Protein AF-A0A0R0GFP1-F1 (afdb_monomer_lite)

Radius of gyration: 33.97 Å; chains: 1; bounding box: 86×68×86 Å

Foldseek 3Di:
DVVVVVVVVVVVVVVVVVVVVLVVQVVPPVSVVVVLVVQLVVLVVVCVVDPDPVSNVVSVVVNVVSVVVVVVVVVVVVVVVVVVVVCVVVCVVVVVVVVVVCVVPVPDDDDDDDDDDDDDDDDDDDDPDPPPDPPDPDPVLVVLLVVLVVVVVVLLVVQLVCCLVPFDKDALDDDRSLVSSLVSLLLLLLQCLVRIDGDDPVNVVVSVVSSVVSVVSSLSSLLSVVVVVLVVLVVVVLVVQDPDVRSVVVCVQQAVPVVRDGDLVVSLVSLVVQLVVLLVVQLVCCCVQVVDDSVVSSVCSNSLLLSVNPNPDDQSDSVSSVCSSVSSSRRSSSNVSSVVSVVVVVVVVVVVVVVVCVVPDDQDVVNVCVLPPVNPPDHDPVSNVVSVD

Secondary structure (DSSP, 8-state):
-HHHHHHHHHHHHHHHHHHHHHHHHHT-TTTHHHHHHHHHHHHHHHHHH---HHHHHHHHHHHHHHHHHHHHHHHHHHHHHHHHHHHHHHHHHHHHHHHHHHHHH--S------PPPPPP----------------S-HHHHHHHHHHHHHHHHHHHHHHHHHHHH--EEES---HHHHHHHHHHHHHTT---SSEEE-SHHHHHHHHHHHHHHHHHHHHHHHHHHHHHHHHHHHHHHHHS-TTHHHHHHHHHHEETTTTEE-HHHHHHHHHHHHHHHHHHHHHHHHHHS---HHHHHHHHHHHHTT---SSS---SHHHHHHHHHHHHHHHHHHHHHHHHHHHHHHHHHHHHHHHHHHHPPPPHHHHHHH-SS-SSS--HHHHHHHH-

Sequence (389 aa):
MFMNRRNHEDLHLFTIILNQEIRRLSTQVIRVKWSLHAREEIVFELLQQLRGNAAIVLLEGVMKSTRQMIEEQEAVRGKKQTHQTDSSHHVTNEAKTSMHLIANLAFNKGKIILRSCSAPSLLFTDTGVDFQEPSEPHKSSTSIVKLSFLGVFLYVATGVTVYMTSGSFRGSTTFRPVDAVYFTMVTLCNIGYVDIVPDSTFTKIFTCAFILVGFGFLGFLLNGLVAYICDIQEAFLLSMVDENRYKKILRTYMVDEEKGRMRIRTKFCLALAVVIDCIAIGTVTVHLVEDLNWDDSIYLSITSVTTVGYGDFSLRTVTGRCFAIIWLLVSTPAVARASIYLTEYSIQKRNCKMAQWVLQKKITLSDLAAADLDNDGSISKSDFVIYKL

Structure (mmCIF, N/CA/C/O backbone):
data_AF-A0A0R0GFP1-F1
#
_entry.id   AF-A0A0R0GFP1-F1
#
loop_
_atom_site.group_PDB
_atom_site.id
_atom_site.type_symbol
_atom_site.label_atom_id
_atom_site.label_alt_id
_atom_site.label_comp_id
_atom_site.label_asym_id
_atom_site.label_entity_id
_atom_site.label_seq_id
_atom_site.pdbx_PDB_ins_code
_atom_site.Cartn_x
_atom_site.Cartn_y
_atom_site.Cartn_z
_atom_site.occupancy
_atom_site.B_iso_or_equiv
_atom_site.auth_seq_id
_atom_site.auth_comp_id
_atom_site.auth_asym_id
_atom_site.auth_atom_id
_atom_site.pdbx_PDB_model_num
ATOM 1 N N . MET A 1 1 ? 8.687 -0.672 -60.309 1.00 44.50 1 MET A N 1
ATOM 2 C CA . MET A 1 1 ? 8.594 0.743 -59.873 1.00 44.50 1 MET A CA 1
ATOM 3 C C . MET A 1 1 ? 8.451 0.910 -58.352 1.00 44.50 1 MET A C 1
ATOM 5 O O . MET A 1 1 ? 9.046 1.832 -57.818 1.00 44.50 1 MET A O 1
ATOM 9 N N . PHE A 1 2 ? 7.769 0.009 -57.625 1.00 43.06 2 PHE A N 1
ATOM 10 C CA . PHE A 1 2 ? 7.634 0.079 -56.153 1.00 43.06 2 PHE A CA 1
ATOM 11 C C . PHE A 1 2 ? 8.946 -0.061 -55.350 1.00 43.06 2 PHE A C 1
ATOM 13 O O . PHE A 1 2 ? 9.068 0.523 -54.279 1.00 43.06 2 PHE A O 1
ATOM 20 N N . MET A 1 3 ? 9.937 -0.799 -55.861 1.00 46.66 3 MET A N 1
ATOM 21 C CA . MET A 1 3 ? 11.181 -1.088 -55.127 1.00 46.66 3 MET A CA 1
ATOM 22 C C . MET A 1 3 ? 12.144 0.110 -55.048 1.00 46.66 3 MET A C 1
ATOM 24 O O . MET A 1 3 ? 12.926 0.203 -54.114 1.00 46.66 3 MET A O 1
ATOM 28 N N . ASN A 1 4 ? 12.047 1.065 -55.982 1.00 43.03 4 ASN A N 1
ATOM 29 C CA . ASN A 1 4 ? 12.935 2.234 -56.001 1.00 43.03 4 ASN A CA 1
ATOM 30 C C . ASN A 1 4 ? 12.460 3.360 -55.061 1.00 43.03 4 ASN A C 1
ATOM 32 O O . ASN A 1 4 ? 13.259 4.176 -54.620 1.00 43.03 4 ASN A O 1
ATOM 36 N N . ARG A 1 5 ? 11.160 3.394 -54.724 1.00 46.72 5 ARG A N 1
ATOM 37 C CA . ARG A 1 5 ? 10.597 4.398 -53.806 1.00 46.72 5 ARG A CA 1
ATOM 38 C C . ARG A 1 5 ? 10.969 4.112 -52.349 1.00 46.72 5 ARG A C 1
ATOM 40 O O . ARG A 1 5 ? 11.379 5.028 -51.649 1.00 46.72 5 ARG A O 1
ATOM 47 N N . ARG A 1 6 ? 10.913 2.838 -51.938 1.00 48.94 6 ARG A N 1
ATOM 48 C CA . ARG A 1 6 ? 11.260 2.404 -50.573 1.00 48.94 6 ARG A CA 1
ATOM 49 C C . ARG A 1 6 ? 12.725 2.701 -50.229 1.00 48.94 6 ARG A C 1
ATOM 51 O O . ARG A 1 6 ? 12.996 3.310 -49.207 1.00 48.94 6 ARG A O 1
ATOM 58 N N . ASN A 1 7 ? 13.643 2.419 -51.159 1.00 51.12 7 ASN A N 1
ATOM 59 C CA . ASN A 1 7 ? 15.067 2.721 -50.976 1.00 51.12 7 ASN A CA 1
ATOM 60 C C . ASN A 1 7 ? 15.351 4.223 -50.802 1.00 51.12 7 ASN A C 1
ATOM 62 O O . ASN A 1 7 ? 16.313 4.587 -50.132 1.00 51.12 7 ASN A O 1
ATOM 66 N N . HIS A 1 8 ? 14.546 5.101 -51.410 1.00 50.59 8 HIS A N 1
ATOM 67 C CA . HIS A 1 8 ? 14.738 6.544 -51.273 1.00 50.59 8 HIS A CA 1
ATOM 68 C C . HIS A 1 8 ? 14.202 7.073 -49.935 1.00 50.59 8 HIS A C 1
ATOM 70 O O . HIS A 1 8 ? 14.837 7.928 -49.321 1.00 50.59 8 HIS A O 1
ATOM 76 N N . GLU A 1 9 ? 13.079 6.528 -49.457 1.00 57.50 9 GLU A N 1
ATOM 77 C CA . GLU A 1 9 ? 12.513 6.855 -48.141 1.00 57.50 9 GLU A CA 1
ATOM 78 C C . GLU A 1 9 ? 13.429 6.381 -47.000 1.00 57.50 9 GLU A C 1
ATOM 80 O O . GLU A 1 9 ? 13.716 7.161 -46.090 1.00 57.50 9 GLU A O 1
ATOM 85 N N . ASP A 1 10 ? 13.982 5.166 -47.102 1.00 56.38 10 ASP A N 1
ATOM 86 C CA . ASP A 1 10 ? 14.911 4.616 -46.105 1.00 56.38 10 ASP A CA 1
ATOM 87 C C . ASP A 1 10 ? 16.220 5.425 -46.035 1.00 56.38 10 ASP A C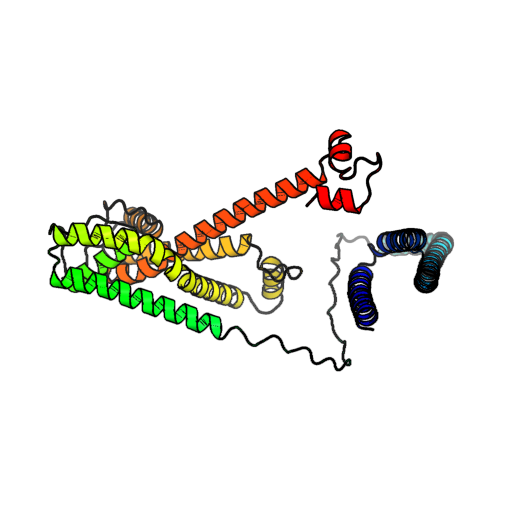 1
ATOM 89 O O . ASP A 1 10 ? 16.712 5.738 -44.947 1.00 56.38 10 ASP A O 1
ATOM 93 N N . LEU A 1 11 ? 16.759 5.848 -47.188 1.00 59.62 11 LEU A N 1
ATOM 94 C CA . LEU A 1 11 ? 17.973 6.672 -47.245 1.00 59.62 11 LEU A CA 1
ATOM 95 C C . LEU A 1 11 ? 17.737 8.083 -46.679 1.00 59.62 11 LEU A C 1
ATOM 97 O O . LEU A 1 11 ? 18.608 8.649 -46.010 1.00 59.62 11 LEU A O 1
ATOM 101 N N . HIS A 1 12 ? 16.553 8.653 -46.917 1.00 58.72 12 HIS A N 1
ATOM 102 C CA . HIS A 1 12 ? 16.179 9.959 -46.380 1.00 58.72 12 HIS A CA 1
ATOM 103 C C . HIS A 1 12 ? 16.020 9.911 -44.853 1.00 58.72 12 HIS A C 1
ATOM 105 O O . HIS A 1 12 ? 16.552 10.777 -44.154 1.00 58.72 12 HIS A O 1
ATOM 111 N N . LEU A 1 13 ? 15.376 8.865 -44.319 1.00 60.66 13 LEU A N 1
ATOM 112 C CA . LEU A 1 13 ? 15.241 8.657 -42.875 1.00 60.66 13 LEU A CA 1
ATOM 113 C C . LEU A 1 13 ? 16.613 8.488 -42.202 1.00 60.66 13 LEU A C 1
ATOM 115 O O . LEU A 1 13 ? 16.887 9.126 -41.184 1.00 60.66 13 LEU A O 1
ATOM 119 N N . PHE A 1 14 ? 17.501 7.696 -42.809 1.00 60.66 14 PHE A N 1
ATOM 120 C CA . PHE A 1 14 ? 18.864 7.493 -42.316 1.00 60.66 14 PHE A CA 1
ATOM 121 C C . PHE A 1 14 ? 19.662 8.806 -42.284 1.00 60.66 14 PHE A C 1
ATOM 123 O O . PHE A 1 14 ? 20.347 9.102 -41.304 1.00 60.66 14 PHE A O 1
ATOM 130 N N . THR A 1 15 ? 19.503 9.642 -43.315 1.00 60.03 15 THR A N 1
ATOM 131 C CA . THR A 1 15 ? 20.150 10.961 -43.397 1.00 60.03 15 THR A CA 1
ATOM 132 C C . THR A 1 15 ? 19.647 11.914 -42.310 1.00 60.03 15 THR A C 1
ATOM 134 O O . THR A 1 15 ? 20.446 12.647 -41.724 1.00 60.03 15 THR A O 1
ATOM 137 N N . ILE A 1 16 ? 18.345 11.895 -41.998 1.00 69.06 16 ILE A N 1
ATOM 138 C CA . ILE A 1 16 ? 17.764 12.716 -40.924 1.00 69.06 16 ILE A CA 1
ATOM 139 C C . ILE A 1 16 ? 18.318 12.295 -39.559 1.00 69.06 16 ILE A C 1
ATOM 141 O O . ILE A 1 16 ? 18.780 13.156 -38.807 1.00 69.06 16 ILE A O 1
ATOM 145 N N . ILE A 1 17 ? 18.323 10.992 -39.257 1.00 68.00 17 ILE A N 1
ATOM 146 C CA . ILE A 1 17 ? 18.816 10.458 -37.977 1.00 68.00 17 ILE A CA 1
ATOM 147 C C . ILE A 1 17 ? 20.293 10.825 -37.782 1.00 68.00 17 ILE A C 1
ATOM 149 O O . ILE A 1 17 ? 20.657 11.393 -36.748 1.00 68.00 17 ILE A O 1
ATOM 153 N N . LEU A 1 18 ? 21.124 10.606 -38.808 1.00 57.88 18 LEU A N 1
ATOM 154 C CA . LEU A 1 18 ? 22.547 10.952 -38.774 1.00 57.88 18 LEU A CA 1
ATOM 155 C C . LEU A 1 18 ? 22.779 12.451 -38.587 1.00 57.88 18 LEU A C 1
ATOM 157 O O . LEU A 1 18 ? 23.598 12.842 -37.758 1.00 57.88 18 LEU A O 1
ATOM 161 N N . ASN A 1 19 ? 22.056 13.313 -39.309 1.00 59.97 19 ASN A N 1
ATOM 162 C CA . ASN A 1 19 ? 22.211 14.762 -39.147 1.00 59.97 19 ASN A CA 1
ATOM 163 C C . ASN A 1 19 ? 21.804 15.236 -37.747 1.00 59.97 19 ASN A C 1
ATOM 165 O O . ASN A 1 19 ? 22.427 16.149 -37.192 1.00 59.97 19 ASN A O 1
ATOM 169 N N . GLN A 1 20 ? 20.781 14.618 -37.158 1.00 60.91 20 GLN A N 1
ATOM 170 C CA . GLN A 1 20 ? 20.307 14.954 -35.821 1.00 60.91 20 GLN A CA 1
ATOM 171 C C . GLN A 1 20 ? 21.302 14.504 -34.739 1.00 60.91 20 GLN A C 1
ATOM 173 O O . GLN A 1 20 ? 21.567 15.253 -33.794 1.00 60.91 20 GLN A O 1
ATOM 178 N N . GLU A 1 21 ? 21.920 13.332 -34.902 1.00 58.75 21 GLU A N 1
ATOM 179 C CA . GLU A 1 21 ? 22.997 12.854 -34.027 1.00 58.75 21 GLU A CA 1
ATOM 180 C C . GLU A 1 21 ? 24.280 13.674 -34.173 1.00 58.75 21 GLU A C 1
ATOM 182 O O . GLU A 1 21 ? 24.878 14.055 -33.166 1.00 58.75 21 GLU A O 1
ATOM 187 N N . ILE A 1 22 ? 24.661 14.045 -35.397 1.00 47.84 22 ILE A N 1
ATOM 188 C CA . ILE A 1 22 ? 25.822 14.906 -35.655 1.00 47.84 22 ILE A CA 1
ATOM 189 C C . ILE A 1 22 ? 25.624 16.290 -35.015 1.00 47.84 22 ILE A C 1
ATOM 191 O O . ILE A 1 22 ? 26.551 16.799 -34.381 1.00 47.84 22 ILE A O 1
ATOM 195 N N . ARG A 1 23 ? 24.418 16.879 -35.080 1.00 49.59 23 ARG A N 1
ATOM 196 C CA . ARG A 1 23 ? 24.105 18.131 -34.353 1.00 49.59 23 ARG A CA 1
ATOM 197 C C . ARG A 1 23 ? 24.089 17.961 -32.835 1.00 49.59 23 ARG A C 1
ATOM 199 O O . ARG A 1 23 ? 24.516 18.862 -32.114 1.00 49.59 23 ARG A O 1
ATOM 206 N N . ARG A 1 24 ? 23.613 16.823 -32.321 1.00 53.53 24 ARG A N 1
ATOM 207 C CA . ARG A 1 24 ? 23.704 16.503 -30.883 1.00 53.53 24 ARG A CA 1
ATOM 208 C C . ARG A 1 24 ? 25.153 16.389 -30.415 1.00 53.53 24 ARG A C 1
ATOM 210 O O . ARG A 1 24 ? 25.456 16.764 -29.286 1.00 53.53 24 ARG A O 1
ATOM 217 N N . LEU A 1 25 ? 26.042 15.890 -31.269 1.00 50.19 25 LEU A N 1
ATOM 218 C CA . LEU A 1 25 ? 27.466 15.755 -30.973 1.00 50.19 25 LEU A CA 1
ATOM 219 C C . LEU A 1 25 ? 28.219 17.089 -31.110 1.00 50.19 25 LEU A C 1
ATOM 221 O O . LEU A 1 25 ? 29.153 17.336 -30.344 1.00 50.19 25 LEU A O 1
ATOM 225 N N . SER A 1 26 ? 27.791 17.985 -32.010 1.00 46.88 26 SER A N 1
ATOM 226 C CA . SER A 1 26 ? 28.464 19.271 -32.247 1.00 46.88 26 SER A CA 1
ATOM 227 C C . SER A 1 26 ? 28.410 20.241 -31.061 1.00 46.88 26 SER A C 1
ATOM 229 O O . SER A 1 26 ? 29.286 21.090 -30.930 1.00 46.88 26 SER A O 1
ATOM 231 N N . THR A 1 27 ? 27.423 20.129 -30.166 1.00 46.78 27 THR A N 1
ATOM 232 C CA . THR A 1 27 ? 27.292 21.012 -28.987 1.00 46.78 27 THR A CA 1
ATOM 233 C C . THR A 1 27 ? 28.250 20.671 -27.841 1.00 46.78 27 THR A C 1
ATOM 235 O O . THR A 1 27 ? 28.423 21.468 -26.920 1.00 46.78 27 THR A O 1
ATOM 238 N N . GLN A 1 28 ? 28.942 19.531 -27.890 1.00 47.56 28 GLN A N 1
ATOM 239 C CA . GLN A 1 28 ? 29.886 19.110 -26.853 1.00 47.56 28 GLN A CA 1
ATOM 240 C C . GLN A 1 28 ? 31.325 19.352 -27.322 1.00 47.56 28 GLN A C 1
ATOM 242 O O . GLN A 1 28 ? 32.030 18.428 -27.709 1.00 47.56 28 GLN A O 1
ATOM 247 N N . VAL A 1 29 ? 31.770 20.611 -27.279 1.00 45.81 29 VAL A N 1
ATOM 248 C CA . VAL A 1 29 ? 32.999 21.140 -27.921 1.00 45.81 29 VAL A CA 1
ATOM 249 C C . VAL A 1 29 ? 34.299 20.358 -27.626 1.00 45.81 29 VAL A C 1
ATOM 251 O O . VAL A 1 29 ? 35.194 20.331 -28.463 1.00 45.81 29 VAL A O 1
ATOM 254 N N . ILE A 1 30 ? 34.417 19.642 -26.501 1.00 46.72 30 ILE A N 1
ATOM 255 C CA . ILE A 1 30 ? 35.605 18.806 -26.195 1.00 46.72 30 ILE A CA 1
ATOM 256 C C . ILE A 1 30 ? 35.488 17.379 -26.783 1.00 46.72 30 ILE A C 1
ATOM 258 O O . ILE A 1 30 ? 36.485 16.699 -27.014 1.00 46.72 30 ILE A O 1
ATOM 262 N N . ARG A 1 31 ? 34.271 16.942 -27.109 1.00 45.41 31 ARG A N 1
ATOM 263 C CA . ARG A 1 31 ? 33.946 15.657 -27.746 1.00 45.41 31 ARG A CA 1
ATOM 264 C C . ARG A 1 31 ? 34.066 15.714 -29.281 1.00 45.41 31 ARG A C 1
ATOM 266 O O . ARG A 1 31 ? 34.226 14.676 -29.920 1.00 45.41 31 ARG A O 1
ATOM 273 N N . VAL A 1 32 ? 34.073 16.922 -29.861 1.00 46.94 32 VAL A N 1
ATOM 274 C CA . VAL A 1 32 ? 34.056 17.160 -31.317 1.00 46.94 32 VAL A CA 1
ATOM 275 C C . VAL A 1 32 ? 35.266 16.563 -32.034 1.00 46.94 32 VAL A C 1
ATOM 277 O O . VAL A 1 32 ? 35.086 15.942 -33.077 1.00 46.94 32 VAL A O 1
ATOM 280 N N . LYS A 1 33 ? 36.479 16.658 -31.470 1.00 47.19 33 LYS A N 1
ATOM 281 C CA . LYS A 1 33 ? 37.686 16.143 -32.143 1.00 47.19 33 LYS A CA 1
ATOM 282 C C . LYS A 1 33 ? 37.624 14.629 -32.370 1.00 47.19 33 LYS A C 1
ATOM 284 O O . LYS A 1 33 ? 37.897 14.165 -33.471 1.00 47.19 33 LYS A O 1
ATOM 289 N N . TRP A 1 34 ? 37.194 13.879 -31.355 1.00 42.94 34 TRP A N 1
ATOM 290 C CA . TRP A 1 34 ? 37.004 12.431 -31.463 1.00 42.94 34 TRP A CA 1
ATOM 291 C C . TRP A 1 34 ? 35.841 12.077 -32.387 1.00 42.94 34 TRP A C 1
ATOM 293 O O . TRP A 1 34 ? 35.958 11.139 -33.164 1.00 42.94 34 TRP A O 1
ATOM 303 N N . SER A 1 35 ? 34.748 12.849 -32.358 1.00 57.50 35 SER A N 1
ATOM 304 C CA . SER A 1 35 ? 33.620 12.616 -33.267 1.00 57.50 35 SER A CA 1
ATOM 305 C C . SER A 1 35 ? 33.959 12.912 -34.728 1.00 57.50 35 SER A C 1
ATOM 307 O O . SER A 1 35 ? 33.444 12.234 -35.605 1.00 57.50 35 SER A O 1
ATOM 309 N N . LEU A 1 3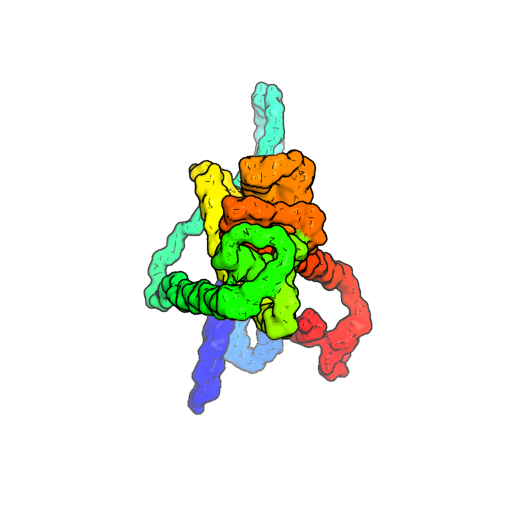6 ? 34.835 13.887 -34.999 1.00 59.66 36 LEU A N 1
ATOM 310 C CA . LEU A 1 36 ? 35.257 14.233 -36.355 1.00 59.66 36 LEU A CA 1
ATOM 311 C C . LEU A 1 36 ? 36.191 13.189 -36.941 1.00 59.66 36 LEU A C 1
ATOM 313 O O . LEU A 1 36 ? 35.964 12.769 -38.067 1.00 59.66 36 LEU A O 1
ATOM 317 N N . HIS A 1 37 ? 37.173 12.732 -36.159 1.00 63.38 37 HIS A N 1
ATOM 318 C CA . HIS A 1 37 ? 37.996 11.587 -36.548 1.00 63.38 37 HIS A CA 1
ATOM 319 C C . HIS A 1 37 ? 37.136 10.340 -36.757 1.00 63.38 37 HIS A C 1
ATOM 321 O O . HIS A 1 37 ? 37.252 9.688 -37.783 1.00 63.38 37 HIS A O 1
ATOM 327 N N . ALA A 1 38 ? 36.199 10.056 -35.844 1.00 63.66 38 ALA A N 1
ATOM 328 C CA . ALA A 1 38 ? 35.273 8.941 -36.020 1.00 63.66 38 ALA A CA 1
ATOM 329 C C . ALA A 1 38 ? 34.401 9.102 -37.277 1.00 63.66 38 ALA A C 1
ATOM 331 O O . ALA A 1 38 ? 34.107 8.115 -37.939 1.00 63.66 38 ALA A O 1
ATOM 332 N N . ARG A 1 39 ? 33.992 10.330 -37.623 1.00 60.53 39 ARG A N 1
ATOM 333 C CA . ARG A 1 39 ? 33.213 10.604 -38.836 1.00 60.53 39 ARG A CA 1
ATOM 334 C C . ARG A 1 39 ? 34.054 10.438 -40.099 1.00 60.53 39 ARG A C 1
ATOM 336 O O . ARG A 1 39 ? 33.534 9.897 -41.063 1.00 60.53 39 ARG A O 1
ATOM 343 N N . GLU A 1 40 ? 35.313 10.873 -40.101 1.00 61.94 40 GLU A N 1
ATOM 344 C CA . GLU A 1 40 ? 36.235 10.644 -41.222 1.00 61.94 40 GLU A CA 1
ATOM 345 C C . GLU A 1 40 ? 36.470 9.143 -41.430 1.00 61.94 40 GLU A C 1
ATOM 347 O O . GLU A 1 40 ? 36.320 8.667 -42.552 1.00 61.94 40 GLU A O 1
ATOM 352 N N . GLU A 1 41 ? 36.691 8.392 -40.347 1.00 60.25 41 GLU A N 1
ATOM 353 C CA . GLU A 1 41 ? 36.885 6.937 -40.386 1.00 60.25 41 GLU A CA 1
ATOM 354 C C . GLU A 1 41 ? 35.635 6.205 -40.903 1.00 60.25 41 GLU A C 1
ATOM 356 O O . GLU A 1 41 ? 35.713 5.400 -41.823 1.00 60.25 41 GLU A O 1
ATOM 361 N N . ILE A 1 42 ? 34.447 6.521 -40.370 1.00 64.25 42 ILE A N 1
ATOM 362 C CA . ILE A 1 42 ? 33.186 5.886 -40.799 1.00 64.25 42 ILE A CA 1
ATOM 363 C C . ILE A 1 42 ? 32.904 6.169 -42.278 1.00 64.25 42 ILE A C 1
ATOM 365 O O . ILE A 1 42 ? 32.434 5.293 -42.998 1.00 64.25 42 ILE A O 1
ATOM 369 N N . VAL A 1 43 ? 33.164 7.393 -42.738 1.00 63.31 43 VAL A N 1
ATOM 370 C CA . VAL A 1 43 ? 32.968 7.784 -44.140 1.00 63.31 43 VAL A CA 1
ATOM 371 C C . VAL A 1 43 ? 33.978 7.076 -45.047 1.00 63.31 43 VAL A C 1
ATOM 373 O O . VAL A 1 43 ? 33.599 6.640 -46.131 1.00 63.31 43 VAL A O 1
ATOM 376 N N . PHE A 1 44 ? 35.228 6.917 -44.606 1.00 64.44 44 PHE A N 1
ATOM 377 C CA . PHE A 1 44 ? 36.251 6.157 -45.326 1.00 64.44 44 PHE A CA 1
ATOM 378 C C . PHE A 1 44 ? 35.859 4.678 -45.485 1.00 64.44 44 PHE A C 1
ATOM 380 O O . PHE A 1 44 ? 35.878 4.151 -46.596 1.00 64.44 44 PHE A O 1
ATOM 387 N N . GLU A 1 45 ? 35.391 4.041 -44.412 1.00 54.06 45 GLU A N 1
ATOM 388 C CA . GLU A 1 45 ? 34.934 2.644 -44.441 1.00 54.06 45 GLU A CA 1
ATOM 389 C C . GLU A 1 45 ? 33.689 2.450 -45.320 1.00 54.06 45 GLU A C 1
ATOM 391 O O . GLU A 1 45 ? 33.603 1.518 -46.124 1.00 54.06 45 GLU A O 1
ATOM 396 N N . LEU A 1 46 ? 32.724 3.373 -45.239 1.00 54.06 46 LEU A N 1
ATOM 397 C CA . LEU A 1 46 ? 31.540 3.334 -46.099 1.00 54.06 46 LEU A CA 1
ATOM 398 C C . LEU A 1 46 ? 31.910 3.502 -47.587 1.00 54.06 46 LEU A C 1
ATOM 400 O O . LEU A 1 46 ? 31.269 2.877 -48.434 1.00 54.06 46 LEU A O 1
ATOM 404 N N . LEU A 1 47 ? 32.948 4.287 -47.920 1.00 56.50 47 LEU A N 1
ATOM 405 C CA . LEU A 1 47 ? 33.436 4.441 -49.301 1.00 56.50 47 LEU A CA 1
ATOM 406 C C . LEU A 1 47 ? 33.986 3.119 -49.830 1.00 56.50 47 LEU A C 1
ATOM 408 O O . LEU A 1 47 ? 33.786 2.800 -51.001 1.00 56.50 47 LEU A O 1
ATOM 412 N N . GLN A 1 48 ? 34.631 2.340 -48.965 1.00 60.00 48 GLN A N 1
ATOM 413 C CA . GLN A 1 48 ? 35.182 1.039 -49.319 1.00 60.00 48 GLN A CA 1
ATOM 414 C C . GLN A 1 48 ? 34.091 -0.029 -49.521 1.00 60.00 48 GLN A C 1
ATOM 416 O O . GLN A 1 48 ? 34.241 -0.901 -50.378 1.00 60.00 48 GLN A O 1
ATOM 421 N N . GLN A 1 49 ? 32.972 0.046 -48.786 1.00 53.69 49 GLN A N 1
ATOM 422 C CA . GLN A 1 49 ? 31.855 -0.903 -48.919 1.00 53.69 49 GLN A CA 1
ATOM 423 C C . GLN A 1 49 ? 30.881 -0.588 -50.068 1.00 53.69 49 GLN A C 1
ATOM 425 O O . GLN A 1 49 ? 30.258 -1.498 -50.626 1.00 53.69 49 GLN A O 1
ATOM 430 N N . LEU A 1 50 ? 30.697 0.683 -50.431 1.00 51.09 50 LEU A N 1
ATOM 431 C CA . LEU A 1 50 ? 29.673 1.081 -51.398 1.00 51.09 50 LEU A CA 1
ATOM 432 C C . LEU A 1 50 ? 30.159 0.907 -52.845 1.00 51.09 50 LEU A C 1
ATOM 434 O O . LEU A 1 50 ? 30.893 1.726 -53.375 1.00 51.09 50 LEU A O 1
ATOM 438 N N . ARG A 1 51 ? 29.657 -0.122 -53.544 1.00 58.84 51 ARG A N 1
ATOM 439 C CA . ARG A 1 51 ? 29.909 -0.353 -54.989 1.00 58.84 51 ARG A CA 1
ATOM 440 C C . ARG A 1 51 ? 29.189 0.619 -55.943 1.00 58.84 51 ARG A C 1
ATOM 442 O O . ARG A 1 51 ? 29.415 0.569 -57.149 1.00 58.84 51 ARG A O 1
ATOM 449 N N . GLY A 1 52 ? 28.267 1.450 -55.453 1.00 62.53 52 GLY A N 1
ATOM 450 C CA . GLY A 1 52 ? 27.415 2.297 -56.296 1.00 62.53 52 GLY A CA 1
ATOM 451 C C . GLY A 1 52 ? 28.003 3.686 -56.559 1.00 62.53 52 GLY A C 1
ATOM 452 O O . GLY A 1 52 ? 28.177 4.452 -55.615 1.00 62.53 52 GLY A O 1
ATOM 453 N N . ASN A 1 53 ? 28.194 4.062 -57.832 1.00 65.56 53 ASN A N 1
ATOM 454 C CA . ASN A 1 53 ? 28.770 5.359 -58.240 1.00 65.56 53 ASN A CA 1
ATOM 455 C C . ASN A 1 53 ? 28.116 6.582 -57.567 1.00 65.56 53 ASN A C 1
ATOM 457 O O . ASN A 1 53 ? 28.811 7.507 -57.163 1.00 65.56 53 ASN A O 1
ATOM 461 N N . ALA A 1 54 ? 26.786 6.599 -57.421 1.00 58.72 54 ALA A N 1
ATOM 462 C CA . ALA A 1 54 ? 26.081 7.725 -56.799 1.00 58.72 54 ALA A CA 1
ATOM 463 C C . ALA A 1 54 ? 26.347 7.834 -55.286 1.00 58.72 54 ALA A C 1
ATOM 465 O O . ALA A 1 54 ? 26.456 8.937 -54.754 1.00 58.72 54 ALA A O 1
ATOM 466 N N . ALA A 1 55 ? 26.479 6.694 -54.602 1.00 58.56 55 ALA A N 1
ATOM 467 C CA . ALA A 1 55 ? 26.774 6.648 -53.175 1.00 58.56 55 ALA A CA 1
ATOM 468 C C . ALA A 1 55 ? 28.235 7.042 -52.902 1.00 58.56 55 ALA A C 1
ATOM 470 O O . ALA A 1 55 ? 28.488 7.809 -51.978 1.00 58.56 55 ALA A O 1
ATOM 471 N N . ILE A 1 56 ? 29.164 6.609 -53.765 1.00 66.19 56 ILE A N 1
ATOM 472 C CA . ILE A 1 56 ? 30.580 7.007 -53.722 1.00 66.19 56 ILE A CA 1
ATOM 473 C C . ILE A 1 56 ? 30.718 8.531 -53.850 1.00 66.19 56 ILE A C 1
ATOM 475 O O . ILE A 1 56 ? 31.354 9.152 -53.006 1.00 66.19 56 ILE A O 1
ATOM 479 N N . VAL A 1 57 ? 30.062 9.164 -54.833 1.00 71.19 57 VAL A N 1
ATOM 480 C CA . VAL A 1 57 ? 30.166 10.623 -55.053 1.00 71.19 57 VAL A CA 1
ATOM 481 C C . VAL A 1 57 ? 29.637 11.435 -53.864 1.00 71.19 57 VAL A C 1
ATOM 483 O O . VAL A 1 57 ? 30.264 12.415 -53.455 1.00 71.19 57 VAL A O 1
ATOM 486 N N . LEU A 1 58 ? 28.496 11.043 -53.283 1.00 63.22 58 LEU A N 1
ATOM 487 C CA . LEU A 1 58 ? 27.961 11.721 -52.095 1.00 63.22 58 LEU A CA 1
ATOM 488 C C . LEU A 1 58 ? 28.920 11.603 -50.910 1.00 63.22 58 LEU A C 1
ATOM 490 O O . LEU A 1 58 ? 29.145 12.572 -50.182 1.00 63.22 58 LEU A O 1
ATOM 494 N N . LEU A 1 59 ? 29.508 10.425 -50.737 1.00 63.78 59 LEU A N 1
ATOM 495 C CA . LEU A 1 59 ? 30.365 10.121 -49.608 1.00 63.78 59 LEU A CA 1
ATOM 496 C C . LEU A 1 59 ? 31.759 10.758 -49.744 1.00 63.78 59 LEU A C 1
ATOM 498 O O . LEU A 1 59 ? 32.283 11.278 -48.760 1.00 63.78 59 LEU A O 1
ATOM 502 N N . GLU A 1 60 ? 32.300 10.868 -50.961 1.00 73.69 60 GLU A N 1
ATOM 503 C CA . GLU A 1 60 ? 33.470 11.706 -51.264 1.00 73.69 60 GLU A CA 1
ATOM 504 C C . GLU A 1 60 ? 33.219 13.181 -50.917 1.00 73.69 60 GLU A C 1
ATOM 506 O O . GLU A 1 60 ? 34.100 13.857 -50.376 1.00 73.69 60 GLU A O 1
ATOM 511 N N . GLY A 1 61 ? 32.008 13.683 -51.186 1.00 70.94 61 GLY A N 1
ATOM 512 C CA . GLY A 1 61 ? 31.589 15.028 -50.790 1.00 70.94 61 GLY A CA 1
ATOM 513 C C . GLY A 1 61 ? 31.615 15.223 -49.270 1.00 70.94 61 GLY A C 1
ATOM 514 O O . GLY A 1 61 ? 32.175 16.206 -48.773 1.00 70.94 61 GLY A O 1
ATOM 515 N N . VAL A 1 62 ? 31.080 14.256 -48.518 1.00 69.69 62 VAL A N 1
ATOM 516 C CA . VAL A 1 62 ? 31.106 14.265 -47.044 1.00 69.69 62 VAL A CA 1
ATOM 517 C C . VAL A 1 62 ? 32.537 14.149 -46.507 1.00 69.69 62 VAL A C 1
ATOM 519 O O . VAL A 1 62 ? 32.881 14.834 -45.538 1.00 69.69 62 VAL A O 1
ATOM 522 N N . MET A 1 63 ? 33.392 13.344 -47.141 1.00 71.94 63 MET A N 1
ATOM 523 C CA . MET A 1 63 ? 34.801 13.196 -46.767 1.00 71.94 63 MET A CA 1
ATOM 524 C C . MET A 1 63 ? 35.563 14.515 -46.944 1.00 71.94 63 MET A C 1
ATOM 526 O O . MET A 1 63 ? 36.239 14.959 -46.016 1.00 71.94 63 MET A O 1
ATOM 530 N N . LYS A 1 64 ? 35.398 15.193 -48.089 1.00 73.88 64 LYS A N 1
ATOM 531 C CA . LYS A 1 64 ? 36.002 16.515 -48.339 1.00 73.88 64 LYS A CA 1
ATOM 532 C C . LYS A 1 64 ? 35.546 17.552 -47.317 1.00 73.88 64 LYS A C 1
ATOM 534 O O . LYS A 1 64 ? 36.380 18.248 -46.746 1.00 73.88 64 LYS A O 1
ATOM 539 N N . SER A 1 65 ? 34.243 17.611 -47.039 1.00 68.38 65 SER A N 1
ATOM 540 C CA . SER A 1 65 ? 33.696 18.536 -46.040 1.00 68.38 65 SER A CA 1
ATOM 541 C C . SER A 1 65 ? 34.231 18.245 -44.631 1.00 68.38 65 SER A C 1
ATOM 543 O O . SER A 1 65 ? 34.558 19.166 -43.888 1.00 68.38 65 SER A O 1
ATOM 545 N N . THR A 1 66 ? 34.385 16.967 -44.269 1.00 66.50 66 THR A N 1
ATOM 546 C CA . THR A 1 66 ? 34.948 16.555 -42.972 1.00 66.50 66 THR A CA 1
ATOM 547 C C . THR A 1 66 ? 36.423 16.937 -42.847 1.00 66.50 66 THR A C 1
ATOM 549 O O . THR A 1 66 ? 36.803 17.503 -41.823 1.00 66.50 66 THR A O 1
ATOM 552 N N . ARG A 1 67 ? 37.221 16.722 -43.901 1.00 75.06 67 ARG A N 1
ATOM 553 C CA . ARG A 1 67 ? 38.635 17.120 -43.957 1.00 75.06 67 ARG A CA 1
ATOM 554 C C . ARG A 1 67 ? 38.806 18.635 -43.826 1.00 75.06 67 ARG A C 1
ATOM 556 O O . ARG A 1 67 ? 39.575 19.082 -42.983 1.00 75.06 67 ARG A O 1
ATOM 563 N N . GLN A 1 68 ? 38.018 19.418 -44.566 1.00 70.25 68 GLN A N 1
ATOM 564 C CA . GLN A 1 68 ? 38.040 20.882 -44.473 1.00 70.25 68 GLN A CA 1
ATOM 565 C C . GLN A 1 68 ? 37.714 21.367 -43.052 1.00 70.25 68 GLN A C 1
ATOM 567 O O . GLN A 1 68 ? 38.374 22.258 -42.523 1.00 70.25 68 GLN A O 1
ATOM 572 N N . MET A 1 69 ? 36.732 20.745 -42.393 1.00 69.50 69 MET A N 1
ATOM 573 C CA . MET A 1 69 ? 36.364 21.105 -41.023 1.00 69.50 69 MET A CA 1
ATOM 574 C C . MET A 1 69 ? 37.480 20.780 -40.018 1.00 69.50 69 MET A C 1
ATOM 576 O O . MET A 1 69 ? 37.648 21.503 -39.039 1.00 69.50 69 MET A O 1
ATOM 580 N N . ILE A 1 70 ? 38.255 19.712 -40.242 1.00 70.44 70 ILE A N 1
ATOM 581 C CA . ILE A 1 70 ? 39.435 19.377 -39.429 1.00 70.44 70 ILE A CA 1
ATOM 582 C C . ILE A 1 70 ? 40.546 20.409 -39.652 1.00 70.44 70 ILE A C 1
ATOM 584 O O . ILE A 1 70 ? 41.080 20.932 -38.674 1.00 70.44 70 ILE A O 1
ATOM 588 N N . GLU A 1 71 ? 40.839 20.761 -40.904 1.00 75.25 71 GLU A N 1
ATOM 589 C CA . GLU A 1 71 ? 41.844 21.775 -41.254 1.00 75.25 71 GLU A CA 1
ATOM 590 C C . GLU A 1 71 ? 41.511 23.148 -40.651 1.00 75.25 71 GLU A C 1
ATOM 592 O O . GLU A 1 71 ? 42.385 23.808 -40.088 1.00 75.25 71 GLU A O 1
ATOM 597 N N . GLU A 1 72 ? 40.242 23.567 -40.674 1.00 71.19 72 GLU A N 1
ATOM 598 C CA . GLU A 1 72 ? 39.799 24.804 -40.018 1.00 71.19 72 GLU A CA 1
ATOM 599 C C . GLU A 1 72 ? 40.047 24.770 -38.502 1.00 71.19 72 GLU A C 1
ATOM 601 O O . GLU A 1 72 ? 40.505 25.757 -37.917 1.00 71.19 72 GLU A O 1
ATOM 606 N N . GLN A 1 73 ? 39.807 23.629 -37.849 1.00 61.72 73 GLN A N 1
ATOM 607 C CA . GLN A 1 73 ? 40.096 23.465 -36.421 1.00 61.72 73 GLN A CA 1
ATOM 608 C C . GLN A 1 73 ? 41.604 23.504 -36.134 1.00 61.72 73 GLN A C 1
ATOM 610 O O . GLN A 1 73 ? 42.030 24.095 -35.135 1.00 61.72 73 GLN A O 1
ATOM 615 N N . GLU A 1 74 ? 42.424 22.913 -37.002 1.00 70.88 74 GLU A N 1
ATOM 616 C CA . GLU A 1 74 ? 43.883 22.968 -36.897 1.00 70.88 74 GLU A CA 1
ATOM 617 C C . GLU A 1 74 ? 44.421 24.380 -37.133 1.00 70.88 74 GLU A C 1
ATOM 619 O O . GLU A 1 74 ? 45.272 24.834 -36.366 1.00 70.88 74 GLU A O 1
ATOM 624 N N . ALA A 1 75 ? 43.860 25.128 -38.085 1.00 71.94 75 ALA A N 1
ATOM 625 C CA . ALA A 1 75 ? 44.192 26.529 -38.324 1.00 71.94 75 ALA A CA 1
ATOM 626 C C . ALA A 1 75 ? 43.826 27.420 -37.123 1.00 71.94 75 ALA A C 1
ATOM 628 O O . ALA A 1 75 ? 44.622 28.266 -36.705 1.00 71.94 75 ALA A O 1
ATOM 629 N N . VAL A 1 76 ? 42.655 27.211 -36.508 1.00 67.81 76 VAL A N 1
ATOM 630 C CA . VAL A 1 76 ? 42.242 27.929 -35.285 1.00 67.81 76 VAL A CA 1
ATOM 631 C C . VAL A 1 76 ? 43.162 27.593 -34.108 1.00 67.81 76 VAL A C 1
ATOM 633 O O . VAL A 1 76 ? 43.521 28.481 -33.327 1.00 67.81 76 VAL A O 1
ATOM 636 N N . ARG A 1 77 ? 43.588 26.331 -33.976 1.00 61.91 77 ARG A N 1
ATOM 637 C CA . ARG A 1 77 ? 44.555 25.920 -32.949 1.00 61.91 77 ARG A CA 1
ATOM 638 C C . ARG A 1 77 ? 45.937 26.516 -33.202 1.00 61.91 77 ARG A C 1
ATOM 640 O O . ARG A 1 77 ? 46.535 27.020 -32.257 1.00 61.91 77 ARG A O 1
ATOM 647 N N . GLY A 1 78 ? 46.407 26.503 -34.448 1.00 56.97 78 GLY A N 1
ATOM 648 C CA . GLY A 1 78 ? 47.654 27.138 -34.866 1.00 56.97 78 GLY A CA 1
ATOM 649 C C . GLY A 1 78 ? 47.670 28.616 -34.491 1.00 56.97 78 GLY A C 1
ATOM 650 O O . GLY A 1 78 ? 48.596 29.048 -33.816 1.00 56.97 78 GLY A O 1
ATOM 651 N N . LYS A 1 79 ? 46.584 29.348 -34.782 1.00 64.69 79 LYS A N 1
ATOM 652 C CA . LYS A 1 79 ? 46.416 30.754 -34.370 1.00 64.69 79 LYS A CA 1
ATOM 653 C C . LYS A 1 79 ? 46.422 30.947 -32.854 1.00 64.69 79 LYS A C 1
ATOM 655 O O . LYS A 1 79 ? 47.019 31.898 -32.361 1.00 64.69 79 LYS A O 1
ATOM 660 N N . LYS A 1 80 ? 45.778 30.060 -32.084 1.00 47.75 80 LYS A N 1
ATOM 661 C CA . LYS A 1 80 ? 45.850 30.110 -30.611 1.00 47.75 80 LYS A CA 1
ATOM 662 C C . LYS A 1 80 ? 47.265 29.863 -30.100 1.00 47.75 80 LYS A C 1
ATOM 664 O O . LYS A 1 80 ? 47.664 30.491 -29.129 1.00 47.75 80 LYS A O 1
ATOM 669 N N . GLN A 1 81 ? 48.013 28.972 -30.740 1.00 48.34 81 GLN A N 1
ATOM 670 C CA . GLN A 1 81 ? 49.364 28.620 -30.323 1.00 48.34 81 GLN A CA 1
ATOM 671 C C . GLN A 1 81 ? 50.379 29.695 -30.730 1.00 48.34 81 GLN A C 1
ATOM 673 O O . GLN A 1 81 ? 51.229 30.026 -29.915 1.00 48.34 81 GLN A O 1
ATOM 678 N N . THR A 1 82 ? 50.232 30.332 -31.897 1.00 50.97 82 THR A N 1
ATOM 679 C CA . THR A 1 82 ? 51.008 31.532 -32.255 1.00 50.97 82 THR A CA 1
ATOM 680 C C . THR A 1 82 ? 50.658 32.705 -31.348 1.00 50.97 82 THR A C 1
ATOM 682 O O . THR A 1 82 ? 51.568 33.333 -30.835 1.00 50.97 82 THR A O 1
ATOM 685 N N . HIS A 1 83 ? 49.381 32.930 -31.008 1.00 45.69 83 HIS A N 1
ATOM 686 C CA . HIS A 1 83 ? 49.030 33.922 -29.985 1.00 45.69 83 HIS A CA 1
ATOM 687 C C . HIS A 1 83 ? 49.603 33.574 -28.602 1.00 45.69 83 HIS A C 1
ATOM 689 O O . HIS A 1 83 ? 49.977 34.485 -27.871 1.00 45.69 83 HIS A O 1
ATOM 695 N N . GLN A 1 84 ? 49.724 32.293 -28.232 1.00 38.00 84 GLN A N 1
ATOM 696 C CA . GLN A 1 84 ? 50.371 31.854 -26.986 1.00 38.00 84 GLN A CA 1
ATOM 697 C C . GLN A 1 84 ? 51.900 32.053 -27.020 1.00 38.00 84 GLN A C 1
ATOM 699 O O . GLN A 1 84 ? 52.493 32.401 -26.001 1.00 38.00 84 GLN A O 1
ATOM 704 N N . THR A 1 85 ? 52.550 31.865 -28.172 1.00 41.19 85 THR A N 1
ATOM 705 C CA . THR A 1 85 ? 54.001 32.056 -28.338 1.00 41.19 85 THR A CA 1
ATOM 706 C C . THR A 1 85 ? 54.365 33.538 -28.472 1.00 41.19 85 THR A C 1
ATOM 708 O O . THR A 1 85 ? 55.285 33.996 -27.798 1.00 41.19 85 THR A O 1
ATOM 711 N N . ASP A 1 86 ? 53.591 34.322 -29.226 1.00 40.12 86 ASP A N 1
ATOM 712 C CA . ASP A 1 86 ? 53.755 35.778 -29.341 1.00 40.12 86 ASP A CA 1
ATOM 713 C C . ASP A 1 86 ? 53.436 36.469 -28.014 1.00 40.12 86 ASP A C 1
ATOM 715 O O . ASP A 1 86 ? 54.169 37.361 -27.583 1.00 40.12 86 ASP A O 1
ATOM 719 N N . SER A 1 87 ? 52.413 35.993 -27.292 1.00 39.59 87 SER A N 1
ATOM 720 C CA . SER A 1 87 ? 52.199 36.426 -25.912 1.00 39.59 87 SER A CA 1
ATOM 721 C C . SER A 1 87 ? 53.309 35.935 -24.992 1.00 39.59 87 SER A C 1
ATOM 723 O O . SER A 1 87 ? 53.677 36.691 -24.120 1.00 39.59 87 SER A O 1
ATOM 725 N N . SER A 1 88 ? 53.949 34.779 -25.188 1.00 34.34 88 SER A N 1
ATOM 726 C CA . SER A 1 88 ? 55.104 34.393 -24.351 1.00 34.34 88 SER A CA 1
ATOM 727 C C . SER A 1 88 ? 56.319 35.307 -24.557 1.00 34.34 88 SER A C 1
ATOM 729 O O . SER A 1 88 ? 57.007 35.621 -23.586 1.00 34.34 88 SER A O 1
ATOM 731 N N . HIS A 1 89 ? 56.547 35.807 -25.777 1.00 33.19 89 HIS A N 1
ATOM 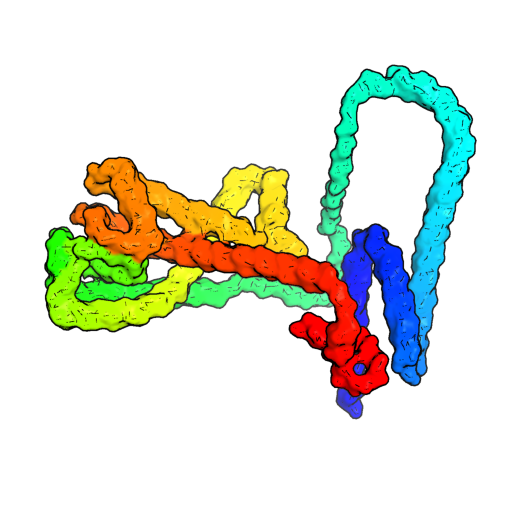732 C CA . HIS A 1 89 ? 57.615 36.775 -26.057 1.00 33.19 89 HIS A CA 1
ATOM 733 C C . HIS A 1 89 ? 57.272 38.205 -25.599 1.00 33.19 89 HIS A C 1
ATOM 735 O O . HIS A 1 89 ? 58.148 38.914 -25.095 1.00 33.19 89 HIS A O 1
ATOM 741 N N . HIS A 1 90 ? 56.003 38.621 -25.672 1.00 34.50 90 HIS A N 1
ATOM 742 C CA . HIS A 1 90 ? 55.559 39.917 -25.136 1.00 34.50 90 HIS A CA 1
ATOM 743 C C . HIS A 1 90 ? 55.434 39.899 -23.596 1.00 34.50 90 HIS A C 1
ATOM 745 O O . HIS A 1 90 ? 55.787 40.865 -22.917 1.00 34.50 90 HIS A O 1
ATOM 751 N N . VAL A 1 91 ? 55.050 38.755 -23.018 1.00 38.91 91 VAL A N 1
ATOM 752 C CA . VAL A 1 91 ? 54.931 38.514 -21.571 1.00 38.91 91 VAL A CA 1
ATOM 753 C C . VAL A 1 91 ? 56.302 38.446 -20.907 1.00 38.91 91 VAL A C 1
ATOM 755 O O . VAL A 1 91 ? 56.405 38.861 -19.764 1.00 38.91 91 VAL A O 1
ATOM 758 N N . THR A 1 92 ? 57.396 38.059 -21.572 1.00 37.38 92 THR A N 1
ATOM 759 C CA . THR A 1 92 ? 58.731 38.194 -20.945 1.00 37.38 92 THR A CA 1
ATOM 760 C C . THR A 1 92 ? 59.132 39.644 -20.645 1.00 37.38 92 THR A C 1
ATOM 762 O O . THR A 1 92 ? 59.867 39.877 -19.681 1.00 37.38 92 THR A O 1
ATOM 765 N N . ASN A 1 93 ? 58.620 40.621 -21.404 1.00 33.41 93 ASN A N 1
ATOM 766 C CA . ASN A 1 93 ? 58.862 42.043 -21.146 1.00 33.41 93 ASN A CA 1
ATOM 767 C C . ASN A 1 93 ? 57.786 42.666 -20.249 1.00 33.41 93 ASN A C 1
ATOM 769 O O . ASN A 1 93 ? 58.123 43.416 -19.334 1.00 33.41 93 ASN A O 1
ATOM 773 N N . GLU A 1 94 ? 56.513 42.307 -20.426 1.00 36.25 94 GLU A N 1
ATOM 774 C CA . GLU A 1 94 ? 55.437 42.832 -19.578 1.00 36.25 94 GLU A CA 1
ATOM 775 C C . GLU A 1 94 ? 55.368 42.168 -18.199 1.00 36.25 94 GLU A C 1
ATOM 777 O O . GLU A 1 94 ? 54.987 42.834 -17.237 1.00 36.25 94 GLU A O 1
ATOM 782 N N . ALA A 1 95 ? 55.792 40.908 -18.038 1.00 37.88 95 ALA A N 1
ATOM 783 C CA . ALA A 1 95 ? 55.819 40.231 -16.740 1.00 37.88 95 ALA A CA 1
ATOM 784 C C . ALA A 1 95 ? 56.808 40.886 -15.776 1.00 37.88 95 ALA A C 1
ATOM 786 O O . ALA A 1 95 ? 56.558 40.873 -14.580 1.00 37.88 95 ALA A O 1
ATOM 787 N N . LYS A 1 96 ? 57.886 41.528 -16.246 1.00 36.12 96 LYS A N 1
ATOM 788 C CA . LYS A 1 96 ? 58.779 42.286 -15.350 1.00 36.12 96 LYS A CA 1
ATOM 789 C C . LYS A 1 96 ? 58.090 43.526 -14.774 1.00 36.12 96 LYS A C 1
ATOM 791 O O . LYS A 1 96 ? 58.273 43.834 -13.600 1.00 36.12 96 LYS A O 1
ATOM 796 N N . THR A 1 97 ? 57.247 44.185 -15.564 1.00 40.81 97 THR A N 1
ATOM 797 C CA . THR A 1 97 ? 56.546 45.414 -15.162 1.00 40.81 97 THR A CA 1
ATOM 798 C C . THR A 1 97 ? 55.267 45.114 -14.374 1.00 40.81 97 THR A C 1
ATOM 800 O O . THR A 1 97 ? 54.978 45.768 -13.374 1.00 40.81 97 THR A O 1
ATOM 803 N N . SER A 1 98 ? 54.526 44.073 -14.764 1.00 38.16 98 SER A N 1
ATOM 804 C CA . SER A 1 98 ? 53.290 43.650 -14.102 1.00 38.16 98 SER A CA 1
ATOM 805 C C . SER A 1 98 ? 53.528 42.768 -12.877 1.00 38.16 98 SER A C 1
ATOM 807 O O . SER A 1 98 ? 52.733 42.851 -11.948 1.00 38.16 98 SER A O 1
ATOM 809 N N . MET A 1 99 ? 54.639 42.025 -12.761 1.00 36.06 99 MET A N 1
ATOM 810 C CA . MET A 1 99 ? 55.004 41.372 -11.487 1.00 36.06 99 MET A CA 1
ATOM 811 C C . MET A 1 99 ? 55.239 42.404 -10.380 1.00 36.06 99 MET A C 1
ATOM 813 O O . MET A 1 99 ? 54.855 42.157 -9.242 1.00 36.06 99 MET A O 1
ATOM 817 N N . HIS A 1 100 ? 55.774 43.587 -10.703 1.00 35.47 100 HIS A N 1
ATOM 818 C CA . HIS A 1 100 ? 55.983 44.648 -9.713 1.00 35.47 100 HIS A CA 1
ATOM 819 C C . HIS A 1 100 ? 54.668 45.320 -9.264 1.00 35.47 100 HIS A C 1
ATOM 821 O O . HIS A 1 100 ? 54.591 45.877 -8.170 1.00 35.47 100 HIS A O 1
ATOM 827 N N . LEU A 1 101 ? 53.612 45.245 -10.084 1.00 34.97 101 LEU A N 1
ATOM 828 C CA . LEU A 1 101 ? 52.304 45.852 -9.805 1.00 34.97 101 LEU A CA 1
ATOM 829 C C . LEU A 1 101 ? 51.313 44.834 -9.200 1.00 34.97 101 LEU A C 1
ATOM 831 O O . LEU A 1 101 ? 50.575 45.161 -8.273 1.00 34.97 101 LEU A O 1
ATOM 835 N N . ILE A 1 102 ? 51.368 43.572 -9.640 1.00 34.78 102 ILE A N 1
ATOM 836 C CA . ILE A 1 102 ? 50.577 42.446 -9.116 1.00 34.78 102 ILE A CA 1
ATOM 837 C C . ILE A 1 102 ? 51.094 42.002 -7.738 1.00 34.78 102 ILE A C 1
ATOM 839 O O . ILE A 1 102 ? 50.278 41.682 -6.872 1.00 34.78 102 ILE A O 1
ATOM 843 N N . ALA A 1 103 ? 52.408 42.062 -7.477 1.00 36.78 103 ALA A N 1
ATOM 844 C CA . ALA A 1 103 ? 52.956 41.786 -6.143 1.00 36.78 103 ALA A CA 1
ATOM 845 C C . ALA A 1 103 ? 52.435 42.764 -5.073 1.00 36.78 103 ALA A C 1
ATOM 847 O O . ALA A 1 103 ? 52.263 42.368 -3.923 1.00 36.78 103 ALA A O 1
ATOM 848 N N . ASN A 1 104 ? 52.110 44.004 -5.459 1.00 34.88 104 ASN A N 1
ATOM 849 C CA . ASN A 1 104 ? 51.574 45.015 -4.544 1.00 34.88 104 ASN A CA 1
ATOM 850 C C . ASN A 1 104 ? 50.052 44.941 -4.337 1.00 34.88 104 ASN A C 1
ATOM 852 O O . ASN A 1 104 ? 49.560 45.491 -3.356 1.00 34.88 104 ASN A O 1
ATOM 856 N N . LEU A 1 105 ? 49.296 44.264 -5.212 1.00 39.00 105 LEU A N 1
ATOM 857 C CA . LEU A 1 105 ? 47.825 44.214 -5.124 1.00 39.00 105 LEU A CA 1
ATOM 858 C C . LEU A 1 105 ? 47.246 42.837 -4.768 1.00 39.00 105 LEU A C 1
ATOM 860 O O . LEU A 1 105 ? 46.090 42.762 -4.360 1.00 39.00 105 LEU A O 1
ATOM 864 N N . ALA A 1 106 ? 48.012 41.748 -4.864 1.00 33.09 106 ALA A N 1
ATOM 865 C CA . ALA A 1 106 ? 47.480 40.393 -4.674 1.00 33.09 106 ALA A CA 1
ATOM 866 C C . ALA A 1 106 ? 47.754 39.770 -3.290 1.00 33.09 106 ALA A C 1
ATOM 868 O O . ALA A 1 106 ? 47.570 38.564 -3.108 1.00 33.09 106 ALA A O 1
ATOM 869 N N . PHE A 1 107 ? 48.125 40.569 -2.284 1.00 30.88 107 PHE A N 1
ATOM 870 C CA . PHE A 1 107 ? 48.167 40.125 -0.885 1.00 30.88 107 PHE A CA 1
ATOM 871 C C . PHE A 1 107 ? 46.751 40.092 -0.275 1.00 30.88 107 PHE A C 1
ATOM 873 O O . PHE A 1 107 ? 46.475 40.737 0.732 1.00 30.88 107 PHE A O 1
ATOM 880 N N . ASN A 1 108 ? 45.814 39.350 -0.881 1.00 31.70 108 ASN A N 1
ATOM 881 C CA . ASN A 1 108 ? 44.603 38.931 -0.176 1.00 31.70 108 ASN A CA 1
ATOM 882 C C . ASN A 1 108 ? 44.013 37.619 -0.720 1.00 31.70 108 ASN A C 1
ATOM 884 O O . ASN A 1 108 ? 44.016 37.336 -1.914 1.00 31.70 108 ASN A O 1
ATOM 888 N N . LYS A 1 109 ? 43.562 36.791 0.219 1.00 28.89 109 LYS A N 1
ATOM 889 C CA . LYS A 1 109 ? 43.317 35.345 0.134 1.00 28.89 109 LYS A CA 1
ATOM 890 C C . LYS A 1 109 ? 42.163 34.932 -0.796 1.00 28.89 109 LYS A C 1
ATOM 892 O O . LYS A 1 109 ? 41.099 35.534 -0.768 1.00 28.89 109 LYS A O 1
ATOM 897 N N . GLY A 1 110 ? 42.315 33.753 -1.417 1.00 31.34 110 GLY A N 1
ATOM 898 C CA . GLY A 1 110 ? 41.208 32.805 -1.634 1.00 31.34 110 GLY A CA 1
ATOM 899 C C . GLY A 1 110 ? 40.892 32.428 -3.086 1.00 31.34 110 GLY A C 1
ATOM 900 O O . GLY A 1 110 ? 40.244 33.175 -3.806 1.00 31.34 110 GLY A O 1
ATOM 901 N N . LYS A 1 111 ? 41.267 31.201 -3.484 1.00 31.59 111 LYS A N 1
ATOM 902 C CA . LYS A 1 111 ? 40.775 30.493 -4.683 1.00 31.59 111 LYS A CA 1
ATOM 903 C C . LYS A 1 111 ? 39.238 30.477 -4.708 1.00 31.59 111 LYS A C 1
ATOM 905 O O . LYS A 1 111 ? 38.632 29.713 -3.960 1.00 31.59 111 LYS A O 1
ATOM 910 N N . ILE A 1 112 ? 38.613 31.227 -5.612 1.00 32.88 112 ILE A N 1
ATOM 911 C CA . ILE A 1 112 ? 37.200 31.040 -5.970 1.00 32.88 112 ILE A CA 1
ATOM 912 C C . ILE A 1 112 ? 37.162 30.256 -7.285 1.00 32.88 112 ILE A C 1
ATOM 914 O O . ILE A 1 112 ? 37.461 30.780 -8.354 1.00 32.88 112 ILE A O 1
ATOM 918 N N . ILE A 1 113 ? 36.831 28.965 -7.196 1.00 35.72 113 ILE A N 1
ATOM 919 C CA . ILE A 1 113 ? 36.561 28.107 -8.354 1.00 35.72 113 ILE A CA 1
ATOM 920 C C . ILE A 1 113 ? 35.188 28.512 -8.903 1.00 35.72 113 ILE A C 1
ATOM 922 O O . ILE A 1 113 ? 34.151 28.149 -8.346 1.00 35.72 113 ILE A O 1
ATOM 926 N N . LEU A 1 114 ? 35.188 29.293 -9.982 1.00 29.59 114 LEU A N 1
ATOM 927 C CA . LEU A 1 114 ? 33.985 29.685 -10.711 1.00 29.59 114 LEU A CA 1
ATOM 928 C C . LEU A 1 114 ? 33.433 28.458 -11.464 1.00 29.59 114 LEU A C 1
ATOM 930 O O . LEU A 1 114 ? 34.025 27.997 -12.439 1.00 29.59 114 LEU A O 1
ATOM 934 N N . ARG A 1 115 ? 32.305 27.904 -11.006 1.00 34.16 115 ARG A N 1
ATOM 935 C CA . ARG A 1 115 ? 31.514 26.932 -11.778 1.00 34.16 115 ARG A CA 1
ATOM 936 C C . ARG A 1 115 ? 30.723 27.682 -12.849 1.00 34.16 115 ARG A C 1
ATOM 938 O O . ARG A 1 115 ? 29.963 28.592 -12.533 1.00 34.16 115 ARG A O 1
ATOM 945 N N . SER A 1 116 ? 30.912 27.290 -14.102 1.00 33.81 116 SER A N 1
ATOM 946 C CA . SER A 1 116 ? 30.286 27.879 -15.282 1.00 33.81 116 SER A CA 1
ATOM 947 C C . SER A 1 116 ? 28.801 27.514 -15.385 1.00 33.81 116 SER A C 1
ATOM 949 O O . SER A 1 116 ? 28.421 26.344 -15.397 1.00 33.81 116 SER A O 1
ATOM 951 N N . CYS A 1 117 ? 27.969 28.551 -15.464 1.00 33.81 117 CYS A N 1
ATOM 952 C CA . CYS A 1 117 ? 26.536 28.488 -15.717 1.00 33.81 117 CYS A CA 1
ATOM 953 C C . CYS A 1 117 ? 26.262 28.100 -17.178 1.00 33.81 117 CYS A C 1
ATOM 955 O O . CYS A 1 117 ? 26.708 28.782 -18.098 1.00 33.81 117 CYS A O 1
ATOM 957 N N . SER A 1 118 ? 25.496 27.034 -17.397 1.00 33.56 118 SER A N 1
ATOM 958 C CA . SER A 1 118 ? 24.928 26.689 -18.702 1.00 33.56 118 SER A CA 1
ATOM 959 C C . SER A 1 118 ? 23.789 27.658 -19.058 1.00 33.56 118 SER A C 1
ATOM 961 O O . SER A 1 118 ? 22.781 27.728 -18.349 1.00 33.56 118 SER A O 1
ATOM 963 N N . ALA A 1 119 ? 23.994 28.426 -20.131 1.00 34.12 119 ALA A N 1
ATOM 964 C CA . ALA A 1 119 ? 23.068 29.408 -20.701 1.00 34.12 119 ALA A CA 1
ATOM 965 C C . ALA A 1 119 ? 21.928 28.741 -21.519 1.00 34.12 119 ALA A C 1
ATOM 967 O O . ALA A 1 119 ? 22.071 27.582 -21.914 1.00 34.12 119 ALA A O 1
ATOM 968 N N . PRO A 1 120 ? 20.787 29.430 -21.736 1.00 36.41 120 PRO A N 1
ATOM 969 C CA . PRO A 1 120 ? 19.501 28.814 -22.062 1.00 36.41 120 PRO A CA 1
ATOM 970 C C . PRO A 1 120 ? 19.247 28.646 -23.569 1.00 36.41 120 PRO A C 1
ATOM 972 O O . PRO A 1 120 ? 19.715 29.428 -24.392 1.00 36.41 120 PRO A O 1
ATOM 975 N N . SER A 1 121 ? 18.443 27.634 -23.903 1.00 32.78 121 SER A N 1
ATOM 976 C CA . SER A 1 121 ? 17.923 27.354 -25.245 1.00 32.78 121 SER A CA 1
ATOM 977 C C . SER A 1 121 ? 16.809 28.343 -25.599 1.00 32.78 121 SER A C 1
ATOM 979 O O . SER A 1 121 ? 15.706 28.242 -25.063 1.00 32.78 121 SER A O 1
ATOM 981 N N . LEU A 1 122 ? 17.083 29.267 -26.516 1.00 31.48 122 LEU A N 1
ATOM 982 C CA . LEU A 1 122 ? 16.086 30.115 -27.162 1.00 31.48 122 LEU A CA 1
ATOM 983 C C . LEU A 1 122 ? 16.353 30.072 -28.674 1.00 31.48 122 LEU A C 1
ATOM 985 O O . LEU A 1 122 ? 17.491 30.258 -29.097 1.00 31.48 122 LEU A O 1
ATOM 989 N N . LEU A 1 123 ? 15.274 29.880 -29.440 1.00 27.94 123 LEU A N 1
ATOM 990 C CA . LEU A 1 123 ? 15.114 30.226 -30.859 1.00 27.94 123 LEU A CA 1
ATOM 991 C C . LEU A 1 123 ? 15.484 29.158 -31.913 1.00 27.94 123 LEU A C 1
ATOM 993 O O . LEU A 1 123 ? 16.568 29.155 -32.482 1.00 27.94 123 LEU A O 1
ATOM 997 N N . PHE A 1 124 ? 14.495 28.328 -32.263 1.00 36.53 124 PHE A N 1
ATOM 998 C CA . PHE A 1 124 ? 14.237 27.964 -33.661 1.00 36.53 124 PHE A CA 1
ATOM 999 C C . PHE A 1 124 ? 12.751 28.195 -33.950 1.00 36.53 124 PHE A C 1
ATOM 1001 O O . PHE A 1 124 ? 11.903 27.341 -33.709 1.00 36.53 124 PHE A O 1
ATOM 1008 N N . THR A 1 125 ? 12.465 29.414 -34.398 1.00 30.17 125 THR A N 1
ATOM 1009 C CA . THR A 1 125 ? 11.320 29.760 -35.238 1.00 30.17 125 THR A CA 1
ATOM 1010 C C . THR A 1 125 ? 11.540 29.212 -36.650 1.00 30.17 125 THR A C 1
ATOM 1012 O O . THR A 1 125 ? 12.679 29.122 -37.109 1.00 30.17 125 THR A O 1
ATOM 1015 N N . ASP A 1 126 ? 10.435 28.892 -37.318 1.00 34.28 126 ASP A N 1
ATOM 1016 C CA . ASP A 1 126 ? 10.296 28.596 -38.747 1.00 34.28 126 ASP A CA 1
ATOM 1017 C C . ASP A 1 126 ? 10.997 27.352 -39.299 1.00 34.28 126 ASP A C 1
ATOM 1019 O O . ASP A 1 126 ? 11.998 27.416 -40.002 1.00 34.28 126 ASP A O 1
ATOM 1023 N N . THR A 1 127 ? 10.344 26.204 -39.121 1.00 31.36 127 THR A N 1
ATOM 1024 C CA . THR A 1 127 ? 9.970 25.383 -40.285 1.00 31.36 127 THR A CA 1
ATOM 1025 C C . THR A 1 127 ? 8.595 24.786 -40.006 1.00 31.36 127 THR A C 1
ATOM 1027 O O . THR A 1 127 ? 8.423 24.080 -39.017 1.00 31.36 127 THR A O 1
ATOM 1030 N N . GLY A 1 128 ? 7.615 25.133 -40.846 1.00 35.66 128 GLY A N 1
ATOM 1031 C CA . GLY A 1 128 ? 6.215 24.702 -40.778 1.00 35.66 128 GLY A CA 1
ATOM 1032 C C . GLY A 1 128 ? 6.033 23.213 -41.056 1.00 35.66 128 GLY A C 1
ATOM 1033 O O . GLY A 1 128 ? 5.416 22.821 -42.041 1.00 35.66 128 GLY A O 1
ATOM 1034 N N . VAL A 1 129 ? 6.602 22.386 -40.191 1.00 31.47 129 VAL A N 1
ATOM 1035 C CA . VAL A 1 129 ? 6.177 21.011 -39.995 1.00 31.47 129 VAL A CA 1
ATOM 1036 C C . VAL A 1 129 ? 5.209 21.087 -38.831 1.00 31.47 129 VAL A C 1
ATOM 1038 O O . VAL A 1 129 ? 5.626 21.433 -37.726 1.00 31.47 129 VAL A O 1
ATOM 1041 N N . ASP A 1 130 ? 3.929 20.823 -39.095 1.00 28.59 130 ASP A N 1
ATOM 1042 C CA . ASP A 1 130 ? 2.934 20.567 -38.057 1.00 28.59 130 ASP A CA 1
ATOM 1043 C C . ASP A 1 130 ? 3.463 19.423 -37.190 1.00 28.59 130 ASP A C 1
ATOM 1045 O O . ASP A 1 130 ? 3.286 18.235 -37.473 1.00 28.59 130 ASP A O 1
ATOM 1049 N N . PHE A 1 131 ? 4.193 19.779 -36.136 1.00 32.50 131 PHE A N 1
ATOM 1050 C CA . PHE A 1 131 ? 4.388 18.893 -35.017 1.00 32.50 131 PHE A CA 1
ATOM 1051 C C . PHE A 1 131 ? 2.990 18.682 -34.480 1.00 32.50 131 PHE A C 1
ATOM 1053 O O . PHE A 1 131 ? 2.404 19.607 -33.922 1.00 32.50 131 PHE A O 1
ATOM 1060 N N . GLN A 1 132 ? 2.461 17.476 -34.697 1.00 27.59 132 GLN A N 1
ATOM 1061 C CA . GLN A 1 132 ? 1.353 16.953 -33.922 1.00 27.59 132 GLN A CA 1
ATOM 1062 C C . GLN A 1 132 ? 1.658 17.309 -32.468 1.00 27.59 132 GLN A C 1
ATOM 1064 O O . GLN A 1 132 ? 2.580 16.755 -31.860 1.00 27.59 132 GLN A O 1
ATOM 1069 N N . GLU A 1 133 ? 0.953 18.320 -31.974 1.00 28.92 133 GLU A N 1
ATOM 1070 C CA . GLU A 1 133 ? 1.108 18.830 -30.628 1.00 28.92 133 GLU A CA 1
ATOM 1071 C C . GLU A 1 133 ? 0.981 17.621 -29.692 1.00 28.92 133 GLU A C 1
ATOM 1073 O O . GLU A 1 133 ? 0.130 16.756 -29.953 1.00 28.92 133 GLU A O 1
ATOM 1078 N N . PRO A 1 134 ? 1.867 17.462 -28.687 1.00 32.78 134 PRO A N 1
ATOM 1079 C CA . PRO A 1 134 ? 1.847 16.295 -27.822 1.00 32.78 134 PRO A CA 1
ATOM 1080 C C . PRO A 1 134 ? 0.425 16.125 -27.313 1.00 32.78 134 PRO A C 1
ATOM 1082 O O . PRO A 1 134 ? -0.101 17.020 -26.656 1.00 32.78 134 PRO A O 1
ATOM 1085 N N . SER A 1 135 ? -0.197 15.005 -27.683 1.00 29.19 135 SER A N 1
ATOM 1086 C CA . SER A 1 135 ? -1.568 14.684 -27.310 1.00 29.19 135 SER A CA 1
ATOM 1087 C C . SER A 1 135 ? -1.783 15.032 -25.842 1.00 29.19 135 SER A C 1
ATOM 1089 O O . SER A 1 135 ? -1.045 14.531 -24.986 1.00 29.19 135 SER A O 1
ATOM 1091 N N . GLU A 1 136 ? -2.762 15.899 -25.582 1.00 31.00 136 GLU A N 1
ATOM 1092 C CA . GLU A 1 136 ? -3.164 16.326 -24.246 1.00 31.00 136 GLU A CA 1
ATOM 1093 C C . GLU A 1 136 ? -3.210 15.137 -23.270 1.00 31.00 136 GLU A C 1
ATOM 1095 O O . GLU A 1 136 ? -3.579 14.021 -23.667 1.00 31.00 136 GLU A O 1
ATOM 1100 N N . PRO A 1 137 ? -2.819 15.340 -21.997 1.00 40.38 137 PRO A N 1
ATOM 1101 C CA . PRO A 1 137 ? -2.529 14.257 -21.070 1.00 40.38 137 PRO A CA 1
ATOM 1102 C C . PRO A 1 137 ? -3.699 13.279 -21.003 1.00 40.38 137 PRO A C 1
ATOM 1104 O O . PRO A 1 137 ? -4.824 13.634 -20.664 1.00 40.38 137 PRO A O 1
ATOM 1107 N N . HIS A 1 138 ? -3.389 12.035 -21.366 1.00 41.91 138 HIS A N 1
ATOM 1108 C CA . HIS A 1 138 ? -4.236 10.850 -21.384 1.00 41.91 138 HIS A CA 1
ATOM 1109 C C . HIS A 1 138 ? -5.546 10.955 -20.577 1.00 41.91 138 HIS A C 1
ATOM 1111 O O . HIS A 1 138 ? -5.638 10.468 -19.448 1.00 41.91 138 HIS A O 1
ATOM 1117 N N . LYS A 1 139 ? -6.624 11.421 -21.224 1.00 36.69 139 LYS A N 1
ATOM 1118 C CA . LYS A 1 139 ? -8.019 11.246 -20.759 1.00 36.69 139 LYS A CA 1
ATOM 1119 C C . LYS A 1 139 ? -8.379 9.761 -20.526 1.00 36.69 139 LYS A C 1
ATOM 1121 O O . LYS A 1 139 ? -9.304 9.446 -19.783 1.00 36.69 139 LYS A O 1
ATOM 1126 N N . SER A 1 140 ? -7.596 8.847 -21.111 1.00 48.62 140 SER A N 1
ATOM 1127 C CA . SER A 1 140 ? -7.616 7.396 -20.868 1.00 48.62 140 SER A CA 1
ATOM 1128 C C . SER A 1 140 ? -7.275 7.014 -19.414 1.00 48.62 140 SER A C 1
ATOM 1130 O O . SER A 1 140 ? -7.968 6.182 -18.823 1.00 48.62 140 SER A O 1
ATOM 1132 N N . SER A 1 141 ? -6.285 7.668 -18.790 1.00 55.72 141 SER A N 1
ATOM 1133 C CA . SER A 1 141 ? -5.808 7.316 -17.441 1.00 55.72 141 SER A CA 1
ATOM 1134 C C . SER A 1 141 ? -6.898 7.516 -16.380 1.00 55.72 141 SER A C 1
ATOM 1136 O O . SER A 1 141 ? -7.140 6.647 -15.542 1.00 55.72 141 SER A O 1
ATOM 1138 N N . THR A 1 142 ? -7.659 8.611 -16.477 1.00 61.22 142 THR A N 1
ATOM 1139 C CA . THR A 1 142 ? -8.747 8.914 -15.537 1.00 61.22 142 THR A CA 1
ATOM 1140 C C . THR A 1 142 ? -9.872 7.878 -15.584 1.00 61.22 142 THR A C 1
ATOM 1142 O O . THR A 1 142 ? -10.455 7.567 -14.546 1.00 61.22 142 THR A O 1
ATOM 1145 N N . SER A 1 143 ? -10.191 7.327 -16.761 1.00 66.25 143 SER A N 1
ATOM 1146 C CA . SER A 1 143 ? -11.247 6.313 -16.885 1.00 66.25 143 SER A CA 1
ATOM 1147 C C . SER A 1 143 ? -10.838 4.986 -16.249 1.00 66.25 143 SER A C 1
ATOM 1149 O O . SER A 1 143 ? -11.659 4.354 -15.587 1.00 66.25 143 SER A O 1
ATOM 1151 N N . ILE A 1 144 ? -9.572 4.588 -16.407 1.00 71.50 144 ILE A N 1
ATOM 1152 C CA . ILE A 1 144 ? -9.028 3.362 -15.804 1.00 71.50 144 ILE A CA 1
ATOM 1153 C C . ILE A 1 144 ? -9.055 3.480 -14.279 1.00 71.50 144 ILE A C 1
ATOM 1155 O O . ILE A 1 144 ? -9.548 2.586 -13.600 1.00 71.50 144 ILE A O 1
ATOM 1159 N N . VAL A 1 145 ? -8.613 4.619 -13.742 1.00 72.31 145 VAL A N 1
ATOM 1160 C CA . VAL A 1 145 ? -8.611 4.875 -12.296 1.00 72.31 145 VAL A CA 1
ATOM 1161 C C . VAL A 1 145 ? -10.036 4.863 -11.723 1.00 72.31 145 VAL A C 1
ATOM 1163 O O . VAL A 1 145 ? -10.281 4.215 -10.707 1.00 72.31 145 VAL A O 1
ATOM 1166 N N . LYS A 1 146 ? -11.002 5.512 -12.391 1.00 77.06 146 LYS A N 1
ATOM 1167 C CA . LYS A 1 146 ? -12.420 5.493 -11.981 1.00 77.06 146 LYS A CA 1
ATOM 1168 C C . LYS A 1 146 ? -13.016 4.085 -11.995 1.00 77.06 146 LYS A C 1
ATOM 1170 O O . LYS A 1 146 ? -13.741 3.732 -11.068 1.00 77.06 146 LYS A O 1
ATOM 1175 N N . LEU A 1 147 ? -12.704 3.287 -13.018 1.00 80.06 147 LEU A N 1
ATOM 1176 C CA . LEU A 1 147 ? -13.145 1.896 -13.102 1.00 80.06 147 LEU A CA 1
ATOM 1177 C C . LEU A 1 147 ? -12.567 1.061 -11.953 1.00 80.06 147 LEU A C 1
ATOM 1179 O O . LEU A 1 147 ? -13.301 0.283 -11.346 1.00 80.06 147 LEU A O 1
ATOM 1183 N N . SER A 1 148 ? -11.295 1.272 -11.602 1.00 74.06 148 SER A N 1
ATOM 1184 C CA . SER A 1 148 ? -10.681 0.637 -10.435 1.00 74.06 148 SER A CA 1
ATOM 1185 C C . SER A 1 148 ? -11.409 1.018 -9.146 1.00 74.06 148 SER A C 1
ATOM 1187 O O . SER A 1 148 ? -11.809 0.129 -8.402 1.00 74.06 148 SER A O 1
ATOM 1189 N N . PHE A 1 149 ? -11.668 2.308 -8.902 1.00 79.19 149 PHE A N 1
ATOM 1190 C CA . PHE A 1 149 ? -12.414 2.755 -7.717 1.00 79.19 149 PHE A CA 1
ATOM 1191 C C . PHE A 1 149 ? -13.815 2.139 -7.626 1.00 79.19 149 PHE A C 1
ATOM 1193 O O . PHE A 1 149 ? -14.214 1.676 -6.557 1.00 79.19 149 PHE A O 1
ATOM 1200 N N . LEU A 1 150 ? -14.546 2.092 -8.744 1.00 84.94 150 LEU A N 1
ATOM 1201 C CA . LEU A 1 150 ? -15.865 1.462 -8.795 1.00 84.94 150 LEU A CA 1
ATOM 1202 C C . LEU A 1 150 ? -15.777 -0.040 -8.490 1.00 84.94 150 LEU A C 1
ATOM 1204 O O . LEU A 1 150 ? -16.578 -0.556 -7.715 1.00 84.94 150 LEU A O 1
ATOM 1208 N N . GLY A 1 151 ? -14.775 -0.725 -9.042 1.00 83.06 151 GLY A N 1
ATOM 1209 C CA . GLY A 1 151 ? -14.503 -2.129 -8.755 1.00 83.06 151 GLY A CA 1
ATOM 1210 C C . GLY A 1 151 ? -14.216 -2.395 -7.272 1.00 83.06 151 GLY A C 1
ATOM 1211 O O . GLY A 1 151 ? -14.789 -3.329 -6.714 1.00 83.06 151 GLY A O 1
ATOM 1212 N N . VAL A 1 152 ? -13.397 -1.557 -6.613 1.00 80.44 152 VAL A N 1
ATOM 1213 C CA . VAL A 1 152 ? -13.148 -1.635 -5.153 1.00 80.44 152 VAL A CA 1
ATOM 1214 C C . VAL A 1 152 ? -14.458 -1.525 -4.398 1.00 80.44 152 VAL A C 1
ATOM 1216 O O . VAL A 1 152 ? -14.757 -2.361 -3.548 1.00 80.44 152 VAL A O 1
ATOM 1219 N N . PHE A 1 153 ? -15.227 -0.480 -4.702 1.00 86.81 153 PHE A N 1
ATOM 1220 C CA . PHE A 1 153 ? -16.449 -0.172 -3.981 1.00 86.81 153 PHE A CA 1
ATOM 1221 C C . PHE A 1 153 ? -17.444 -1.330 -4.073 1.00 86.81 153 PHE A C 1
ATOM 1223 O O . PHE A 1 153 ? -17.983 -1.754 -3.054 1.00 86.81 153 PHE A O 1
ATOM 1230 N N . LEU A 1 154 ? -17.620 -1.898 -5.270 1.00 89.62 154 LEU A N 1
ATOM 1231 C CA . LEU A 1 154 ? -18.470 -3.068 -5.475 1.00 89.62 154 LEU A CA 1
ATOM 1232 C C . LEU A 1 154 ? -17.940 -4.296 -4.725 1.00 89.62 154 LEU A C 1
ATOM 1234 O O . LEU A 1 154 ? -18.718 -4.978 -4.066 1.00 89.62 154 LEU A O 1
ATOM 1238 N N . TYR A 1 155 ? -16.632 -4.558 -4.753 1.00 89.62 155 TYR A N 1
ATOM 1239 C CA . TYR A 1 155 ? -16.048 -5.705 -4.053 1.00 89.62 155 TYR A CA 1
ATOM 1240 C C . TYR A 1 155 ? -16.198 -5.600 -2.529 1.00 89.62 155 TYR A C 1
ATOM 1242 O O . TYR A 1 155 ? -16.669 -6.534 -1.877 1.00 89.62 155 TYR A O 1
ATOM 1250 N N . VAL A 1 156 ? -15.897 -4.433 -1.957 1.00 90.50 156 VAL A N 1
ATOM 1251 C CA . VAL A 1 156 ? -16.132 -4.143 -0.536 1.00 90.50 156 VAL A CA 1
ATOM 1252 C C . VAL A 1 156 ? -17.615 -4.293 -0.204 1.00 90.50 156 VAL A C 1
ATOM 1254 O O . VAL A 1 156 ? -17.952 -4.967 0.766 1.00 90.50 156 VAL A O 1
ATOM 1257 N N . ALA A 1 157 ? -18.511 -3.730 -1.021 1.00 92.44 157 ALA A N 1
ATOM 1258 C CA . ALA A 1 157 ? -19.951 -3.831 -0.808 1.00 92.44 157 ALA A CA 1
ATOM 1259 C C . ALA A 1 157 ? -20.437 -5.289 -0.827 1.00 92.44 157 ALA A C 1
ATOM 1261 O O . ALA A 1 157 ? -21.270 -5.655 0.004 1.00 92.44 157 ALA A O 1
ATOM 1262 N N . THR A 1 158 ? -19.896 -6.141 -1.709 1.00 91.88 158 THR A N 1
ATOM 1263 C CA . THR A 1 158 ? -20.220 -7.578 -1.708 1.00 91.88 158 THR A CA 1
ATOM 1264 C C . THR A 1 158 ? -19.777 -8.260 -0.415 1.00 91.88 158 THR A C 1
ATOM 1266 O O . THR A 1 158 ? -20.588 -8.952 0.199 1.00 91.88 158 THR A O 1
ATOM 1269 N N . GLY A 1 159 ? -18.551 -8.003 0.060 1.00 92.69 159 GLY A N 1
ATOM 1270 C CA . GLY A 1 159 ? -18.059 -8.538 1.334 1.00 92.69 159 GLY A CA 1
ATOM 1271 C C . GLY A 1 159 ? -18.927 -8.097 2.513 1.00 92.69 159 GLY A C 1
ATOM 1272 O O . GLY A 1 159 ? -19.441 -8.930 3.258 1.00 92.69 159 GLY A O 1
ATOM 1273 N N . VAL A 1 160 ? -19.186 -6.792 2.623 1.00 93.62 160 VAL A N 1
ATOM 1274 C CA . VAL A 1 160 ? -20.012 -6.205 3.690 1.00 93.62 160 VAL A CA 1
ATOM 1275 C C . VAL A 1 160 ? -21.430 -6.766 3.672 1.00 93.62 160 VAL A C 1
ATOM 1277 O O . VAL A 1 160 ? -21.950 -7.125 4.722 1.00 93.62 160 VAL A O 1
ATOM 1280 N N . THR A 1 161 ? -22.054 -6.897 2.499 1.00 93.38 161 THR A N 1
ATOM 1281 C CA . THR A 1 161 ? -23.420 -7.435 2.382 1.00 93.38 161 THR A CA 1
ATOM 1282 C C . THR A 1 161 ? -23.496 -8.884 2.867 1.00 93.38 161 THR A C 1
ATOM 1284 O O . THR A 1 161 ? -24.426 -9.250 3.590 1.00 93.38 161 THR A O 1
ATOM 1287 N N . VAL A 1 162 ? -22.500 -9.710 2.533 1.00 92.81 162 VAL A N 1
ATOM 1288 C CA . VAL A 1 162 ? -22.441 -11.106 2.994 1.00 92.81 162 VAL A CA 1
ATOM 1289 C C . VAL A 1 162 ? -22.227 -11.179 4.508 1.00 92.81 162 VAL A C 1
ATOM 1291 O O . VAL A 1 162 ? -22.948 -11.909 5.190 1.00 92.81 162 VAL A O 1
ATOM 1294 N N . TYR A 1 163 ? -21.311 -10.384 5.066 1.00 92.31 163 TYR A N 1
ATOM 1295 C CA . TYR A 1 163 ? -21.088 -10.359 6.516 1.00 92.31 163 TYR A CA 1
ATOM 1296 C C . TYR A 1 163 ? -22.259 -9.750 7.297 1.00 92.31 163 TYR A C 1
ATOM 1298 O O . TYR A 1 163 ? -22.528 -10.176 8.413 1.00 92.31 163 TYR A O 1
ATOM 1306 N N . MET A 1 164 ? -23.007 -8.814 6.715 1.00 91.56 164 MET A N 1
ATOM 1307 C CA . MET A 1 164 ? -24.199 -8.239 7.347 1.00 91.56 164 MET A CA 1
ATOM 1308 C C . MET A 1 164 ? -25.380 -9.207 7.397 1.00 91.56 164 MET A C 1
ATOM 1310 O O . MET A 1 164 ? -26.139 -9.194 8.363 1.00 91.56 164 MET A O 1
ATOM 1314 N N . THR A 1 165 ? -25.553 -10.027 6.360 1.00 89.62 165 THR A N 1
ATOM 1315 C CA . THR A 1 165 ? -26.691 -10.955 6.241 1.00 89.62 165 THR A CA 1
ATOM 1316 C C . THR A 1 165 ? -26.432 -12.298 6.915 1.00 89.62 165 THR A C 1
ATOM 1318 O O . THR A 1 165 ? -27.337 -12.861 7.523 1.00 89.62 165 THR A O 1
ATOM 1321 N N . SER A 1 166 ? -25.203 -12.809 6.813 1.00 84.31 166 SER A N 1
ATOM 1322 C CA . SER A 1 166 ? -24.838 -14.169 7.238 1.00 84.31 166 SER A CA 1
ATOM 1323 C C . SER A 1 166 ? -23.844 -14.200 8.405 1.00 84.31 166 SER A C 1
ATOM 1325 O O . SER A 1 166 ? -23.554 -15.268 8.947 1.00 84.31 166 SER A O 1
ATOM 1327 N N . GLY A 1 167 ? -23.269 -13.052 8.772 1.00 71.25 167 GLY A N 1
ATOM 1328 C CA . GLY A 1 167 ? -22.199 -12.957 9.758 1.00 71.25 167 GLY A CA 1
ATOM 1329 C C . GLY A 1 167 ? -22.708 -12.871 11.186 1.00 71.25 167 GLY A C 1
ATOM 1330 O O . GLY A 1 167 ? -23.182 -11.832 11.635 1.00 71.25 167 GLY A O 1
ATOM 1331 N N . SER A 1 168 ? -22.508 -13.958 11.930 1.00 82.81 168 SER A N 1
ATOM 1332 C CA . SER A 1 168 ? -22.203 -13.846 13.353 1.00 82.81 168 SER A CA 1
ATOM 1333 C C . SER A 1 168 ? -20.688 -13.767 13.504 1.00 82.81 168 SER A C 1
ATOM 1335 O O . SER A 1 168 ? -19.948 -14.564 12.910 1.00 82.81 168 SER A O 1
ATOM 1337 N N . PHE A 1 169 ? -20.238 -12.784 14.270 1.00 87.62 169 PHE A N 1
ATOM 1338 C CA . PHE A 1 169 ? -18.837 -12.580 14.586 1.00 87.62 169 PHE A CA 1
ATOM 1339 C C . PHE A 1 169 ? -18.557 -13.027 16.015 1.00 87.62 169 PHE A C 1
ATOM 1341 O O . PHE A 1 169 ? -19.356 -12.778 16.917 1.00 87.62 169 PHE A O 1
ATOM 1348 N N . ARG A 1 170 ? -17.400 -13.654 16.223 1.00 86.75 170 ARG A N 1
ATOM 1349 C CA . ARG A 1 170 ? -16.889 -13.989 17.552 1.00 86.75 170 ARG A CA 1
ATOM 1350 C C . ARG A 1 170 ? -15.774 -13.013 17.914 1.00 86.75 170 ARG A C 1
ATOM 1352 O O . ARG A 1 170 ? -14.912 -12.758 17.076 1.00 86.75 170 ARG A O 1
ATOM 1359 N N . GLY A 1 171 ? -15.780 -12.504 19.145 1.00 86.75 171 GLY A N 1
ATOM 1360 C CA . GLY A 1 171 ? -14.765 -11.570 19.645 1.00 86.75 171 GLY A CA 1
ATOM 1361 C C . GLY A 1 171 ? -15.365 -10.299 20.243 1.00 86.75 171 GLY A C 1
ATOM 1362 O O . GLY A 1 171 ? -16.512 -10.302 20.696 1.00 86.75 171 GLY A O 1
ATOM 1363 N N . SER A 1 172 ? -14.591 -9.215 20.255 1.00 84.75 172 SER A N 1
ATOM 1364 C CA . SER A 1 172 ? -15.044 -7.902 20.727 1.00 84.75 172 SER A CA 1
ATOM 1365 C C . SER A 1 172 ? -15.909 -7.229 19.659 1.00 84.75 172 SER A C 1
ATOM 1367 O O . SER A 1 172 ? -15.420 -6.479 18.823 1.00 84.75 172 SER A O 1
ATOM 1369 N N . THR A 1 173 ? -17.211 -7.497 19.634 1.00 83.62 173 THR A N 1
ATOM 1370 C CA . THR A 1 173 ? -18.131 -6.822 18.700 1.00 83.62 173 THR A CA 1
ATOM 1371 C C . THR A 1 173 ? -18.577 -5.470 19.255 1.00 83.62 173 THR A C 1
ATOM 1373 O O . THR A 1 173 ? -18.850 -5.364 20.450 1.00 83.62 173 THR A O 1
ATOM 1376 N N . THR A 1 174 ? -18.698 -4.455 18.400 1.00 86.06 174 THR A N 1
ATOM 1377 C CA . THR A 1 174 ? -19.187 -3.120 18.770 1.00 86.06 174 THR A CA 1
ATOM 1378 C C . THR A 1 174 ? -20.532 -2.827 18.110 1.00 86.06 174 THR A C 1
ATOM 1380 O O . THR A 1 174 ? -21.585 -2.971 18.729 1.00 86.06 174 THR A O 1
ATOM 1383 N N . PHE A 1 175 ? -20.513 -2.454 16.833 1.00 88.94 175 PHE A N 1
ATOM 1384 C CA . PHE A 1 175 ? -21.685 -2.169 16.029 1.00 88.94 175 PHE A CA 1
ATOM 1385 C C . PHE A 1 175 ? -21.616 -2.977 14.738 1.00 88.94 175 PHE A C 1
ATOM 1387 O O . PHE A 1 175 ? -20.678 -2.843 13.958 1.00 88.94 175 PHE A O 1
ATOM 1394 N N . ARG A 1 176 ? -22.647 -3.793 14.492 1.00 88.00 176 ARG A N 1
ATOM 1395 C CA . ARG A 1 176 ? -22.664 -4.811 13.429 1.00 88.00 176 ARG A CA 1
ATOM 1396 C C . ARG A 1 176 ? -22.188 -4.321 12.047 1.00 88.00 176 ARG A C 1
ATOM 1398 O O . ARG A 1 176 ? -21.328 -4.989 11.480 1.00 88.00 176 ARG A O 1
ATOM 1405 N N . PRO A 1 177 ? -22.675 -3.195 11.485 1.00 91.31 177 PRO A N 1
ATOM 1406 C CA . PRO A 1 177 ? -22.191 -2.736 10.182 1.00 91.31 177 PRO A CA 1
ATOM 1407 C C . PRO A 1 177 ? -20.767 -2.189 10.218 1.00 91.31 177 PRO A C 1
ATOM 1409 O O . PRO A 1 177 ? -20.034 -2.395 9.256 1.00 91.31 177 PRO A O 1
ATOM 1412 N N . VAL A 1 178 ? -20.343 -1.549 11.310 1.00 92.88 178 VAL A N 1
ATOM 1413 C CA . VAL A 1 178 ? -18.952 -1.088 11.452 1.00 92.88 178 VAL A CA 1
ATOM 1414 C C . VAL A 1 178 ? -18.022 -2.289 11.538 1.00 92.88 178 VAL A C 1
ATOM 1416 O O . VAL A 1 178 ? -17.033 -2.326 10.819 1.00 92.88 178 VAL A O 1
ATOM 1419 N N . ASP A 1 179 ? -18.381 -3.305 12.320 1.00 92.75 179 ASP A N 1
ATOM 1420 C CA . ASP A 1 179 ? -17.610 -4.540 12.457 1.00 92.75 179 ASP A CA 1
ATOM 1421 C C . ASP A 1 179 ? -17.517 -5.302 11.125 1.00 92.75 179 ASP A C 1
ATOM 1423 O O . ASP A 1 179 ? -16.448 -5.790 10.768 1.00 92.75 179 ASP A O 1
ATOM 1427 N N . ALA A 1 180 ? -18.604 -5.357 10.345 1.00 93.44 180 ALA A N 1
ATOM 1428 C CA . ALA A 1 180 ? -18.608 -5.988 9.025 1.00 93.44 180 ALA A CA 1
ATOM 1429 C C . ALA A 1 180 ? -17.689 -5.264 8.026 1.00 93.44 180 ALA A C 1
ATOM 1431 O O . ALA A 1 180 ? -16.923 -5.913 7.307 1.00 93.44 180 ALA A O 1
ATOM 1432 N N . VAL A 1 181 ? -17.739 -3.927 7.980 1.00 93.44 181 VAL A N 1
ATOM 1433 C CA . VAL A 1 181 ? -16.855 -3.120 7.119 1.00 93.44 181 VAL A CA 1
ATOM 1434 C C . VAL A 1 181 ? -15.411 -3.218 7.597 1.00 93.44 181 VAL A C 1
ATOM 1436 O O . VAL A 1 181 ? -14.524 -3.466 6.785 1.00 93.44 181 VAL A O 1
ATOM 1439 N N . TYR A 1 182 ? -15.178 -3.102 8.902 1.00 94.19 182 TYR A N 1
ATOM 1440 C CA . TYR A 1 182 ? -13.867 -3.243 9.526 1.00 94.19 182 TYR A CA 1
ATOM 1441 C C . TYR A 1 182 ? -13.238 -4.600 9.199 1.00 94.19 182 TYR A C 1
ATOM 1443 O O . TYR A 1 182 ? -12.147 -4.640 8.636 1.00 94.19 182 TYR A O 1
ATOM 1451 N N . PHE A 1 183 ? -13.952 -5.705 9.432 1.00 93.56 183 PHE A N 1
ATOM 1452 C CA . PHE A 1 183 ? -13.472 -7.051 9.117 1.00 93.56 183 PHE A CA 1
ATOM 1453 C C . PHE A 1 183 ? -13.182 -7.224 7.620 1.00 93.56 183 PHE A C 1
ATOM 1455 O O . PHE A 1 183 ? -12.152 -7.790 7.245 1.00 93.56 183 PHE A O 1
ATOM 1462 N N . THR A 1 184 ? -14.050 -6.689 6.753 1.00 92.25 184 THR A N 1
ATOM 1463 C CA . THR A 1 184 ? -13.831 -6.699 5.298 1.00 92.25 184 THR A CA 1
ATOM 1464 C C . THR A 1 184 ? -12.550 -5.953 4.929 1.00 92.25 184 THR A C 1
ATOM 1466 O O . THR A 1 184 ? -11.754 -6.477 4.154 1.00 92.25 184 THR A O 1
ATOM 1469 N N . MET A 1 185 ? -12.314 -4.771 5.506 1.00 91.25 185 MET A N 1
ATOM 1470 C CA . MET A 1 185 ? -11.112 -3.975 5.241 1.00 91.25 185 MET A CA 1
ATOM 1471 C C . MET A 1 185 ? -9.846 -4.624 5.786 1.00 91.25 185 MET A C 1
ATOM 1473 O O . MET A 1 185 ? -8.854 -4.684 5.072 1.00 91.25 185 MET A O 1
ATOM 1477 N N . VAL A 1 186 ? -9.875 -5.155 7.008 1.00 92.56 186 VAL A N 1
ATOM 1478 C CA . VAL A 1 186 ? -8.737 -5.858 7.624 1.00 92.56 186 VAL A CA 1
ATOM 1479 C C . VAL A 1 186 ? -8.352 -7.093 6.810 1.00 92.56 186 VAL A C 1
ATOM 1481 O O . VAL A 1 186 ? -7.165 -7.344 6.600 1.00 92.56 186 VAL A O 1
ATOM 1484 N N . THR A 1 187 ? -9.353 -7.826 6.312 1.00 90.94 187 THR A N 1
ATOM 1485 C CA . THR A 1 187 ? -9.156 -8.975 5.418 1.00 90.94 187 THR A CA 1
ATOM 1486 C C . THR A 1 187 ? -8.575 -8.532 4.079 1.00 90.94 187 THR A C 1
ATOM 1488 O O . THR A 1 187 ? -7.598 -9.108 3.614 1.00 90.94 187 THR A O 1
ATOM 1491 N N . LEU A 1 188 ? -9.139 -7.484 3.472 1.00 88.94 188 LEU A N 1
ATOM 1492 C CA . LEU A 1 188 ? -8.655 -6.924 2.211 1.00 88.94 188 LEU A CA 1
ATOM 1493 C C . LEU A 1 188 ? -7.234 -6.388 2.314 1.00 88.94 188 LEU A C 1
ATOM 1495 O O . LEU A 1 188 ? -6.471 -6.527 1.372 1.00 88.94 188 LEU A O 1
ATOM 1499 N N . CYS A 1 189 ? -6.878 -5.785 3.440 1.00 88.19 189 CYS A N 1
ATOM 1500 C CA . CYS A 1 189 ? -5.562 -5.208 3.671 1.00 88.19 189 CYS A CA 1
ATOM 1501 C C . CYS A 1 189 ? -4.528 -6.239 4.149 1.00 88.19 189 CYS A C 1
ATOM 1503 O O . CYS A 1 189 ? -3.388 -5.862 4.395 1.00 88.19 189 CYS A O 1
ATOM 1505 N N . ASN A 1 190 ? -4.890 -7.521 4.268 1.00 89.69 190 ASN A N 1
ATOM 1506 C CA . ASN A 1 190 ? -4.010 -8.607 4.713 1.00 89.69 190 ASN A CA 1
ATOM 1507 C C . ASN A 1 190 ? -3.370 -8.385 6.100 1.00 89.69 190 ASN A C 1
ATOM 1509 O O . ASN A 1 190 ? -2.251 -8.830 6.321 1.00 89.69 190 ASN A O 1
ATOM 1513 N N . ILE A 1 191 ? -4.044 -7.689 7.023 1.00 89.94 191 ILE A N 1
ATOM 1514 C CA . ILE A 1 191 ? -3.478 -7.390 8.355 1.00 89.94 191 ILE A CA 1
ATOM 1515 C C . ILE A 1 191 ? -3.855 -8.475 9.361 1.00 89.94 191 ILE A C 1
ATOM 1517 O O . ILE A 1 191 ? -2.989 -9.050 9.999 1.00 89.94 191 ILE A O 1
ATOM 1521 N N . GLY A 1 192 ? -5.153 -8.763 9.489 1.00 88.75 192 GLY A N 1
ATOM 1522 C CA . GLY A 1 192 ? -5.657 -9.844 10.337 1.00 88.75 192 GLY A CA 1
ATOM 1523 C C . GLY A 1 192 ? -5.423 -9.685 11.847 1.00 88.75 192 GLY A C 1
ATOM 1524 O O . GLY A 1 192 ? -4.851 -10.581 12.442 1.00 88.75 192 GLY A O 1
ATOM 1525 N N . TYR A 1 193 ? -5.954 -8.638 12.497 1.00 90.31 193 TYR A N 1
ATOM 1526 C CA . TYR A 1 193 ? -5.821 -8.428 13.958 1.00 90.31 193 TYR A CA 1
ATOM 1527 C C . TYR A 1 193 ? -6.441 -9.506 14.867 1.00 90.31 193 TYR A C 1
ATOM 1529 O O . TYR A 1 193 ? -6.258 -9.453 16.077 1.00 90.31 193 TYR A O 1
ATOM 1537 N N . VAL A 1 194 ? -7.220 -10.449 14.331 1.00 88.69 194 VAL A N 1
ATOM 1538 C CA . VAL A 1 194 ? -7.848 -11.552 15.096 1.00 88.69 194 VAL A CA 1
ATOM 1539 C C . VAL A 1 194 ? -8.765 -11.089 16.253 1.00 88.69 194 VAL A C 1
ATOM 1541 O O . VAL A 1 194 ? -9.174 -11.886 17.092 1.00 88.69 194 VAL A O 1
ATOM 1544 N N . ASP A 1 195 ? -9.158 -9.818 16.303 1.00 90.62 195 ASP A N 1
ATOM 1545 C CA . ASP A 1 195 ? -10.075 -9.284 17.318 1.00 90.62 195 ASP A CA 1
ATOM 1546 C C . ASP A 1 195 ? -11.533 -9.678 17.041 1.00 90.62 195 ASP A C 1
ATOM 1548 O O . ASP A 1 195 ? -12.326 -9.890 17.964 1.00 90.62 195 ASP A O 1
ATOM 1552 N N . ILE A 1 196 ? -11.862 -9.824 15.757 1.00 91.75 196 ILE A N 1
ATOM 1553 C CA . ILE A 1 196 ? -13.136 -10.314 15.250 1.00 91.75 196 ILE A CA 1
ATOM 1554 C C . ILE A 1 196 ? -12.869 -11.436 14.249 1.00 91.75 196 ILE A C 1
ATOM 1556 O O . ILE A 1 196 ? -12.105 -11.270 13.296 1.00 91.75 196 ILE A O 1
ATOM 1560 N N . VAL A 1 197 ? -13.538 -12.575 14.428 1.00 91.62 197 VAL A N 1
ATOM 1561 C CA . VAL A 1 197 ? -13.444 -13.720 13.511 1.00 91.62 197 VAL A CA 1
ATOM 1562 C C . VAL A 1 197 ? -14.827 -14.219 13.084 1.00 91.62 197 VAL A C 1
ATOM 1564 O O . VAL A 1 197 ? -15.780 -14.142 13.867 1.00 91.62 197 VAL A O 1
ATOM 1567 N N . PRO A 1 198 ? -14.971 -14.746 11.854 1.00 92.12 198 PRO A N 1
ATOM 1568 C CA . PRO A 1 198 ? -16.227 -15.327 11.398 1.00 92.12 198 PRO A CA 1
ATOM 1569 C C . PRO A 1 198 ? -16.537 -16.588 12.208 1.00 92.12 198 PRO A C 1
ATOM 1571 O O . PRO A 1 198 ? -15.687 -17.470 12.348 1.00 92.12 198 PRO A O 1
ATOM 1574 N N . ASP A 1 199 ? -17.756 -16.694 12.735 1.00 89.75 199 ASP A N 1
ATOM 1575 C CA . ASP A 1 199 ? -18.146 -17.835 13.571 1.00 89.75 199 ASP A CA 1
ATOM 1576 C C . ASP A 1 199 ? -18.762 -18.981 12.746 1.00 89.75 199 ASP A C 1
ATOM 1578 O O . ASP A 1 199 ? -18.385 -20.150 12.887 1.00 89.75 199 ASP A O 1
ATOM 1582 N N . SER A 1 200 ? -19.637 -18.629 11.799 1.00 90.75 200 SER A N 1
ATOM 1583 C CA . SER A 1 200 ? -20.353 -19.574 10.935 1.00 90.75 200 SER A CA 1
ATOM 1584 C C . SER A 1 200 ? -19.433 -20.311 9.951 1.00 90.75 200 SER A C 1
ATOM 1586 O O . SER A 1 200 ? -18.498 -19.748 9.382 1.00 90.75 200 SER A O 1
ATOM 1588 N N . THR A 1 201 ? -19.727 -21.590 9.695 1.00 93.00 201 THR A N 1
ATOM 1589 C CA . THR A 1 201 ? -19.030 -22.400 8.679 1.00 93.00 201 THR A CA 1
ATOM 1590 C C . THR A 1 201 ? -19.136 -21.772 7.292 1.00 93.00 201 THR A C 1
ATOM 1592 O O . THR A 1 201 ? -18.151 -21.729 6.558 1.00 93.00 201 THR A O 1
ATOM 1595 N N . PHE A 1 202 ? -20.312 -21.234 6.949 1.00 93.75 202 PHE A N 1
ATOM 1596 C CA . PHE A 1 202 ? -20.525 -20.561 5.669 1.00 93.75 202 PHE A CA 1
ATOM 1597 C C . PHE A 1 202 ? -19.625 -19.330 5.527 1.00 93.75 202 PHE A C 1
ATOM 1599 O O . PHE A 1 202 ? -18.945 -19.181 4.512 1.00 93.75 202 PHE A O 1
ATOM 1606 N N . THR A 1 203 ? -19.571 -18.475 6.554 1.00 92.12 203 THR A N 1
ATOM 1607 C CA . THR A 1 203 ? -18.763 -17.254 6.489 1.00 92.12 203 THR A CA 1
ATOM 1608 C C . THR A 1 203 ? -17.275 -17.559 6.445 1.00 92.12 203 THR A C 1
ATOM 1610 O O . THR A 1 203 ? -16.575 -16.892 5.701 1.00 92.12 203 THR A O 1
ATOM 1613 N N . LYS A 1 204 ? -16.793 -18.610 7.120 1.00 93.06 204 LYS A N 1
ATOM 1614 C CA . LYS A 1 204 ? -15.396 -19.070 6.996 1.00 93.06 204 LYS A CA 1
ATOM 1615 C C . LYS A 1 204 ? -15.038 -19.469 5.561 1.00 93.06 204 LYS A C 1
ATOM 1617 O O . LYS A 1 204 ? -14.031 -19.001 5.040 1.00 93.06 204 LYS A O 1
ATOM 1622 N N . ILE A 1 205 ? -15.873 -20.285 4.909 1.00 94.19 205 ILE A N 1
ATOM 1623 C CA . ILE A 1 205 ? -15.653 -20.711 3.512 1.00 94.19 205 ILE A CA 1
ATOM 1624 C C . ILE A 1 205 ? -15.675 -19.500 2.573 1.00 94.19 205 ILE A C 1
ATOM 1626 O O . ILE A 1 205 ? -14.802 -19.362 1.714 1.00 94.19 205 ILE A O 1
ATOM 1630 N N . PHE A 1 206 ? -16.644 -18.602 2.762 1.00 94.12 206 PHE A N 1
ATOM 1631 C CA . PHE A 1 206 ? -16.722 -17.360 2.002 1.00 94.12 206 PHE A CA 1
ATOM 1632 C C . PHE A 1 206 ? -15.469 -16.500 2.196 1.00 94.12 206 PHE A C 1
ATOM 1634 O O . PHE A 1 206 ? -14.883 -16.066 1.210 1.00 94.12 206 PHE A O 1
ATOM 1641 N N . THR A 1 207 ? -15.013 -16.304 3.437 1.00 93.00 207 THR A N 1
ATOM 1642 C CA . THR A 1 207 ? -13.794 -15.545 3.742 1.00 93.00 207 THR A CA 1
ATOM 1643 C C . THR A 1 207 ? -12.576 -16.150 3.044 1.00 93.00 207 THR A C 1
ATOM 1645 O O . THR A 1 207 ? -11.790 -15.404 2.468 1.00 93.00 207 THR A O 1
ATOM 1648 N N . CYS A 1 208 ? -12.437 -17.480 2.996 1.00 92.62 208 CYS A N 1
ATOM 1649 C CA . CYS A 1 208 ? -11.353 -18.126 2.249 1.00 92.62 208 CYS A CA 1
ATOM 1650 C C . CYS A 1 208 ? -11.390 -17.784 0.750 1.00 92.62 208 CYS A C 1
ATOM 1652 O O . CYS A 1 208 ? -10.374 -17.372 0.189 1.00 92.62 208 CYS A O 1
ATOM 1654 N N . ALA A 1 209 ? -12.552 -17.909 0.101 1.00 92.81 209 ALA A N 1
ATOM 1655 C CA . ALA A 1 209 ? -12.703 -17.552 -1.312 1.00 92.81 209 ALA A CA 1
ATOM 1656 C C . ALA A 1 209 ? -12.461 -16.050 -1.555 1.00 92.81 209 ALA A C 1
ATOM 1658 O O . ALA A 1 209 ? -11.796 -15.665 -2.517 1.00 92.81 209 ALA A O 1
ATOM 1659 N N . PHE A 1 210 ? -12.948 -15.207 -0.644 1.00 92.00 210 PHE A N 1
ATOM 1660 C CA . PHE A 1 210 ? -12.796 -13.757 -0.680 1.00 92.00 210 PHE A CA 1
ATOM 1661 C C . PHE A 1 210 ? -11.332 -13.313 -0.530 1.00 92.00 210 PHE A C 1
ATOM 1663 O O . PHE A 1 210 ? -10.914 -12.360 -1.182 1.00 92.00 210 PHE A O 1
ATOM 1670 N N . ILE A 1 211 ? -10.521 -14.011 0.269 1.00 91.00 211 ILE A N 1
ATOM 1671 C CA . ILE A 1 211 ? -9.079 -13.736 0.379 1.00 91.00 211 ILE A CA 1
ATOM 1672 C C . ILE A 1 211 ? -8.361 -14.071 -0.934 1.00 91.00 211 ILE A C 1
ATOM 1674 O O . ILE A 1 211 ? -7.566 -13.266 -1.416 1.00 91.00 211 ILE A O 1
ATOM 1678 N N . LEU A 1 212 ? -8.662 -15.220 -1.550 1.00 90.00 212 LEU A N 1
ATOM 1679 C CA . LEU A 1 212 ? -8.012 -15.642 -2.799 1.00 90.00 212 LEU A CA 1
ATOM 1680 C C . LEU A 1 212 ? -8.278 -14.667 -3.953 1.00 90.00 212 LEU A C 1
ATOM 1682 O O . LEU A 1 212 ? -7.357 -14.308 -4.686 1.00 90.00 212 LEU A O 1
ATOM 1686 N N . VAL A 1 213 ? -9.525 -14.209 -4.095 1.00 88.06 213 VAL A N 1
ATOM 1687 C CA . VAL A 1 213 ? -9.889 -13.196 -5.099 1.00 88.06 213 VAL A CA 1
ATOM 1688 C C . VAL A 1 213 ? -9.306 -11.829 -4.725 1.00 88.06 213 VAL A C 1
ATOM 1690 O O . VAL A 1 213 ? -8.759 -11.124 -5.579 1.00 88.06 213 VAL A O 1
ATOM 1693 N N . GLY A 1 214 ? -9.368 -11.475 -3.439 1.00 84.19 214 GLY A N 1
ATOM 1694 C CA . GLY A 1 214 ? -8.879 -10.208 -2.903 1.00 84.19 214 GLY A CA 1
ATOM 1695 C C . GLY A 1 214 ? -7.382 -10.001 -3.124 1.00 84.19 214 GLY A C 1
ATOM 1696 O O . GLY A 1 214 ? -6.987 -8.906 -3.511 1.00 84.19 214 GLY A O 1
ATOM 1697 N N . PHE A 1 215 ? -6.559 -11.042 -2.974 1.00 79.75 215 PHE A N 1
ATOM 1698 C CA . PHE A 1 215 ? -5.103 -10.950 -3.121 1.00 79.75 215 PHE A CA 1
ATOM 1699 C C . PHE A 1 215 ? -4.670 -10.413 -4.497 1.00 79.75 215 PHE A C 1
ATOM 1701 O O . PHE A 1 215 ? -3.807 -9.540 -4.584 1.00 79.75 215 PHE A O 1
ATOM 1708 N N . GLY A 1 216 ? -5.302 -10.885 -5.577 1.00 76.06 216 GLY A N 1
ATOM 1709 C CA . GLY A 1 216 ? -5.021 -10.400 -6.932 1.00 76.06 216 GLY A CA 1
ATOM 1710 C C . GLY A 1 216 ? -5.657 -9.039 -7.223 1.00 76.06 216 GLY A C 1
ATOM 1711 O O . GLY A 1 216 ? -5.025 -8.164 -7.820 1.00 76.06 216 GLY A O 1
ATOM 1712 N N . PHE A 1 217 ? -6.901 -8.843 -6.782 1.00 75.62 217 PHE A N 1
ATOM 1713 C CA . PHE A 1 217 ? -7.660 -7.627 -7.067 1.00 75.62 217 PHE A CA 1
ATOM 1714 C C . PHE A 1 217 ? -7.075 -6.411 -6.335 1.00 75.62 217 PHE A C 1
ATOM 1716 O O . PHE A 1 217 ? -6.817 -5.385 -6.962 1.00 75.62 217 PHE A O 1
ATOM 1723 N N . LEU A 1 218 ? -6.762 -6.541 -5.043 1.00 70.56 218 LEU A N 1
ATOM 1724 C CA . LEU A 1 218 ? -6.204 -5.473 -4.212 1.00 70.56 218 LEU A CA 1
ATOM 1725 C C . LEU A 1 218 ? -4.931 -4.870 -4.829 1.00 70.56 218 LEU A C 1
ATOM 1727 O O . LEU A 1 218 ? -4.812 -3.650 -4.923 1.00 70.56 218 LEU A O 1
ATOM 1731 N N . GLY A 1 219 ? -4.012 -5.709 -5.320 1.00 69.38 219 GLY A N 1
ATOM 1732 C CA . GLY A 1 219 ? -2.771 -5.245 -5.948 1.00 69.38 219 GLY A CA 1
ATOM 1733 C C . GLY A 1 219 ? -3.008 -4.313 -7.143 1.00 69.38 219 GLY A C 1
ATOM 1734 O O . GLY A 1 219 ? -2.343 -3.284 -7.267 1.00 69.38 219 GLY A O 1
ATOM 1735 N N . PHE A 1 220 ? -3.994 -4.624 -7.992 1.00 71.50 220 PHE A N 1
ATOM 1736 C CA . PHE A 1 220 ? -4.372 -3.781 -9.131 1.00 71.50 220 PHE A CA 1
ATOM 1737 C C . PHE A 1 220 ? -5.048 -2.476 -8.690 1.00 71.50 220 PHE A C 1
ATOM 1739 O O . PHE A 1 220 ? -4.691 -1.391 -9.155 1.00 71.50 220 PHE A O 1
ATOM 1746 N N . LEU A 1 221 ? -6.010 -2.580 -7.773 1.00 63.78 221 LEU A N 1
ATOM 1747 C CA . LEU A 1 221 ? -6.822 -1.459 -7.299 1.00 63.78 221 LEU A CA 1
ATOM 1748 C C . LEU A 1 221 ? -5.989 -0.371 -6.617 1.00 63.78 221 LEU A C 1
ATOM 1750 O O . LEU A 1 221 ? -6.164 0.823 -6.867 1.00 63.78 221 LEU A O 1
ATOM 1754 N N . LEU A 1 222 ? -5.069 -0.796 -5.756 1.00 67.75 222 LEU A N 1
ATOM 1755 C CA . LEU A 1 222 ? -4.292 0.089 -4.899 1.00 67.75 222 LEU A CA 1
ATOM 1756 C C . LEU A 1 222 ? -3.163 0.802 -5.647 1.00 67.75 222 LEU A C 1
ATOM 1758 O O . LEU A 1 222 ? -2.758 1.904 -5.275 1.00 67.75 222 LEU A O 1
ATOM 1762 N N . ASN A 1 223 ? -2.696 0.215 -6.750 1.00 72.50 223 ASN A N 1
ATOM 1763 C CA . ASN A 1 223 ? -1.640 0.783 -7.579 1.00 72.50 223 ASN A CA 1
ATOM 1764 C C . ASN A 1 223 ? -1.998 2.184 -8.110 1.00 72.50 223 ASN A C 1
ATOM 1766 O O . ASN A 1 223 ? -1.113 3.044 -8.190 1.00 72.50 223 ASN A O 1
ATOM 1770 N N . GLY A 1 224 ? -3.278 2.409 -8.441 1.00 74.62 224 GLY A N 1
ATOM 1771 C CA . GLY A 1 224 ? -3.803 3.696 -8.907 1.00 74.62 224 GLY A CA 1
ATOM 1772 C C . GLY A 1 224 ? -3.961 4.731 -7.789 1.00 74.62 224 GLY A C 1
ATOM 1773 O O . GLY A 1 224 ? -3.538 5.872 -7.958 1.00 74.62 224 GLY A O 1
ATOM 1774 N N . LEU A 1 225 ? -4.499 4.328 -6.631 1.00 72.94 225 LEU A N 1
ATOM 1775 C CA . LEU A 1 225 ? -4.690 5.213 -5.474 1.00 72.94 225 LEU A CA 1
ATOM 1776 C C . LEU A 1 225 ? -3.351 5.751 -4.954 1.00 72.94 225 LEU A C 1
ATOM 1778 O O . LEU A 1 225 ? -3.220 6.945 -4.703 1.00 72.94 225 LEU A O 1
ATOM 1782 N N . VAL A 1 226 ? -2.328 4.901 -4.849 1.00 72.69 226 VAL A N 1
ATOM 1783 C CA . VAL A 1 226 ? -1.017 5.349 -4.350 1.00 72.69 226 VAL A CA 1
ATOM 1784 C C . VAL A 1 226 ? -0.263 6.158 -5.374 1.00 72.69 226 VAL A C 1
ATOM 1786 O O . VAL A 1 226 ? 0.434 7.080 -4.983 1.00 72.69 226 VAL A O 1
ATOM 1789 N N . ALA A 1 227 ? -0.391 5.841 -6.668 1.00 75.94 227 ALA A N 1
ATOM 1790 C CA . ALA A 1 227 ? 0.173 6.708 -7.698 1.00 75.94 227 ALA A CA 1
ATOM 1791 C C . ALA A 1 227 ? -0.365 8.131 -7.516 1.00 75.94 227 ALA A C 1
ATOM 1793 O O . ALA A 1 227 ? 0.419 9.059 -7.387 1.00 75.94 227 ALA A O 1
ATOM 1794 N N . TYR A 1 228 ? -1.680 8.266 -7.336 1.00 79.38 228 TYR A N 1
ATOM 1795 C CA . TYR A 1 228 ? -2.314 9.551 -7.073 1.00 79.38 228 TYR A CA 1
ATOM 1796 C C . TYR A 1 228 ? -1.829 10.227 -5.775 1.00 79.38 228 TYR A C 1
ATOM 1798 O O . TYR A 1 228 ? -1.504 11.411 -5.797 1.00 79.38 228 TYR A O 1
ATOM 1806 N N . ILE A 1 229 ? -1.722 9.501 -4.652 1.00 80.12 229 ILE A N 1
ATOM 1807 C CA . ILE A 1 229 ? -1.211 10.070 -3.386 1.00 80.12 229 ILE A CA 1
ATOM 1808 C C . ILE A 1 229 ? 0.264 10.474 -3.502 1.00 80.12 229 ILE A C 1
ATOM 1810 O O . ILE A 1 229 ? 0.644 11.544 -3.031 1.00 80.12 229 ILE A O 1
ATOM 1814 N N . CYS A 1 230 ? 1.099 9.648 -4.134 1.00 77.00 230 CYS A N 1
ATOM 1815 C CA . CYS A 1 230 ? 2.499 9.975 -4.386 1.00 77.00 230 CYS A CA 1
ATOM 1816 C C . CYS A 1 230 ? 2.624 11.201 -5.292 1.00 77.00 230 CYS A C 1
ATOM 1818 O O . CYS A 1 230 ? 3.444 12.063 -4.997 1.00 77.00 230 CYS A O 1
ATOM 1820 N N . ASP A 1 231 ? 1.797 11.318 -6.332 1.00 80.38 231 ASP A N 1
ATOM 1821 C CA . ASP A 1 231 ? 1.779 12.485 -7.217 1.00 80.38 231 ASP A CA 1
ATOM 1822 C C . ASP A 1 231 ? 1.367 13.755 -6.445 1.00 80.38 231 ASP A C 1
ATOM 1824 O O . ASP A 1 231 ? 1.959 14.819 -6.639 1.00 80.38 231 ASP A O 1
ATOM 1828 N N . ILE A 1 232 ? 0.411 13.648 -5.507 1.00 80.56 232 ILE A N 1
ATOM 1829 C CA . ILE A 1 232 ? 0.048 14.750 -4.598 1.00 80.56 232 ILE A CA 1
ATOM 1830 C C . ILE A 1 232 ? 1.233 15.137 -3.712 1.00 80.56 232 ILE A C 1
ATOM 1832 O O . ILE A 1 232 ? 1.547 16.323 -3.599 1.00 80.56 232 ILE A O 1
ATOM 1836 N N . GLN A 1 233 ? 1.893 14.167 -3.075 1.00 80.88 233 GLN A N 1
ATOM 1837 C CA . GLN A 1 233 ? 3.036 14.459 -2.211 1.00 80.88 233 GLN A CA 1
ATOM 1838 C C . GLN A 1 233 ? 4.217 15.035 -2.993 1.00 80.88 233 GLN A C 1
ATOM 1840 O O . GLN A 1 233 ? 4.888 15.937 -2.497 1.00 80.88 233 GLN A O 1
ATOM 1845 N N . GLU A 1 234 ? 4.460 14.564 -4.216 1.00 77.94 234 GLU A N 1
ATOM 1846 C CA . GLU A 1 234 ? 5.470 15.132 -5.105 1.00 77.94 234 GLU A CA 1
ATOM 1847 C C . GLU A 1 234 ? 5.146 16.595 -5.419 1.00 77.94 234 GLU A C 1
ATOM 1849 O O . GLU A 1 234 ? 6.003 17.466 -5.256 1.00 77.94 234 GLU A O 1
ATOM 1854 N N . ALA A 1 235 ? 3.900 16.885 -5.807 1.00 80.56 235 ALA A N 1
ATOM 1855 C CA . ALA A 1 235 ? 3.448 18.243 -6.087 1.00 80.56 235 ALA A CA 1
ATOM 1856 C C . ALA A 1 235 ? 3.572 19.152 -4.855 1.00 80.56 235 ALA A C 1
ATOM 1858 O O . ALA A 1 235 ? 4.056 20.282 -4.964 1.00 80.56 235 ALA A O 1
ATOM 1859 N N . PHE A 1 236 ? 3.203 18.648 -3.676 1.00 80.25 236 PHE A N 1
ATOM 1860 C CA . PHE A 1 236 ? 3.317 19.379 -2.419 1.00 80.25 236 PHE A CA 1
ATOM 1861 C C . PHE A 1 236 ? 4.781 19.645 -2.042 1.00 80.25 236 PHE A C 1
ATOM 1863 O O . PHE A 1 236 ? 5.140 20.788 -1.755 1.00 80.25 236 PHE A O 1
ATOM 1870 N N . LEU A 1 237 ? 5.657 18.640 -2.133 1.00 76.12 237 LEU A N 1
ATOM 1871 C CA . LEU A 1 237 ? 7.094 18.785 -1.881 1.00 76.12 237 LEU A CA 1
ATOM 1872 C C . LEU A 1 237 ? 7.734 19.798 -2.838 1.00 76.12 237 LEU A C 1
ATOM 1874 O O . LEU A 1 237 ? 8.537 20.626 -2.411 1.00 76.12 237 LEU A O 1
ATOM 1878 N N . LEU A 1 238 ? 7.343 19.790 -4.114 1.00 75.50 238 LEU A N 1
ATOM 1879 C CA . LEU A 1 238 ? 7.785 20.781 -5.098 1.00 75.50 238 LEU A CA 1
ATOM 1880 C C . LEU A 1 238 ? 7.221 22.188 -4.837 1.00 75.50 238 LEU A C 1
ATOM 1882 O O . LEU A 1 238 ? 7.827 23.159 -5.293 1.00 75.50 238 LEU A O 1
ATOM 1886 N N . SER A 1 239 ? 6.088 22.304 -4.138 1.00 77.25 239 SER A N 1
ATOM 1887 C CA . SER A 1 239 ? 5.476 23.588 -3.764 1.00 77.25 239 SER A CA 1
ATOM 1888 C C . SER A 1 239 ? 6.053 24.192 -2.480 1.00 77.25 239 SER A C 1
ATOM 1890 O O . SER A 1 239 ? 6.171 25.408 -2.392 1.00 77.25 239 SER A O 1
ATOM 1892 N N . MET A 1 240 ? 6.471 23.364 -1.513 1.00 74.12 240 MET A N 1
ATOM 1893 C CA . MET A 1 240 ? 7.114 23.827 -0.272 1.00 74.12 240 MET A CA 1
ATOM 1894 C C . MET A 1 240 ? 8.517 24.396 -0.502 1.00 74.12 240 MET A C 1
ATOM 1896 O O . MET A 1 240 ? 9.069 25.087 0.353 1.00 74.12 240 MET A O 1
ATOM 1900 N N . VAL A 1 241 ? 9.128 24.071 -1.637 1.00 73.12 241 VAL A N 1
ATOM 1901 C CA . VAL A 1 241 ? 10.483 24.495 -1.963 1.00 73.12 241 VAL A CA 1
ATOM 1902 C C . VAL A 1 241 ? 10.428 25.834 -2.695 1.00 73.12 241 VAL A C 1
ATOM 1904 O O . VAL A 1 241 ? 9.950 25.910 -3.826 1.00 73.12 241 VAL A O 1
ATOM 1907 N N . ASP A 1 242 ? 10.979 26.860 -2.045 1.00 71.44 242 ASP A N 1
ATOM 1908 C CA . ASP A 1 242 ? 10.945 28.264 -2.464 1.00 71.44 242 ASP A CA 1
ATOM 1909 C C . ASP A 1 242 ? 11.371 28.518 -3.931 1.00 71.44 242 ASP A C 1
ATOM 1911 O O . ASP A 1 242 ? 12.257 27.856 -4.510 1.00 71.44 242 ASP A O 1
ATOM 1915 N N . GLU A 1 243 ? 10.685 29.491 -4.540 1.00 66.50 243 GLU A N 1
ATOM 1916 C CA . GLU A 1 243 ? 10.578 29.732 -5.978 1.00 66.50 243 GLU A CA 1
ATOM 1917 C C . GLU A 1 243 ? 11.881 30.267 -6.587 1.00 66.50 243 GLU A C 1
ATOM 1919 O O . GLU A 1 243 ? 12.178 31.457 -6.598 1.00 66.50 243 GLU A O 1
ATOM 1924 N N . ASN A 1 244 ? 12.693 29.348 -7.113 1.00 65.50 244 ASN A N 1
ATOM 1925 C CA . ASN A 1 244 ? 13.372 29.407 -8.422 1.00 65.50 244 ASN A CA 1
ATOM 1926 C C . ASN A 1 244 ? 14.702 28.673 -8.358 1.00 65.50 244 ASN A C 1
ATOM 1928 O O . ASN A 1 244 ? 14.956 27.781 -9.167 1.00 65.50 244 ASN A O 1
ATOM 1932 N N . ARG A 1 245 ? 15.559 29.004 -7.384 1.00 68.81 245 ARG A N 1
ATOM 1933 C CA . ARG A 1 245 ? 16.887 28.380 -7.289 1.00 68.81 245 ARG A CA 1
ATOM 1934 C C . ARG A 1 245 ? 16.785 26.958 -6.752 1.00 68.81 245 ARG A C 1
ATOM 1936 O O . ARG A 1 245 ? 17.300 26.036 -7.380 1.00 68.81 245 ARG A O 1
ATOM 1943 N N . TYR A 1 246 ? 16.110 26.779 -5.619 1.00 66.25 246 TYR A N 1
ATOM 1944 C CA . TYR A 1 246 ? 16.039 25.481 -4.953 1.00 66.25 246 TYR A CA 1
ATOM 1945 C C . TYR A 1 246 ? 15.088 24.535 -5.689 1.00 66.25 246 TYR A C 1
ATOM 1947 O O . TYR A 1 246 ? 15.462 23.397 -5.949 1.00 66.25 246 TYR A O 1
ATOM 1955 N N . LYS A 1 247 ? 13.942 25.038 -6.172 1.00 68.81 247 LYS A N 1
ATOM 1956 C CA . LYS A 1 247 ? 13.046 24.295 -7.072 1.00 68.81 247 LYS A CA 1
ATOM 1957 C C . LYS A 1 247 ? 13.760 23.810 -8.338 1.00 68.81 247 LYS A C 1
ATOM 1959 O O . LYS A 1 247 ? 13.595 22.653 -8.705 1.00 68.81 247 LYS A O 1
ATOM 1964 N N . LYS A 1 248 ? 14.598 24.639 -8.984 1.00 68.25 248 LYS A N 1
ATOM 1965 C CA . LYS A 1 248 ? 15.395 24.219 -10.155 1.00 68.25 248 LYS A CA 1
ATOM 1966 C C . LYS A 1 248 ? 16.432 23.162 -9.783 1.00 68.25 248 LYS A C 1
ATOM 1968 O O . LYS A 1 248 ? 16.492 22.142 -10.455 1.00 68.25 248 LYS A O 1
ATOM 1973 N N . ILE A 1 249 ? 17.190 23.362 -8.701 1.00 68.25 249 ILE A N 1
ATOM 1974 C CA . ILE A 1 249 ? 18.178 22.380 -8.219 1.00 68.25 249 ILE A CA 1
ATOM 1975 C C . ILE A 1 249 ? 17.500 21.050 -7.880 1.00 68.25 249 ILE A C 1
ATOM 1977 O O . ILE A 1 249 ? 17.968 20.007 -8.329 1.00 68.25 249 ILE A O 1
ATOM 1981 N N . LEU A 1 250 ? 16.394 21.071 -7.132 1.00 67.50 250 LEU A N 1
ATOM 1982 C CA . LEU A 1 250 ? 15.630 19.871 -6.809 1.00 67.50 250 LEU A CA 1
ATOM 1983 C C . LEU A 1 250 ? 15.073 19.223 -8.061 1.00 67.50 250 LEU A C 1
ATOM 1985 O O . LEU A 1 250 ? 15.223 18.018 -8.196 1.00 67.50 250 LEU A O 1
ATOM 1989 N N . ARG A 1 251 ? 14.517 19.985 -9.010 1.00 67.19 251 ARG A N 1
ATOM 1990 C CA . ARG A 1 251 ? 14.035 19.409 -10.268 1.00 67.19 251 ARG A CA 1
ATOM 1991 C C . ARG A 1 251 ? 15.173 18.733 -11.036 1.00 67.19 251 ARG A C 1
ATOM 1993 O O . ARG A 1 251 ? 14.983 17.614 -11.484 1.00 67.19 251 ARG A O 1
ATOM 2000 N N . THR A 1 252 ? 16.363 19.337 -11.099 1.00 66.06 252 THR A N 1
ATOM 2001 C CA . THR A 1 252 ? 17.567 18.731 -11.706 1.00 66.06 252 THR A CA 1
ATOM 2002 C C . THR A 1 252 ? 18.072 17.500 -10.938 1.00 66.06 252 THR A C 1
ATOM 2004 O O . THR A 1 252 ? 18.639 16.583 -11.527 1.00 66.06 252 THR A O 1
ATOM 2007 N N . TYR A 1 253 ? 17.893 17.451 -9.616 1.00 61.97 253 TYR A N 1
ATOM 2008 C CA . TYR A 1 253 ? 18.260 16.286 -8.804 1.00 61.97 253 TYR A CA 1
ATOM 2009 C C . TYR A 1 253 ? 17.226 15.156 -8.874 1.00 61.97 253 TYR A C 1
ATOM 2011 O O . TYR A 1 253 ? 17.610 13.984 -8.855 1.00 61.97 253 TYR A O 1
ATOM 2019 N N . MET A 1 254 ? 15.937 15.498 -8.917 1.00 62.94 254 MET A N 1
ATOM 2020 C CA . MET A 1 254 ? 14.806 14.572 -8.929 1.00 62.94 254 MET A CA 1
ATOM 2021 C C . MET A 1 254 ? 14.559 14.007 -10.322 1.00 62.94 254 MET A C 1
ATOM 2023 O O . MET A 1 254 ? 14.343 12.806 -10.450 1.00 62.94 254 MET A O 1
ATOM 2027 N N . VAL A 1 255 ? 14.617 14.843 -11.354 1.00 60.12 255 VAL A N 1
ATOM 2028 C CA . VAL A 1 255 ? 14.359 14.492 -12.750 1.00 60.12 255 VAL A CA 1
ATOM 2029 C C . VAL A 1 255 ? 15.676 14.581 -13.509 1.00 60.12 255 VAL A C 1
ATOM 2031 O O . VAL A 1 255 ? 16.265 15.652 -13.634 1.00 60.12 255 VAL A O 1
ATOM 2034 N N . ASP A 1 256 ? 16.148 13.446 -14.023 1.00 56.44 256 ASP A N 1
ATOM 2035 C CA . ASP A 1 256 ? 17.244 13.450 -14.993 1.00 56.44 256 ASP A CA 1
ATOM 2036 C C . ASP A 1 256 ? 16.670 14.027 -16.299 1.00 56.44 256 ASP A C 1
ATOM 2038 O O . ASP A 1 256 ? 15.928 13.335 -17.003 1.00 56.44 256 ASP A O 1
ATOM 2042 N N . GLU A 1 257 ? 16.960 15.297 -16.608 1.00 52.88 257 GLU A N 1
ATOM 2043 C CA . GLU A 1 257 ? 16.471 15.957 -17.835 1.00 52.88 257 GLU A CA 1
ATOM 2044 C C . GLU A 1 257 ? 16.848 15.163 -19.096 1.00 52.88 257 GLU A C 1
ATOM 2046 O O . GLU A 1 257 ? 16.047 15.073 -20.021 1.00 52.88 257 GLU A O 1
ATOM 2051 N N . GLU A 1 258 ? 18.008 14.491 -19.106 1.00 51.25 258 GLU A N 1
ATOM 2052 C CA . GLU A 1 258 ? 18.454 13.678 -20.249 1.00 51.25 258 GLU A CA 1
ATOM 2053 C C . GLU A 1 258 ? 17.543 12.476 -20.550 1.00 51.25 258 GLU A C 1
ATOM 2055 O O . GLU A 1 258 ? 17.487 12.021 -21.692 1.00 51.25 258 GLU A O 1
ATOM 2060 N N . LYS A 1 259 ? 16.834 11.937 -19.546 1.00 50.66 259 LYS A N 1
ATOM 2061 C CA . LYS A 1 259 ? 15.967 10.751 -19.701 1.00 50.66 259 LYS A CA 1
ATOM 2062 C C . LYS A 1 259 ? 14.481 11.045 -19.515 1.00 50.66 259 LYS A C 1
ATOM 2064 O O . LYS A 1 259 ? 13.685 10.120 -19.675 1.00 50.66 259 LYS A O 1
ATOM 2069 N N . GLY A 1 260 ? 14.107 12.265 -19.117 1.00 45.00 260 GLY A N 1
ATOM 2070 C CA . GLY A 1 260 ? 12.723 12.639 -18.800 1.00 45.00 260 GLY A CA 1
ATOM 2071 C C . GLY A 1 260 ? 12.075 11.791 -17.694 1.00 45.00 260 GLY A C 1
ATOM 2072 O O . GLY A 1 260 ? 10.859 11.801 -17.540 1.00 45.00 260 GLY A O 1
ATOM 2073 N N . ARG A 1 261 ? 12.863 11.022 -16.929 1.00 54.94 261 ARG A N 1
ATOM 2074 C CA . ARG A 1 261 ? 12.380 10.117 -15.880 1.00 54.94 261 ARG A CA 1
ATOM 2075 C C . ARG A 1 261 ? 12.921 10.565 -14.531 1.00 54.94 261 ARG A C 1
ATOM 2077 O O . ARG A 1 261 ? 14.125 10.764 -14.374 1.00 54.94 261 ARG A O 1
ATOM 2084 N N . MET A 1 262 ? 12.029 10.673 -13.547 1.00 57.47 262 MET A N 1
ATOM 2085 C CA . MET A 1 262 ? 12.415 10.790 -12.142 1.00 57.47 262 MET A CA 1
ATOM 2086 C C . MET A 1 262 ? 13.452 9.718 -11.778 1.00 57.47 262 MET A C 1
ATOM 2088 O O . MET A 1 262 ? 13.265 8.536 -12.090 1.00 57.47 262 MET A O 1
ATOM 2092 N N . ARG A 1 263 ? 14.525 10.103 -11.082 1.00 68.50 263 ARG A N 1
ATOM 2093 C CA . ARG A 1 263 ? 15.496 9.161 -10.525 1.00 68.50 263 ARG A CA 1
ATOM 2094 C C . ARG A 1 263 ? 14.772 8.245 -9.538 1.00 68.50 263 ARG A C 1
ATOM 2096 O O . ARG A 1 263 ? 14.184 8.711 -8.569 1.00 68.50 263 ARG A O 1
ATOM 2103 N N . ILE A 1 264 ? 14.865 6.934 -9.763 1.00 75.88 264 ILE A N 1
ATOM 2104 C CA . ILE A 1 264 ? 14.229 5.875 -8.949 1.00 75.88 264 ILE A CA 1
ATOM 2105 C C . ILE A 1 264 ? 14.503 6.057 -7.445 1.00 75.88 264 ILE A C 1
ATOM 2107 O O . ILE A 1 264 ? 13.619 5.840 -6.624 1.00 75.88 264 ILE A O 1
ATOM 2111 N N . ARG A 1 265 ? 15.698 6.547 -7.080 1.00 79.19 265 ARG A N 1
ATOM 2112 C CA . ARG A 1 265 ? 16.061 6.896 -5.693 1.00 79.19 265 ARG A CA 1
ATOM 2113 C C . ARG A 1 265 ? 15.104 7.904 -5.057 1.00 79.19 265 ARG A C 1
ATOM 2115 O O . ARG A 1 265 ? 14.720 7.724 -3.911 1.00 79.19 265 ARG A O 1
ATOM 2122 N N . THR A 1 266 ? 14.733 8.949 -5.789 1.00 80.81 266 THR A N 1
ATOM 2123 C CA . THR A 1 266 ? 13.824 9.989 -5.303 1.00 80.81 266 THR A CA 1
ATOM 2124 C C . THR A 1 266 ? 12.421 9.430 -5.104 1.00 80.81 266 THR A C 1
ATOM 2126 O O . THR A 1 266 ? 11.829 9.677 -4.060 1.00 80.81 266 THR A O 1
ATOM 2129 N N . LYS A 1 267 ? 11.919 8.620 -6.049 1.00 83.06 267 LYS A N 1
ATOM 2130 C CA . LYS A 1 267 ? 10.612 7.955 -5.904 1.00 83.06 267 LYS A CA 1
ATOM 2131 C C . LYS A 1 267 ? 10.560 7.066 -4.666 1.00 83.06 267 LYS A C 1
ATOM 2133 O O . LYS A 1 267 ? 9.575 7.083 -3.939 1.00 83.06 267 LYS A O 1
ATOM 2138 N N . PHE A 1 268 ? 11.641 6.329 -4.411 1.00 87.25 268 PHE A N 1
ATOM 2139 C CA . PHE A 1 268 ? 11.770 5.514 -3.210 1.00 87.25 268 PHE A CA 1
ATOM 2140 C C . PHE A 1 268 ? 11.736 6.363 -1.930 1.00 87.25 268 PHE A C 1
ATOM 2142 O O . PHE A 1 268 ? 10.970 6.049 -1.025 1.00 87.25 268 PHE A O 1
ATOM 2149 N N . CYS A 1 269 ? 12.502 7.460 -1.866 1.00 86.94 269 CYS A N 1
ATOM 2150 C CA . CYS A 1 269 ? 12.472 8.367 -0.714 1.00 86.94 269 CYS A CA 1
ATOM 2151 C C . CYS A 1 269 ? 11.085 8.987 -0.492 1.00 86.94 269 CYS A C 1
ATOM 2153 O O . CYS A 1 269 ? 10.642 9.073 0.648 1.00 86.94 269 CYS A O 1
ATOM 2155 N N . LEU A 1 270 ? 10.398 9.387 -1.567 1.00 85.31 270 LEU A N 1
ATOM 2156 C CA . LEU A 1 270 ? 9.046 9.938 -1.492 1.00 85.31 270 LEU A CA 1
ATOM 2157 C C . LEU A 1 270 ? 8.049 8.894 -0.971 1.00 85.31 270 LEU A C 1
ATOM 2159 O O . LEU A 1 270 ? 7.307 9.171 -0.040 1.00 85.31 270 LEU A O 1
ATOM 2163 N N . ALA A 1 271 ? 8.072 7.672 -1.507 1.00 87.44 271 ALA A N 1
ATOM 2164 C CA . ALA A 1 271 ? 7.192 6.599 -1.044 1.00 87.44 271 ALA A CA 1
ATOM 2165 C C . ALA A 1 271 ? 7.453 6.208 0.420 1.00 87.44 271 ALA A C 1
ATOM 2167 O O . ALA A 1 271 ? 6.511 5.920 1.153 1.00 87.44 271 ALA A O 1
ATOM 2168 N N . LEU A 1 272 ? 8.713 6.227 0.867 1.00 90.31 272 LEU A N 1
ATOM 2169 C CA . LEU A 1 272 ? 9.044 6.038 2.280 1.00 90.31 272 LEU A CA 1
ATOM 2170 C C . LEU A 1 272 ? 8.493 7.161 3.164 1.00 90.31 272 LEU A C 1
ATOM 2172 O O . LEU A 1 272 ? 8.031 6.869 4.263 1.00 90.31 272 LEU A O 1
ATOM 2176 N N . ALA A 1 273 ? 8.516 8.415 2.701 1.00 89.44 273 ALA A N 1
ATOM 2177 C CA . ALA A 1 273 ? 7.928 9.532 3.438 1.00 89.44 273 ALA A CA 1
ATOM 2178 C C . ALA A 1 273 ? 6.418 9.326 3.649 1.00 89.44 273 ALA A C 1
ATOM 2180 O O . ALA A 1 273 ? 5.972 9.398 4.788 1.00 89.44 273 ALA A O 1
ATOM 2181 N N . VAL A 1 274 ? 5.670 8.918 2.608 1.00 89.81 274 VAL A N 1
ATOM 2182 C CA . VAL A 1 274 ? 4.239 8.551 2.729 1.00 89.81 274 VAL A CA 1
ATOM 2183 C C . VAL A 1 274 ? 4.018 7.517 3.836 1.00 89.81 274 VAL A C 1
ATOM 2185 O O . VAL A 1 274 ? 3.093 7.642 4.636 1.00 89.81 274 VAL A O 1
ATOM 2188 N N . VAL A 1 275 ? 4.851 6.472 3.880 1.00 92.56 275 VAL A N 1
ATOM 2189 C CA . VAL A 1 275 ? 4.728 5.396 4.876 1.00 92.56 275 VAL A CA 1
ATOM 2190 C C . VAL A 1 275 ? 4.987 5.926 6.285 1.00 92.56 275 VAL A C 1
ATOM 2192 O O . VAL A 1 275 ? 4.237 5.598 7.201 1.00 92.56 275 VAL A O 1
ATOM 2195 N N . ILE A 1 276 ? 6.006 6.770 6.459 1.00 94.00 276 ILE A N 1
ATOM 2196 C CA . ILE A 1 276 ? 6.316 7.405 7.747 1.00 94.00 276 ILE A CA 1
ATOM 2197 C C . ILE A 1 276 ? 5.161 8.314 8.191 1.00 94.00 276 ILE A C 1
ATOM 2199 O O . ILE A 1 276 ? 4.748 8.232 9.347 1.00 94.00 276 ILE A O 1
ATOM 2203 N N . ASP A 1 277 ? 4.585 9.102 7.282 1.00 91.75 277 ASP A N 1
ATOM 2204 C CA . ASP A 1 277 ? 3.425 9.953 7.567 1.00 91.75 277 ASP A CA 1
ATOM 2205 C C . ASP A 1 277 ? 2.212 9.114 8.002 1.00 91.75 277 ASP A C 1
ATOM 2207 O O . ASP A 1 277 ? 1.551 9.431 8.991 1.00 91.75 277 ASP A O 1
ATOM 2211 N N . CYS A 1 278 ? 1.943 7.996 7.318 1.00 93.31 278 CYS A N 1
ATOM 2212 C CA . CYS A 1 278 ? 0.853 7.081 7.678 1.00 93.31 278 CYS A CA 1
ATOM 2213 C C . CYS A 1 278 ? 1.055 6.447 9.062 1.00 93.31 278 CYS A C 1
ATOM 2215 O O . CYS A 1 278 ? 0.085 6.285 9.807 1.00 93.31 278 CYS A O 1
ATOM 2217 N N . ILE A 1 279 ? 2.300 6.105 9.416 1.00 96.00 279 ILE A N 1
ATOM 2218 C CA . ILE A 1 279 ? 2.655 5.582 10.744 1.00 96.00 279 ILE A CA 1
ATOM 2219 C C . ILE A 1 279 ? 2.468 6.666 11.809 1.00 96.00 279 ILE A C 1
ATOM 2221 O O . ILE A 1 279 ? 1.916 6.376 12.868 1.00 96.00 279 ILE A O 1
ATOM 2225 N N . ALA A 1 280 ? 2.880 7.907 11.538 1.00 96.25 280 ALA A N 1
ATOM 2226 C CA . ALA A 1 280 ? 2.721 9.021 12.470 1.00 96.25 280 ALA A CA 1
ATOM 2227 C C . ALA A 1 280 ? 1.237 9.339 12.729 1.00 96.25 280 ALA A C 1
ATOM 2229 O O . ALA A 1 280 ? 0.823 9.421 13.885 1.00 96.25 280 ALA A O 1
ATOM 2230 N N . ILE A 1 281 ? 0.423 9.439 11.669 1.00 95.44 281 ILE A N 1
ATOM 2231 C CA . ILE A 1 281 ? -1.031 9.657 11.769 1.00 95.44 281 ILE A CA 1
ATOM 2232 C C . ILE A 1 281 ? -1.699 8.505 12.533 1.00 95.44 281 ILE A C 1
ATOM 2234 O O . ILE A 1 281 ? -2.526 8.751 13.414 1.00 95.44 281 ILE A O 1
ATOM 2238 N N . GLY A 1 282 ? -1.318 7.259 12.232 1.00 95.81 282 GLY A N 1
ATOM 2239 C CA . GLY A 1 282 ? -1.789 6.073 12.949 1.00 95.81 282 GLY A CA 1
ATOM 2240 C C . GLY A 1 282 ? -1.456 6.132 14.437 1.00 95.81 282 GLY A C 1
ATOM 2241 O O . GLY A 1 282 ? -2.349 6.005 15.267 1.00 95.81 282 GLY A O 1
ATOM 2242 N N . THR A 1 283 ? -0.199 6.434 14.767 1.00 96.81 283 THR A N 1
ATOM 2243 C CA . THR A 1 283 ? 0.303 6.452 16.150 1.00 96.81 283 THR A CA 1
ATOM 2244 C C . THR A 1 283 ? -0.440 7.477 16.990 1.00 96.81 283 THR A C 1
ATOM 2246 O O . THR A 1 283 ? -0.916 7.156 18.076 1.00 96.81 283 THR A O 1
ATOM 2249 N N . VAL A 1 284 ? -0.573 8.703 16.477 1.00 96.62 284 VAL A N 1
ATOM 2250 C CA . VAL A 1 284 ? -1.281 9.780 17.178 1.00 96.62 284 VAL A CA 1
ATOM 2251 C C . VAL A 1 284 ? -2.752 9.417 17.369 1.00 96.62 284 VAL A C 1
ATOM 2253 O O . VAL A 1 284 ? -3.289 9.604 18.455 1.00 96.62 284 VAL A O 1
ATOM 2256 N N . THR A 1 285 ? -3.405 8.861 16.347 1.00 94.69 285 THR A N 1
ATOM 2257 C CA . THR A 1 285 ? -4.832 8.522 16.441 1.00 94.69 285 THR A CA 1
ATOM 2258 C C . THR A 1 285 ? -5.082 7.374 17.416 1.00 94.69 285 THR A C 1
ATOM 2260 O O . THR A 1 285 ? -6.001 7.456 18.223 1.00 94.69 285 THR A O 1
ATOM 2263 N N . VAL A 1 286 ? -4.254 6.329 17.385 1.00 94.94 286 VAL A N 1
ATOM 2264 C CA . VAL A 1 286 ? -4.345 5.189 18.308 1.00 94.94 286 VAL A CA 1
ATOM 2265 C C . VAL A 1 286 ? -4.127 5.639 19.753 1.00 94.94 286 VAL A C 1
ATOM 2267 O O . VAL A 1 286 ? -4.922 5.277 20.616 1.00 94.94 286 VAL A O 1
ATOM 2270 N N . HIS A 1 287 ? -3.114 6.472 20.003 1.00 95.62 287 HIS A N 1
ATOM 2271 C CA . HIS A 1 287 ? -2.838 7.001 21.339 1.00 95.62 287 HIS A CA 1
ATOM 2272 C C . HIS A 1 287 ? -4.019 7.811 21.895 1.00 95.62 287 HIS A C 1
ATOM 2274 O O . HIS A 1 287 ? -4.365 7.667 23.061 1.00 95.62 287 HIS A O 1
ATOM 2280 N N . LEU A 1 288 ? -4.660 8.635 21.057 1.00 94.56 288 LEU A N 1
ATOM 2281 C CA . LEU A 1 288 ? -5.767 9.503 21.474 1.00 94.56 288 LEU A CA 1
ATOM 2282 C C . LEU A 1 288 ? -7.120 8.787 21.593 1.00 94.56 288 LEU A C 1
ATOM 2284 O O . LEU A 1 288 ? -7.995 9.275 22.302 1.00 94.56 288 LEU A O 1
ATOM 2288 N N . VAL A 1 289 ? -7.339 7.706 20.840 1.00 94.25 289 VAL A N 1
ATOM 2289 C CA . VAL A 1 289 ? -8.652 7.042 20.743 1.00 94.25 289 VAL A CA 1
ATOM 2290 C C . VAL A 1 289 ? -8.733 5.776 21.592 1.00 94.25 289 VAL A C 1
ATOM 2292 O O . VAL A 1 289 ? -9.792 5.494 22.145 1.00 94.25 289 VAL A O 1
ATOM 2295 N N . GLU A 1 290 ? -7.650 5.003 21.679 1.00 91.38 290 GLU A N 1
ATOM 2296 C CA . GLU A 1 290 ? -7.604 3.751 22.452 1.00 91.38 290 GLU A CA 1
ATOM 2297 C C . GLU A 1 290 ? -6.858 3.910 23.788 1.00 91.38 290 GLU A C 1
ATOM 2299 O O . GLU A 1 290 ? -6.686 2.923 24.499 1.00 91.38 290 GLU A O 1
ATOM 2304 N N . ASP A 1 291 ? -6.397 5.125 24.119 1.00 90.50 291 ASP A N 1
ATOM 2305 C CA . ASP A 1 291 ? -5.641 5.445 25.341 1.00 90.50 291 ASP A CA 1
ATOM 2306 C C . ASP A 1 291 ? -4.423 4.518 25.576 1.00 90.50 291 ASP A C 1
ATOM 2308 O O . ASP A 1 291 ? -4.031 4.239 26.711 1.00 90.50 291 ASP A O 1
ATOM 2312 N N . LEU A 1 292 ? -3.811 4.013 24.496 1.00 92.06 292 LEU A N 1
ATOM 2313 C CA . LEU A 1 292 ? -2.626 3.152 24.565 1.00 92.06 292 LEU A CA 1
ATOM 2314 C C . LEU A 1 292 ? -1.365 3.969 24.852 1.00 92.06 292 LEU A C 1
ATOM 2316 O O . LEU A 1 292 ? -1.259 5.127 24.450 1.00 92.06 292 LEU A O 1
ATOM 2320 N N . ASN A 1 293 ? -0.358 3.360 25.481 1.00 94.81 293 ASN A N 1
ATOM 2321 C CA . ASN A 1 293 ? 0.938 4.014 25.662 1.00 94.81 293 ASN A CA 1
ATOM 2322 C C . ASN A 1 293 ? 1.596 4.337 24.307 1.00 94.81 293 ASN A C 1
ATOM 2324 O O . ASN A 1 293 ? 1.246 3.770 23.267 1.00 94.81 293 ASN A O 1
ATOM 2328 N N . TRP A 1 294 ? 2.559 5.261 24.300 1.00 95.25 294 TRP A N 1
ATOM 2329 C CA . TRP A 1 294 ? 3.244 5.679 23.070 1.00 95.25 294 TRP A CA 1
ATOM 2330 C C . TRP A 1 294 ? 3.989 4.530 22.381 1.00 95.25 294 TRP A C 1
ATOM 2332 O O . TRP A 1 294 ? 3.980 4.444 21.155 1.00 95.25 294 TRP A O 1
ATOM 2342 N N . ASP A 1 295 ? 4.610 3.641 23.152 1.00 95.69 295 ASP A N 1
ATOM 2343 C CA . ASP A 1 295 ? 5.307 2.452 22.666 1.00 95.69 295 ASP A CA 1
ATOM 2344 C C . ASP A 1 295 ? 4.344 1.455 22.011 1.00 95.69 295 ASP A C 1
ATOM 2346 O O . ASP A 1 295 ? 4.555 1.085 20.852 1.00 95.69 295 ASP A O 1
ATOM 2350 N N . ASP A 1 296 ? 3.241 1.124 22.685 1.00 95.62 296 ASP A N 1
ATOM 2351 C CA . ASP A 1 296 ? 2.199 0.242 22.143 1.00 95.62 296 ASP A CA 1
ATOM 2352 C C . ASP A 1 296 ? 1.525 0.854 20.904 1.00 95.62 296 ASP A C 1
ATOM 2354 O O . ASP A 1 296 ? 1.243 0.162 19.925 1.00 95.62 296 ASP A O 1
ATOM 2358 N N . SER A 1 297 ? 1.322 2.176 20.896 1.00 96.25 297 SER A N 1
ATOM 2359 C CA . SER A 1 297 ? 0.706 2.903 19.779 1.00 96.25 297 SER A CA 1
ATOM 2360 C C . SER A 1 297 ? 1.588 2.906 18.529 1.00 96.25 297 SER A C 1
ATOM 2362 O O . SER A 1 297 ? 1.090 2.681 17.420 1.00 96.25 297 SER A O 1
ATOM 2364 N N . ILE A 1 298 ? 2.899 3.133 18.685 1.00 96.44 298 ILE A N 1
ATOM 2365 C CA . ILE A 1 298 ? 3.869 3.046 17.582 1.00 96.44 298 ILE A CA 1
ATOM 2366 C C . ILE A 1 298 ? 3.936 1.607 17.072 1.00 96.44 298 ILE A C 1
ATOM 2368 O O . ILE A 1 298 ? 3.894 1.376 15.862 1.00 96.44 298 ILE A O 1
ATOM 2372 N N . TYR A 1 299 ? 4.010 0.638 17.985 1.00 96.00 299 TYR A N 1
ATOM 2373 C CA . TYR A 1 299 ? 4.075 -0.778 17.650 1.00 96.00 299 TYR A CA 1
ATOM 2374 C C . TYR A 1 299 ? 2.834 -1.240 16.870 1.00 96.00 299 TYR A C 1
ATOM 2376 O O . TYR A 1 299 ? 2.971 -1.819 15.785 1.00 96.00 299 TYR A O 1
ATOM 2384 N N . LEU A 1 300 ? 1.628 -0.906 17.343 1.00 95.25 300 LEU A N 1
ATOM 2385 C CA . LEU A 1 300 ? 0.379 -1.196 16.637 1.00 95.25 300 LEU A CA 1
ATOM 2386 C C . LEU A 1 300 ? 0.352 -0.507 15.269 1.00 95.25 300 LEU A C 1
ATOM 2388 O O . LEU A 1 300 ? -0.019 -1.121 14.270 1.00 95.25 300 LEU A O 1
ATOM 2392 N N . SER A 1 301 ? 0.794 0.746 15.181 1.00 95.56 301 SER A N 1
ATOM 2393 C CA . SER A 1 301 ? 0.789 1.493 13.919 1.00 95.56 301 SER A CA 1
ATOM 2394 C C . SER A 1 301 ? 1.717 0.882 12.876 1.00 95.56 301 SER A C 1
ATOM 2396 O O . SER A 1 301 ? 1.305 0.668 11.736 1.00 95.56 301 SER A O 1
ATOM 2398 N N . ILE A 1 302 ? 2.948 0.535 13.259 1.00 95.75 302 ILE A N 1
ATOM 2399 C CA . ILE A 1 302 ? 3.918 -0.089 12.354 1.00 95.75 302 ILE A CA 1
ATOM 2400 C C . ILE A 1 302 ? 3.419 -1.462 11.906 1.00 95.75 302 ILE A C 1
ATOM 2402 O O . ILE A 1 302 ? 3.397 -1.728 10.704 1.00 95.75 302 ILE A O 1
ATOM 2406 N N . THR A 1 303 ? 2.992 -2.324 12.833 1.00 94.94 303 THR A N 1
ATOM 2407 C CA . THR A 1 303 ? 2.516 -3.684 12.510 1.00 94.94 303 THR A CA 1
ATOM 2408 C C . THR A 1 303 ? 1.264 -3.669 11.632 1.00 94.94 303 THR A C 1
ATOM 2410 O O . THR A 1 303 ? 1.117 -4.526 10.763 1.00 94.94 303 THR A O 1
ATOM 2413 N N . SER A 1 304 ? 0.401 -2.666 11.793 1.00 94.06 304 SER A N 1
ATOM 2414 C CA . SER A 1 304 ? -0.778 -2.447 10.948 1.00 94.06 304 SER A CA 1
ATOM 2415 C C . SER A 1 304 ? -0.409 -1.992 9.539 1.00 94.06 304 SER A C 1
ATOM 2417 O O . SER A 1 304 ? -0.813 -2.605 8.554 1.00 94.06 304 SER A O 1
ATOM 2419 N N . VAL A 1 305 ? 0.391 -0.925 9.432 1.00 93.75 305 VAL A N 1
ATOM 2420 C CA . VAL A 1 305 ? 0.787 -0.317 8.151 1.00 93.75 305 VAL A CA 1
ATOM 2421 C C . VAL A 1 305 ? 1.607 -1.309 7.320 1.00 93.75 305 VAL A C 1
ATOM 2423 O O . VAL A 1 305 ? 1.414 -1.410 6.112 1.00 93.75 305 VAL A O 1
ATOM 2426 N N . THR A 1 306 ? 2.469 -2.098 7.970 1.00 92.25 306 THR A N 1
ATOM 2427 C CA . THR A 1 306 ? 3.269 -3.162 7.335 1.00 92.25 306 THR A CA 1
ATOM 2428 C C . THR A 1 306 ? 2.511 -4.468 7.097 1.00 92.25 306 THR A C 1
ATOM 2430 O O . THR A 1 306 ? 3.123 -5.438 6.656 1.00 92.25 306 THR A O 1
ATOM 2433 N N . THR A 1 307 ? 1.203 -4.504 7.381 1.00 91.25 307 THR A N 1
ATOM 2434 C CA . THR A 1 307 ? 0.332 -5.678 7.208 1.00 91.25 307 THR A CA 1
ATOM 2435 C C . THR A 1 307 ? 0.825 -6.937 7.922 1.00 91.25 307 THR A C 1
ATOM 2437 O O . THR A 1 307 ? 0.597 -8.045 7.453 1.00 91.25 307 THR A O 1
ATOM 2440 N 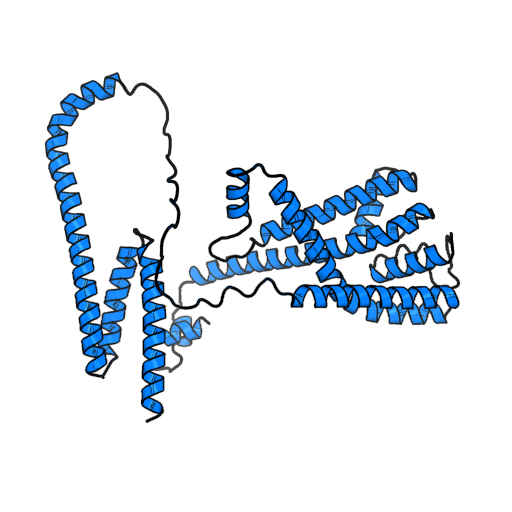N . VAL A 1 308 ? 1.539 -6.774 9.038 1.00 93.12 308 VAL A N 1
ATOM 2441 C CA . VAL A 1 308 ? 1.971 -7.890 9.891 1.00 93.12 308 VAL A CA 1
ATOM 2442 C C . VAL A 1 308 ? 0.846 -8.285 10.841 1.00 93.12 308 VAL A C 1
ATOM 2444 O O . VAL A 1 308 ? 0.539 -9.465 10.949 1.00 93.12 308 VAL A O 1
ATOM 2447 N N . GLY A 1 309 ? 0.248 -7.294 11.515 1.00 91.19 309 GLY A N 1
ATOM 2448 C CA . GLY A 1 309 ? -0.981 -7.438 12.301 1.00 91.19 309 GLY A CA 1
ATOM 2449 C C . GLY A 1 309 ? -1.017 -8.608 13.286 1.00 91.19 309 GLY A C 1
ATOM 2450 O O . GLY A 1 309 ? -1.913 -9.436 13.195 1.00 91.19 309 GLY A O 1
ATOM 2451 N N . TYR A 1 310 ? -0.099 -8.667 14.258 1.00 90.19 310 TYR A N 1
ATOM 2452 C CA . TYR A 1 310 ? -0.047 -9.778 15.225 1.00 90.19 310 TYR A CA 1
ATOM 2453 C C . TYR A 1 310 ? -1.344 -9.995 16.024 1.00 90.19 310 TYR A C 1
ATOM 2455 O O . TYR A 1 310 ? -1.604 -11.116 16.460 1.00 90.19 310 TYR A O 1
ATOM 2463 N N . GLY A 1 311 ? -2.152 -8.946 16.213 1.00 87.06 311 GLY A N 1
ATOM 2464 C CA . GLY A 1 311 ? -3.447 -9.040 16.891 1.00 87.06 311 GLY A CA 1
ATOM 2465 C C . GLY A 1 311 ? -3.380 -9.041 18.420 1.00 87.06 311 GLY A C 1
ATOM 2466 O O . GLY A 1 311 ? -4.391 -9.240 19.089 1.00 87.06 311 GLY A O 1
ATOM 2467 N N . ASP A 1 312 ? -2.197 -8.798 18.977 1.00 90.19 312 ASP A N 1
ATOM 2468 C CA . ASP A 1 312 ? -1.966 -8.518 20.395 1.00 90.19 312 ASP A CA 1
ATOM 2469 C C . ASP A 1 312 ? -2.638 -7.208 20.829 1.00 90.19 312 ASP A C 1
ATOM 2471 O O . ASP A 1 312 ? -3.360 -7.173 21.829 1.00 90.19 312 ASP A O 1
ATOM 2475 N N . PHE A 1 313 ? -2.477 -6.163 20.019 1.00 90.00 313 PHE A N 1
ATOM 2476 C CA . PHE A 1 313 ? -3.208 -4.907 20.128 1.00 90.00 313 PHE A CA 1
ATOM 2477 C C . PHE A 1 313 ? -4.119 -4.718 18.914 1.00 90.00 313 PHE A C 1
ATOM 2479 O O . PHE A 1 313 ? -3.779 -5.065 17.781 1.00 90.00 313 PHE A O 1
ATOM 2486 N N . SER A 1 314 ? -5.309 -4.172 19.148 1.00 90.25 314 SER A N 1
ATOM 2487 C CA . SER A 1 314 ? -6.309 -3.934 18.108 1.00 90.25 314 SER A CA 1
ATOM 2488 C C . SER A 1 314 ? -7.231 -2.783 18.491 1.00 90.25 314 SER A C 1
ATOM 2490 O O . SER A 1 314 ? -7.370 -2.446 19.665 1.00 90.25 314 SER A O 1
ATOM 2492 N N . LEU A 1 315 ? -7.855 -2.176 17.481 1.00 91.06 315 LEU A N 1
ATOM 2493 C CA . LEU A 1 315 ? -8.771 -1.046 17.636 1.00 91.06 315 LEU A CA 1
ATOM 2494 C C . LEU A 1 315 ? -10.137 -1.569 18.096 1.00 91.06 315 LEU A C 1
ATOM 2496 O O . LEU A 1 315 ? -10.913 -2.108 17.298 1.00 91.06 315 LEU A O 1
ATOM 2500 N N . ARG A 1 316 ? -10.413 -1.457 19.398 1.00 88.69 316 ARG A N 1
ATOM 2501 C CA . ARG A 1 316 ? -11.629 -2.006 20.018 1.00 88.69 316 ARG A CA 1
ATOM 2502 C C . ARG A 1 316 ? -12.744 -0.978 20.097 1.00 88.69 316 ARG A C 1
ATOM 2504 O O . ARG A 1 316 ? -13.910 -1.365 20.158 1.00 88.69 316 ARG A O 1
ATOM 2511 N N . THR A 1 317 ? -12.416 0.309 20.099 1.00 92.56 317 THR A N 1
ATOM 2512 C CA . THR A 1 317 ? -13.422 1.370 20.126 1.00 92.56 317 THR A CA 1
ATOM 2513 C C . THR A 1 317 ? -14.121 1.504 18.773 1.00 92.56 317 THR A C 1
ATOM 2515 O O . THR A 1 317 ? -13.550 1.255 17.709 1.00 92.56 317 THR A O 1
ATOM 2518 N N . VAL A 1 318 ? -15.379 1.957 18.794 1.00 92.62 318 VAL A N 1
ATOM 2519 C CA . VAL A 1 318 ? -16.141 2.245 17.564 1.00 92.62 318 VAL A CA 1
ATOM 2520 C C . VAL A 1 318 ? -15.414 3.292 16.717 1.00 92.62 318 VAL A C 1
ATOM 2522 O O . VAL A 1 318 ? -15.277 3.129 15.505 1.00 92.62 318 VAL A O 1
ATOM 2525 N N . THR A 1 319 ? -14.909 4.348 17.360 1.00 94.25 319 THR A N 1
ATOM 2526 C CA . THR A 1 319 ? -14.159 5.423 16.700 1.00 94.25 319 THR A CA 1
ATOM 2527 C C . THR A 1 319 ? -12.866 4.899 16.078 1.00 94.25 319 THR A C 1
ATOM 2529 O O . THR A 1 319 ? -12.585 5.206 14.918 1.00 94.25 319 THR A O 1
ATOM 2532 N N . GLY A 1 320 ? -12.121 4.054 16.798 1.00 93.69 320 GLY A N 1
ATOM 2533 C CA . GLY A 1 320 ? -10.898 3.420 16.311 1.00 93.69 320 GLY A CA 1
ATOM 2534 C C . GLY A 1 320 ? -11.153 2.543 15.089 1.00 93.69 320 GLY A C 1
ATOM 2535 O O . GLY A 1 320 ? -10.446 2.655 14.090 1.00 93.69 320 GLY A O 1
ATOM 2536 N N . ARG A 1 321 ? -12.223 1.740 15.092 1.00 93.88 321 ARG A N 1
ATOM 2537 C CA . ARG A 1 321 ? -12.610 0.914 13.932 1.00 93.88 321 ARG A CA 1
ATOM 2538 C C . ARG A 1 321 ? -13.001 1.741 12.715 1.00 93.88 321 ARG A C 1
ATOM 2540 O O . ARG A 1 321 ? -12.574 1.426 11.605 1.00 93.88 321 ARG A O 1
ATOM 2547 N N . CYS A 1 322 ? -13.764 2.816 12.909 1.00 94.38 322 CYS A N 1
ATOM 2548 C CA . CYS A 1 322 ? -14.095 3.758 11.837 1.00 94.38 322 CYS A CA 1
ATOM 2549 C C . CYS A 1 322 ? -12.839 4.401 11.236 1.00 94.38 322 CYS A C 1
ATOM 2551 O O . CYS A 1 322 ? -12.719 4.492 10.013 1.00 94.38 322 CYS A O 1
ATOM 2553 N N . PHE A 1 323 ? -11.885 4.797 12.080 1.00 95.06 323 PHE A N 1
ATOM 2554 C CA . PHE A 1 323 ? -10.589 5.293 11.628 1.00 95.06 323 PHE A CA 1
ATOM 2555 C C . PHE A 1 323 ? -9.824 4.226 10.837 1.00 95.06 323 PHE A C 1
ATOM 2557 O O . PHE A 1 323 ? -9.364 4.505 9.730 1.00 95.06 323 PHE A O 1
ATOM 2564 N N . ALA A 1 324 ? -9.762 2.993 11.347 1.00 93.75 324 ALA A N 1
ATOM 2565 C CA . ALA A 1 324 ? -9.070 1.880 10.706 1.00 93.75 324 ALA A CA 1
ATOM 2566 C C . ALA A 1 324 ? -9.554 1.635 9.275 1.00 93.75 324 ALA A C 1
ATOM 2568 O O . ALA A 1 324 ? -8.745 1.434 8.376 1.00 93.75 324 ALA A O 1
ATOM 2569 N N . ILE A 1 325 ? -10.866 1.698 9.040 1.00 92.44 325 ILE A N 1
ATOM 2570 C CA . ILE A 1 325 ? -11.456 1.482 7.711 1.00 92.44 325 ILE A CA 1
ATOM 2571 C C . ILE A 1 325 ? -10.823 2.408 6.663 1.00 92.44 325 ILE A C 1
ATOM 2573 O O . ILE A 1 325 ? -10.486 1.958 5.571 1.00 92.44 325 ILE A O 1
ATOM 2577 N N . ILE A 1 326 ? -10.637 3.688 6.991 1.00 91.56 326 ILE A N 1
ATOM 2578 C CA . ILE A 1 326 ? -10.073 4.682 6.066 1.00 91.56 326 ILE A CA 1
ATOM 2579 C C . ILE A 1 326 ? -8.544 4.603 6.066 1.00 91.56 326 ILE A C 1
ATOM 2581 O O . ILE A 1 326 ? -7.910 4.608 5.011 1.00 91.56 326 ILE A O 1
ATOM 2585 N N . TRP A 1 327 ? -7.945 4.514 7.251 1.00 93.25 327 TRP A N 1
ATOM 2586 C CA . TRP A 1 327 ? -6.500 4.531 7.439 1.00 93.25 327 TRP A CA 1
ATOM 2587 C C . TRP A 1 327 ? -5.808 3.319 6.811 1.00 93.25 327 TRP A C 1
ATOM 2589 O O . TRP A 1 327 ? -4.794 3.487 6.132 1.00 93.25 327 TRP A O 1
ATOM 2599 N N . LEU A 1 328 ? -6.361 2.115 6.966 1.00 91.44 328 LEU A N 1
ATOM 2600 C CA . LEU A 1 328 ? -5.793 0.889 6.395 1.00 91.44 328 LEU A CA 1
ATOM 2601 C C . LEU A 1 328 ? -5.899 0.879 4.869 1.00 91.44 328 LEU A C 1
ATOM 2603 O O . LEU A 1 328 ? -4.941 0.512 4.187 1.00 91.44 328 LEU A O 1
ATOM 2607 N N . LEU A 1 329 ? -7.015 1.389 4.335 1.00 86.62 329 LEU A N 1
ATOM 2608 C CA . LEU A 1 329 ? -7.234 1.515 2.894 1.00 86.62 329 LEU A CA 1
ATOM 2609 C C . LEU A 1 329 ? -6.191 2.414 2.214 1.00 86.62 329 LEU A C 1
ATOM 2611 O O . LEU A 1 329 ? -5.939 2.245 1.026 1.00 86.62 329 LEU A O 1
ATOM 2615 N N . VAL A 1 330 ? -5.584 3.351 2.950 1.00 87.69 330 VAL A N 1
ATOM 2616 C CA . VAL A 1 330 ? -4.510 4.232 2.462 1.00 87.69 330 VAL A CA 1
ATOM 2617 C C . VAL A 1 330 ? -3.118 3.668 2.779 1.00 87.69 330 VAL A C 1
ATOM 2619 O O . VAL A 1 330 ? -2.231 3.680 1.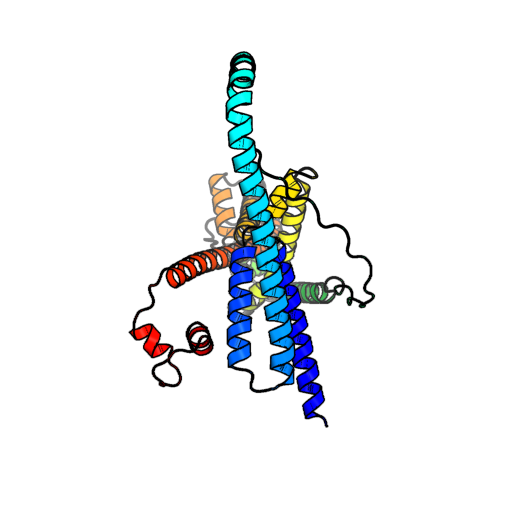923 1.00 87.69 330 VAL A O 1
ATOM 2622 N N . SER A 1 331 ? -2.926 3.140 3.988 1.00 90.31 331 SER A N 1
ATOM 2623 C CA . SER A 1 331 ? -1.614 2.751 4.522 1.00 90.31 331 SER A CA 1
ATOM 2624 C C . SER A 1 331 ? -1.026 1.501 3.867 1.00 90.31 331 SER A C 1
ATOM 2626 O O . SER A 1 331 ? 0.127 1.508 3.432 1.00 90.31 331 SER A O 1
ATOM 2628 N N . THR A 1 332 ? -1.818 0.434 3.751 1.00 88.06 332 THR A N 1
ATOM 2629 C CA . THR A 1 332 ? -1.408 -0.822 3.102 1.00 88.06 332 THR A CA 1
ATOM 2630 C C . THR A 1 332 ? -0.887 -0.607 1.670 1.00 88.06 332 THR A C 1
ATOM 2632 O O . THR A 1 332 ? 0.221 -1.055 1.351 1.00 88.06 332 THR A O 1
ATOM 2635 N N . PRO A 1 333 ? -1.609 0.126 0.800 1.00 85.44 333 PRO A N 1
ATOM 2636 C CA . PRO A 1 333 ? -1.104 0.498 -0.517 1.00 85.44 333 PRO A CA 1
ATOM 2637 C C . PRO A 1 333 ? 0.267 1.195 -0.503 1.00 85.44 333 PRO A C 1
ATOM 2639 O O . PRO A 1 333 ? 1.128 0.908 -1.344 1.00 85.44 333 PRO A O 1
ATOM 2642 N N . ALA A 1 334 ? 0.463 2.135 0.427 1.00 87.31 334 ALA A N 1
ATOM 2643 C CA . ALA A 1 334 ? 1.677 2.938 0.508 1.00 87.31 334 ALA A CA 1
ATOM 2644 C C . ALA A 1 334 ? 2.905 2.055 0.777 1.00 87.31 334 ALA A C 1
ATOM 2646 O O . ALA A 1 334 ? 3.924 2.181 0.091 1.00 87.31 334 ALA A O 1
ATOM 2647 N N . VAL A 1 335 ? 2.781 1.085 1.691 1.00 89.56 335 VAL A N 1
ATOM 2648 C CA . VAL A 1 335 ? 3.850 0.114 1.979 1.00 89.56 335 VAL A CA 1
ATOM 2649 C C . VAL A 1 335 ? 4.136 -0.800 0.791 1.00 89.56 335 VAL A C 1
ATOM 2651 O O . VAL A 1 335 ? 5.306 -1.050 0.470 1.00 89.56 335 VAL A O 1
ATOM 2654 N N . ALA A 1 336 ? 3.100 -1.262 0.086 1.00 87.38 336 ALA A N 1
ATOM 2655 C CA . ALA A 1 336 ? 3.277 -2.081 -1.112 1.00 87.38 336 ALA A CA 1
ATOM 2656 C C . ALA A 1 336 ? 4.089 -1.336 -2.189 1.00 87.38 336 ALA A C 1
ATOM 2658 O O . ALA A 1 336 ? 5.037 -1.885 -2.758 1.00 87.38 336 ALA A O 1
ATOM 2659 N N . ARG A 1 337 ? 3.796 -0.049 -2.421 1.00 84.94 337 ARG A N 1
ATOM 2660 C CA . ARG A 1 337 ? 4.570 0.788 -3.355 1.00 84.94 337 ARG A CA 1
ATOM 2661 C C . ARG A 1 337 ? 5.997 1.043 -2.895 1.00 84.94 337 ARG A C 1
ATOM 2663 O O . ARG A 1 337 ? 6.907 0.951 -3.720 1.00 84.94 337 ARG A O 1
ATOM 2670 N N . ALA A 1 338 ? 6.212 1.324 -1.612 1.00 88.19 338 ALA A N 1
ATOM 2671 C CA . ALA A 1 338 ? 7.560 1.480 -1.070 1.00 88.19 338 ALA A CA 1
ATOM 2672 C C . ALA A 1 338 ? 8.410 0.215 -1.311 1.00 88.19 338 ALA A C 1
ATOM 2674 O O . ALA A 1 338 ? 9.572 0.316 -1.711 1.00 88.19 338 ALA A O 1
ATOM 2675 N N . SER A 1 339 ? 7.807 -0.971 -1.176 1.00 88.19 339 SER A N 1
ATOM 2676 C CA . SER A 1 339 ? 8.456 -2.267 -1.433 1.00 88.19 339 SER A CA 1
ATOM 2677 C C . SER A 1 339 ? 8.793 -2.491 -2.915 1.00 88.19 339 SER A C 1
ATOM 2679 O O . SER A 1 339 ? 9.878 -2.984 -3.248 1.00 88.19 339 SER A O 1
ATOM 2681 N N . ILE A 1 340 ? 7.909 -2.075 -3.830 1.00 87.25 340 ILE A N 1
ATOM 2682 C CA . ILE A 1 340 ? 8.173 -2.107 -5.279 1.00 87.25 340 ILE A CA 1
ATOM 2683 C C . ILE A 1 340 ? 9.353 -1.189 -5.620 1.00 87.25 340 ILE A C 1
ATOM 2685 O O . ILE A 1 340 ? 10.304 -1.631 -6.266 1.00 87.25 340 ILE A O 1
ATOM 2689 N N . TYR A 1 341 ? 9.358 0.052 -5.127 1.00 86.69 341 TYR A N 1
ATOM 2690 C CA . TYR A 1 341 ? 10.460 0.985 -5.378 1.00 86.69 341 TYR A CA 1
ATOM 2691 C C . TYR A 1 341 ? 11.784 0.530 -4.757 1.00 86.69 341 TYR A C 1
ATOM 2693 O O . TYR A 1 341 ? 12.840 0.730 -5.358 1.00 86.69 341 TYR A O 1
ATOM 2701 N N . LEU A 1 342 ? 11.749 -0.127 -3.594 1.00 87.94 342 LEU A N 1
ATOM 2702 C CA . LEU A 1 342 ? 12.933 -0.754 -3.002 1.00 87.94 342 LEU A CA 1
ATOM 2703 C C . LEU A 1 342 ? 13.515 -1.838 -3.922 1.00 87.94 342 LEU A C 1
ATOM 2705 O O . LEU A 1 342 ? 14.737 -1.940 -4.094 1.00 87.94 342 LEU A O 1
ATOM 2709 N N . THR A 1 343 ? 12.637 -2.629 -4.538 1.00 87.50 343 THR A N 1
ATOM 2710 C CA . THR A 1 343 ? 13.012 -3.683 -5.485 1.00 87.50 343 THR A CA 1
ATOM 2711 C C . THR A 1 343 ? 13.592 -3.083 -6.766 1.00 87.50 343 THR A C 1
ATOM 2713 O O . THR A 1 343 ? 14.687 -3.471 -7.176 1.00 87.50 343 THR A O 1
ATOM 2716 N N . GLU A 1 344 ? 12.942 -2.071 -7.349 1.00 87.19 344 GLU A N 1
ATOM 2717 C CA . GLU A 1 344 ? 13.447 -1.338 -8.520 1.00 87.19 344 GLU A CA 1
ATOM 2718 C C . GLU A 1 344 ? 14.807 -0.684 -8.249 1.00 87.19 344 GLU A C 1
ATOM 2720 O O . GLU A 1 344 ? 15.721 -0.775 -9.072 1.00 87.19 344 GLU A O 1
ATOM 2725 N N . TYR A 1 345 ? 14.980 -0.073 -7.075 1.00 86.25 345 TYR A N 1
ATOM 2726 C CA . TYR A 1 345 ? 16.252 0.504 -6.649 1.00 86.25 345 TYR A CA 1
ATOM 2727 C C . TYR A 1 345 ? 17.358 -0.558 -6.559 1.00 86.25 345 TYR A C 1
ATOM 2729 O O . TYR A 1 345 ? 18.475 -0.359 -7.053 1.00 86.25 345 TYR A O 1
ATOM 2737 N N . SER A 1 346 ? 17.049 -1.711 -5.965 1.00 88.44 346 SER A N 1
ATOM 2738 C CA . SER A 1 346 ? 17.985 -2.831 -5.835 1.00 88.44 346 SER A CA 1
ATOM 2739 C C . SER A 1 346 ? 18.379 -3.405 -7.200 1.00 88.44 346 SER A C 1
ATOM 2741 O O . SER A 1 346 ? 19.564 -3.659 -7.442 1.00 88.44 346 SER A O 1
ATOM 2743 N N . ILE A 1 347 ? 17.413 -3.546 -8.114 1.00 88.38 347 ILE A N 1
ATOM 2744 C CA . ILE A 1 347 ? 17.634 -3.971 -9.503 1.00 88.38 347 ILE A CA 1
ATOM 2745 C C . ILE A 1 347 ? 18.506 -2.949 -10.235 1.00 88.38 347 ILE A C 1
ATOM 2747 O O . ILE A 1 347 ? 19.511 -3.321 -10.837 1.00 88.38 347 ILE A O 1
ATOM 2751 N N . GLN A 1 348 ? 18.209 -1.652 -10.123 1.00 85.12 348 GLN A N 1
ATOM 2752 C CA . GLN A 1 348 ? 19.000 -0.601 -10.764 1.00 85.12 348 GLN A CA 1
ATOM 2753 C C . GLN A 1 348 ? 20.460 -0.624 -10.295 1.00 85.12 348 GLN A C 1
ATOM 2755 O O . GLN A 1 348 ? 21.381 -0.546 -11.110 1.00 85.12 348 GLN A O 1
ATOM 2760 N N . LYS A 1 349 ? 20.690 -0.770 -8.985 1.00 83.12 349 LYS A N 1
ATOM 2761 C CA . LYS A 1 349 ? 22.041 -0.861 -8.419 1.00 83.12 349 LYS A CA 1
ATOM 2762 C C . LYS A 1 349 ? 22.802 -2.070 -8.971 1.00 83.12 349 LYS A C 1
ATOM 2764 O O . LYS A 1 349 ? 23.992 -1.947 -9.267 1.00 83.12 349 LYS A O 1
ATOM 2769 N N . ARG A 1 350 ? 22.134 -3.220 -9.122 1.00 86.12 350 ARG A N 1
ATOM 2770 C CA . ARG A 1 350 ? 22.715 -4.419 -9.752 1.00 86.12 350 ARG A CA 1
ATOM 2771 C C . ARG A 1 350 ? 23.029 -4.174 -11.229 1.00 86.12 350 ARG A C 1
ATOM 2773 O O . ARG A 1 350 ? 24.145 -4.465 -11.646 1.00 86.12 350 ARG A O 1
ATOM 2780 N N . ASN A 1 351 ? 22.121 -3.546 -11.974 1.00 84.62 351 ASN A N 1
ATOM 2781 C CA . ASN A 1 351 ? 22.311 -3.234 -13.393 1.00 84.62 351 ASN A CA 1
ATOM 2782 C C . ASN A 1 351 ? 23.492 -2.281 -13.625 1.00 84.62 351 ASN A C 1
ATOM 2784 O O . ASN A 1 351 ? 24.287 -2.505 -14.532 1.00 84.62 351 ASN A O 1
ATOM 2788 N N . CYS A 1 352 ? 23.674 -1.258 -12.780 1.00 82.81 352 CYS A N 1
ATOM 2789 C CA . CYS A 1 352 ? 24.833 -0.364 -12.874 1.00 82.81 352 CYS A CA 1
ATOM 2790 C C . CYS A 1 352 ? 26.158 -1.092 -12.610 1.00 82.81 352 CYS A C 1
ATOM 2792 O O . CYS A 1 352 ? 27.130 -0.863 -13.327 1.00 82.81 352 CYS A O 1
ATOM 2794 N N . LYS A 1 353 ? 26.199 -1.985 -11.611 1.00 84.12 353 LYS A N 1
ATOM 2795 C CA . LYS A 1 353 ? 27.386 -2.811 -11.337 1.00 84.12 353 LYS A CA 1
ATOM 2796 C C . LYS A 1 353 ? 27.680 -3.777 -12.484 1.00 84.12 353 LYS A C 1
ATOM 2798 O O . LYS A 1 353 ? 28.835 -3.906 -12.870 1.00 84.12 353 LYS A O 1
ATOM 2803 N N . MET A 1 354 ? 26.647 -4.408 -13.045 1.00 85.00 354 MET A N 1
ATOM 2804 C CA . MET A 1 354 ? 26.776 -5.297 -14.201 1.00 85.00 354 MET A CA 1
ATOM 2805 C C . MET A 1 354 ? 27.317 -4.541 -15.416 1.00 85.00 354 MET A C 1
ATOM 2807 O O . MET A 1 354 ? 28.272 -4.990 -16.035 1.00 85.00 354 MET A O 1
ATOM 2811 N N . ALA A 1 355 ? 26.785 -3.353 -15.714 1.00 82.69 355 ALA A N 1
ATOM 2812 C CA . ALA A 1 355 ? 27.269 -2.528 -16.819 1.00 82.69 355 ALA A CA 1
ATOM 2813 C C . ALA A 1 355 ? 28.746 -2.135 -16.647 1.00 82.69 355 ALA A C 1
ATOM 2815 O O . ALA A 1 355 ? 29.525 -2.241 -17.590 1.00 82.69 355 ALA A O 1
ATOM 2816 N N . GLN A 1 356 ? 29.155 -1.732 -15.438 1.00 83.19 356 GLN A N 1
ATOM 2817 C CA . GLN A 1 356 ? 30.561 -1.436 -15.140 1.00 83.19 356 GLN A CA 1
ATOM 2818 C C . GLN A 1 356 ? 31.452 -2.670 -15.293 1.00 83.19 356 GLN A C 1
ATOM 2820 O O . GLN A 1 356 ? 32.525 -2.578 -15.884 1.00 83.19 356 GLN A O 1
ATOM 2825 N N . TRP A 1 357 ? 30.993 -3.823 -14.807 1.00 81.81 357 TRP A N 1
ATOM 2826 C CA . TRP A 1 357 ? 31.709 -5.085 -14.947 1.00 81.81 357 TRP A CA 1
ATOM 2827 C C . TRP A 1 357 ? 31.878 -5.484 -16.422 1.00 81.81 357 TRP A C 1
ATOM 2829 O O . TRP A 1 357 ? 32.987 -5.802 -16.839 1.00 81.81 357 TRP A O 1
ATOM 2839 N N . VAL A 1 358 ? 30.826 -5.364 -17.240 1.00 80.50 358 VAL A N 1
ATOM 2840 C CA . VAL A 1 358 ? 30.871 -5.634 -18.690 1.00 80.50 358 VAL A CA 1
ATOM 2841 C C . VAL A 1 358 ? 31.803 -4.667 -19.431 1.00 80.50 358 VAL A C 1
ATOM 2843 O O . VAL A 1 358 ? 32.468 -5.083 -20.378 1.00 80.50 358 VAL A O 1
ATOM 2846 N N . LEU A 1 359 ? 31.866 -3.394 -19.020 1.00 80.94 359 LEU A N 1
ATOM 2847 C CA . LEU A 1 359 ? 32.765 -2.388 -19.608 1.00 80.94 359 LEU A CA 1
ATOM 2848 C C . LEU A 1 359 ? 34.235 -2.617 -19.236 1.00 80.94 359 LEU A C 1
ATOM 2850 O O . LEU A 1 359 ? 35.118 -2.320 -20.034 1.00 80.94 359 LEU A O 1
ATOM 2854 N N . GLN A 1 360 ? 34.504 -3.121 -18.028 1.00 81.81 360 GLN A N 1
ATOM 2855 C CA . GLN A 1 360 ? 35.863 -3.402 -17.553 1.00 81.81 360 GLN A CA 1
ATOM 2856 C C . GLN A 1 360 ? 36.365 -4.804 -17.921 1.00 81.81 360 GLN A C 1
ATOM 2858 O O . GLN A 1 360 ? 37.562 -5.073 -17.793 1.00 81.81 360 GLN A O 1
ATOM 2863 N N . LYS A 1 361 ? 35.485 -5.709 -18.370 1.00 79.38 361 LYS A N 1
ATOM 2864 C CA . LYS A 1 361 ? 35.870 -7.056 -18.797 1.00 79.38 361 LYS A CA 1
ATOM 2865 C C . LYS A 1 361 ? 36.798 -6.957 -20.014 1.00 79.38 361 LYS A C 1
ATOM 2867 O O . LYS A 1 361 ? 36.395 -6.487 -21.076 1.00 79.38 361 LYS A O 1
ATOM 2872 N N . LYS A 1 362 ? 38.045 -7.420 -19.862 1.00 78.75 362 LYS A N 1
ATOM 2873 C CA . LYS A 1 362 ? 38.963 -7.611 -20.994 1.00 78.75 362 LYS A CA 1
ATOM 2874 C C . LYS A 1 362 ? 38.371 -8.669 -21.922 1.00 78.75 362 LYS A C 1
ATOM 2876 O O . LYS A 1 362 ? 38.007 -9.744 -21.451 1.00 78.75 362 LYS A O 1
ATOM 2881 N N . ILE A 1 363 ? 38.280 -8.356 -23.210 1.00 76.69 363 ILE A N 1
ATOM 2882 C CA . ILE A 1 363 ? 37.788 -9.291 -24.220 1.00 76.69 363 ILE A CA 1
ATOM 2883 C C . ILE A 1 363 ? 38.840 -10.401 -24.377 1.00 76.69 363 ILE A C 1
ATOM 2885 O O . ILE A 1 363 ? 40.008 -10.113 -24.645 1.00 76.69 363 ILE A O 1
ATOM 2889 N N . THR A 1 364 ? 38.458 -11.655 -24.135 1.00 80.00 364 THR A N 1
ATOM 2890 C CA . THR A 1 364 ? 39.330 -12.827 -24.311 1.00 80.00 364 THR A CA 1
ATOM 2891 C C . THR A 1 364 ? 39.225 -13.369 -25.737 1.00 80.00 364 THR A C 1
ATOM 2893 O O . THR A 1 364 ? 38.216 -13.167 -26.400 1.00 80.00 364 THR A O 1
ATOM 2896 N N . LEU A 1 365 ? 40.231 -14.115 -26.213 1.00 79.75 365 LEU A N 1
ATOM 2897 C CA . LEU A 1 365 ? 40.180 -14.779 -27.530 1.00 79.75 365 LEU A CA 1
ATOM 2898 C C . LEU A 1 365 ? 38.956 -15.697 -27.689 1.00 79.75 365 LEU A C 1
ATOM 2900 O O . LEU A 1 365 ? 38.403 -15.787 -28.775 1.00 79.75 365 LEU A O 1
ATOM 2904 N N . SER A 1 366 ? 38.500 -16.330 -26.602 1.00 80.88 366 SER A N 1
ATOM 2905 C CA . SER A 1 366 ? 37.259 -17.112 -26.595 1.00 80.88 366 SER A CA 1
ATOM 2906 C C . SER A 1 366 ? 36.017 -16.253 -26.841 1.00 80.88 366 SER A C 1
ATOM 2908 O O . SER A 1 366 ? 35.101 -16.700 -27.515 1.00 80.88 366 SER A O 1
ATOM 2910 N N . ASP A 1 367 ? 35.989 -15.028 -26.300 1.00 80.56 367 ASP A N 1
ATOM 2911 C CA . ASP A 1 367 ? 34.900 -14.076 -26.531 1.00 80.56 367 ASP A CA 1
ATOM 2912 C C . ASP A 1 367 ? 34.949 -13.548 -27.979 1.00 80.56 367 ASP A C 1
ATOM 2914 O O . ASP A 1 367 ? 33.899 -13.281 -28.548 1.00 80.56 367 ASP A O 1
ATOM 2918 N N . LEU A 1 368 ? 36.142 -13.426 -28.587 1.00 78.62 368 LEU A N 1
ATOM 2919 C CA . LEU A 1 368 ? 36.303 -13.099 -30.013 1.00 78.62 368 LEU A CA 1
ATOM 2920 C C . LEU A 1 368 ? 35.788 -14.235 -30.901 1.00 78.62 368 LEU A C 1
ATOM 2922 O O . LEU A 1 368 ? 34.979 -13.991 -31.783 1.00 78.62 368 LEU A O 1
ATOM 2926 N N . ALA A 1 369 ? 36.206 -15.472 -30.631 1.00 79.94 369 ALA A N 1
ATOM 2927 C CA . ALA A 1 369 ? 35.754 -16.640 -31.385 1.00 79.94 369 ALA A CA 1
ATOM 2928 C C . ALA A 1 369 ? 34.240 -16.878 -31.248 1.00 79.94 369 ALA A C 1
ATOM 2930 O O . ALA A 1 369 ? 33.612 -17.357 -32.177 1.00 79.94 369 ALA A O 1
ATOM 2931 N N . ALA A 1 370 ? 33.641 -16.533 -30.103 1.00 81.69 370 ALA A N 1
ATOM 2932 C CA . ALA A 1 370 ? 32.190 -16.589 -29.928 1.00 81.69 370 ALA A CA 1
ATOM 2933 C C . ALA A 1 370 ? 31.447 -15.427 -30.617 1.00 81.69 370 ALA A C 1
ATOM 2935 O O . ALA A 1 370 ? 30.253 -15.548 -30.882 1.00 81.69 370 ALA A O 1
ATOM 2936 N N . ALA A 1 371 ? 32.131 -14.307 -30.871 1.00 80.56 371 ALA A N 1
ATOM 2937 C CA . ALA A 1 371 ? 31.589 -13.167 -31.605 1.00 80.56 371 ALA A CA 1
ATOM 2938 C C . ALA A 1 371 ? 31.716 -13.316 -33.130 1.00 80.56 371 ALA A C 1
ATOM 2940 O O . ALA A 1 371 ? 30.999 -12.628 -33.845 1.00 80.56 371 ALA A O 1
ATOM 2941 N N . ASP A 1 372 ? 32.602 -14.192 -33.609 1.00 81.75 372 ASP A N 1
ATOM 2942 C CA . ASP A 1 372 ? 32.698 -14.631 -35.006 1.00 81.75 372 ASP A CA 1
ATOM 2943 C C . ASP A 1 372 ? 31.510 -15.565 -35.324 1.00 81.75 372 ASP A C 1
ATOM 2945 O O . ASP A 1 372 ? 31.565 -16.784 -35.147 1.00 81.75 372 ASP A O 1
ATOM 2949 N N . LEU A 1 373 ? 30.369 -14.966 -35.681 1.00 81.19 373 LEU A N 1
ATOM 2950 C CA . LEU A 1 373 ? 29.112 -15.686 -35.919 1.00 81.19 373 LEU A CA 1
ATOM 2951 C C . LEU A 1 373 ? 29.127 -16.481 -37.233 1.00 81.19 373 LEU A C 1
ATOM 2953 O O . LEU A 1 373 ? 28.405 -17.476 -37.351 1.00 81.19 373 LEU A O 1
ATOM 2957 N N . ASP A 1 374 ? 29.914 -16.051 -38.217 1.00 83.88 374 ASP A N 1
ATOM 2958 C CA . ASP A 1 374 ? 30.022 -16.653 -39.546 1.00 83.88 374 ASP A CA 1
ATOM 2959 C C . ASP A 1 374 ? 31.238 -17.585 -39.714 1.00 83.88 374 ASP A C 1
ATOM 2961 O O . ASP A 1 374 ? 31.301 -18.312 -40.708 1.00 83.88 374 ASP A O 1
ATOM 2965 N N . ASN A 1 375 ? 32.106 -17.695 -38.701 1.00 82.44 375 ASN A N 1
ATOM 2966 C CA . ASN A 1 375 ? 33.315 -18.533 -38.660 1.00 82.44 375 ASN A CA 1
ATOM 2967 C C . ASN A 1 375 ? 34.296 -18.235 -39.805 1.00 82.44 375 ASN A C 1
ATOM 2969 O O . ASN A 1 375 ? 34.948 -19.153 -40.321 1.00 82.44 375 ASN A O 1
ATOM 2973 N N . ASP A 1 376 ? 34.392 -16.976 -40.233 1.00 86.19 376 ASP A N 1
ATOM 2974 C CA . ASP A 1 376 ? 35.282 -16.579 -41.328 1.00 86.19 376 ASP A CA 1
ATOM 2975 C C . ASP A 1 376 ? 36.717 -16.253 -40.855 1.00 86.19 376 ASP A C 1
ATOM 2977 O O . ASP A 1 376 ? 37.630 -16.087 -41.672 1.00 86.19 376 ASP A O 1
ATOM 2981 N N . GLY A 1 377 ? 36.949 -16.248 -39.534 1.00 84.94 377 GLY A N 1
ATOM 2982 C CA . GLY A 1 377 ? 38.235 -15.933 -38.909 1.00 84.94 377 GLY A CA 1
ATOM 2983 C C . GLY A 1 377 ? 38.484 -14.433 -38.728 1.00 84.94 377 GLY A C 1
ATOM 2984 O O . GLY A 1 377 ? 39.560 -14.036 -38.264 1.00 84.94 377 GLY A O 1
ATOM 2985 N N . SER A 1 378 ? 37.511 -13.597 -39.075 1.00 82.81 378 SER A N 1
ATOM 2986 C CA . SER A 1 378 ? 37.467 -12.160 -38.854 1.00 82.81 378 SER A CA 1
ATOM 2987 C C . SER A 1 378 ? 36.207 -11.799 -38.058 1.00 82.81 378 SER A C 1
ATOM 2989 O O . SER A 1 378 ? 35.309 -12.603 -37.870 1.00 82.81 378 SER A O 1
ATOM 2991 N N . ILE A 1 379 ? 36.169 -10.604 -37.465 1.00 78.12 379 ILE A N 1
ATOM 2992 C CA . ILE A 1 379 ? 35.004 -10.165 -36.685 1.00 78.12 379 ILE A CA 1
ATOM 2993 C C . ILE A 1 379 ? 34.581 -8.824 -37.240 1.00 78.12 379 ILE A C 1
ATOM 2995 O O . ILE A 1 379 ? 35.278 -7.818 -37.047 1.00 78.12 379 ILE A O 1
ATOM 2999 N N . SER A 1 380 ? 33.431 -8.787 -37.911 1.00 83.19 380 SER A N 1
ATOM 3000 C CA . SER A 1 380 ? 32.859 -7.516 -38.320 1.00 83.19 380 SER A CA 1
ATOM 3001 C C . SER A 1 380 ? 32.304 -6.777 -37.097 1.00 83.19 380 SER A C 1
ATOM 3003 O O . SER A 1 380 ? 31.899 -7.354 -36.082 1.00 83.19 380 SER A O 1
ATOM 3005 N N . LYS A 1 381 ? 32.250 -5.446 -37.179 1.00 80.56 381 LYS A N 1
ATOM 3006 C CA . LYS A 1 381 ? 31.669 -4.620 -36.111 1.00 80.56 381 LYS A CA 1
ATOM 3007 C C . LYS A 1 381 ? 30.204 -4.989 -35.831 1.00 80.56 381 LYS A C 1
ATOM 3009 O O . LYS A 1 381 ? 29.762 -4.851 -34.693 1.00 80.56 381 LYS A O 1
ATOM 3014 N N . SER A 1 382 ? 29.465 -5.441 -36.848 1.00 82.19 382 SER A N 1
ATOM 3015 C CA . SER A 1 382 ? 28.096 -5.950 -36.710 1.00 82.19 382 SER A CA 1
ATOM 3016 C C . SER A 1 382 ? 28.041 -7.216 -35.865 1.00 82.19 382 SER A C 1
ATOM 3018 O O . SER A 1 382 ? 27.234 -7.259 -34.939 1.00 82.19 382 SER A O 1
ATOM 3020 N N . ASP A 1 383 ? 28.920 -8.189 -36.108 1.00 79.75 383 ASP A N 1
ATOM 3021 C CA . ASP A 1 383 ? 28.909 -9.463 -35.373 1.00 79.75 383 ASP A CA 1
ATOM 3022 C C . ASP A 1 383 ? 29.239 -9.234 -33.901 1.00 79.75 383 ASP A C 1
ATOM 3024 O O . ASP A 1 383 ? 28.552 -9.734 -33.011 1.00 79.75 383 ASP A O 1
ATOM 3028 N N . PHE A 1 384 ? 30.190 -8.334 -33.631 1.00 78.88 384 PHE A N 1
ATOM 3029 C CA . PHE A 1 384 ? 30.495 -7.908 -32.268 1.00 78.88 384 PHE A CA 1
ATOM 3030 C C . PHE A 1 384 ? 29.302 -7.242 -31.559 1.00 78.88 384 PHE A C 1
ATOM 3032 O O . PHE A 1 384 ? 29.109 -7.441 -30.358 1.00 78.88 384 PHE A O 1
ATOM 3039 N N . VAL A 1 385 ? 28.504 -6.434 -32.270 1.00 78.94 385 VAL A N 1
ATOM 3040 C CA . VAL A 1 385 ? 27.297 -5.804 -31.704 1.00 78.94 385 VAL A CA 1
ATOM 3041 C C . VAL A 1 385 ? 26.206 -6.843 -31.453 1.00 78.94 385 VAL A C 1
ATOM 3043 O O . VAL A 1 385 ? 25.586 -6.793 -30.394 1.00 78.94 385 VAL A O 1
ATOM 3046 N N . ILE A 1 386 ? 25.999 -7.788 -32.375 1.00 79.44 386 ILE A N 1
ATOM 3047 C CA . ILE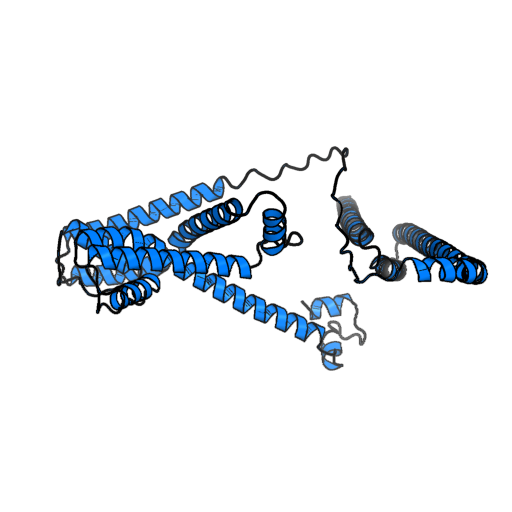 A 1 386 ? 25.018 -8.873 -32.224 1.00 79.44 386 ILE A CA 1
ATOM 3048 C C . ILE A 1 386 ? 25.393 -9.776 -31.045 1.00 79.44 386 ILE A C 1
ATOM 3050 O O . ILE A 1 386 ? 24.534 -10.065 -30.226 1.00 79.44 386 ILE A O 1
ATOM 3054 N N . TYR A 1 387 ? 26.666 -10.150 -30.896 1.00 75.50 387 TYR A N 1
ATOM 3055 C CA . TYR A 1 387 ? 27.149 -10.935 -29.752 1.00 75.50 387 TYR A CA 1
ATOM 3056 C C . TYR A 1 387 ? 26.957 -10.224 -28.398 1.00 75.50 387 TYR A C 1
ATOM 3058 O O . TYR A 1 387 ? 26.849 -10.860 -27.349 1.00 75.50 387 TYR A O 1
ATOM 3066 N N . LYS A 1 388 ? 26.963 -8.887 -28.397 1.00 73.88 388 LYS A N 1
ATOM 3067 C CA . LYS A 1 388 ? 26.821 -8.057 -27.192 1.00 73.88 388 LYS A CA 1
ATOM 3068 C C . LYS A 1 388 ? 25.370 -7.778 -26.787 1.00 73.88 388 LYS A C 1
ATOM 3070 O O . LYS A 1 388 ? 25.181 -7.344 -25.645 1.00 73.88 388 LYS A O 1
ATOM 3075 N N . LEU A 1 389 ? 24.411 -7.926 -27.703 1.00 74.38 389 LEU A N 1
ATOM 3076 C CA . LEU A 1 389 ? 22.969 -7.787 -27.457 1.00 74.38 389 LEU A CA 1
ATOM 3077 C C . LEU A 1 389 ? 22.420 -9.057 -26.807 1.00 74.38 389 LEU A C 1
ATOM 3079 O O . LEU A 1 389 ? 21.588 -8.895 -25.883 1.00 74.38 389 LEU A O 1
#

Organism: Glycine max (NCBI:txid3847)

InterPro domains:
  IPR003280 Two pore domain potassium channel [PR01333] (186-214)
  IPR003280 Two pore domain potassium channel [PR01333] (306-315)
  IPR013099 Potassium channel domain [PF07885] (152-228)
  IPR013099 Potassium channel domain [PF07885] (275-336)
  IPR018247 EF-Hand 1, calcium-binding site [PS00018] (372-384)

pLDDT: mean 71.42, std 20.54, range [27.59, 96.81]